Protein AF-T0SDR1-F1 (afdb_monomer_lite)

Structure (mmCIF, N/CA/C/O backbone):
data_AF-T0SDR1-F1
#
_entry.id   AF-T0SDR1-F1
#
loop_
_atom_site.group_PDB
_atom_site.id
_atom_site.type_symbol
_atom_site.label_atom_id
_atom_site.label_alt_id
_atom_site.label_comp_id
_atom_site.label_asym_id
_atom_site.label_entity_id
_atom_site.label_seq_id
_atom_site.pdbx_PDB_ins_code
_atom_site.Cartn_x
_atom_site.Cartn_y
_atom_site.Cartn_z
_atom_site.occupancy
_atom_site.B_iso_or_equiv
_atom_site.auth_seq_id
_atom_site.auth_comp_id
_atom_site.auth_asym_id
_atom_site.auth_atom_id
_atom_site.pdbx_PDB_model_num
ATOM 1 N N . MET A 1 1 ? 0.029 38.665 -8.614 1.00 38.25 1 MET A N 1
ATOM 2 C CA . MET A 1 1 ? 1.403 39.203 -8.713 1.00 38.25 1 MET A CA 1
ATOM 3 C C . MET A 1 1 ? 1.823 39.624 -7.315 1.00 38.25 1 MET A C 1
ATOM 5 O O . MET A 1 1 ? 1.472 40.712 -6.889 1.00 38.25 1 MET A O 1
ATOM 9 N N . GLY A 1 2 ? 2.442 38.715 -6.560 1.00 37.62 2 GLY A N 1
ATOM 10 C CA . GLY A 1 2 ? 3.000 39.010 -5.239 1.00 37.62 2 GLY A CA 1
ATOM 11 C C . GLY A 1 2 ? 4.491 39.270 -5.398 1.00 37.62 2 GLY A C 1
ATOM 12 O O . GLY A 1 2 ? 5.222 38.373 -5.804 1.00 37.62 2 GLY A O 1
ATOM 13 N N . SER A 1 3 ? 4.908 40.510 -5.159 1.00 41.38 3 SER A N 1
ATOM 14 C CA . SER A 1 3 ? 6.310 40.923 -5.159 1.00 41.38 3 SER A CA 1
ATOM 15 C C . SER A 1 3 ? 7.018 40.297 -3.955 1.00 41.38 3 SER A C 1
ATOM 17 O O . SER A 1 3 ? 6.681 40.605 -2.812 1.00 41.38 3 SER A O 1
ATOM 19 N N . SER A 1 4 ? 7.977 39.401 -4.194 1.00 43.38 4 SER A N 1
ATOM 20 C CA . SER A 1 4 ? 8.898 38.926 -3.163 1.00 43.38 4 SER A CA 1
ATOM 21 C C . SER A 1 4 ? 9.920 40.028 -2.879 1.00 43.38 4 SER A C 1
ATOM 23 O O . SER A 1 4 ? 10.899 40.187 -3.610 1.00 43.38 4 SER A O 1
ATOM 25 N N . HIS A 1 5 ? 9.689 40.804 -1.821 1.00 47.44 5 HIS A N 1
ATOM 26 C CA . HIS A 1 5 ? 10.691 41.712 -1.271 1.00 47.44 5 HIS A CA 1
ATOM 27 C C . HIS A 1 5 ? 11.823 40.888 -0.641 1.00 47.44 5 HIS A C 1
ATOM 29 O O . HIS A 1 5 ? 11.773 40.532 0.534 1.00 47.44 5 HIS A O 1
ATOM 35 N N . VAL A 1 6 ? 12.856 40.582 -1.425 1.00 53.12 6 VAL A N 1
ATOM 36 C CA . VAL A 1 6 ? 14.148 40.151 -0.880 1.00 53.12 6 VAL A CA 1
ATOM 37 C C . VAL A 1 6 ? 14.773 41.379 -0.219 1.00 53.12 6 VAL A C 1
ATOM 39 O O . VAL A 1 6 ? 14.979 42.404 -0.874 1.00 53.12 6 VAL A O 1
ATOM 42 N N . LYS A 1 7 ? 15.020 41.317 1.094 1.00 55.22 7 LYS A N 1
ATOM 43 C CA . LYS A 1 7 ? 15.679 42.411 1.818 1.00 55.22 7 LYS A CA 1
ATOM 44 C C . LYS A 1 7 ? 17.108 42.559 1.268 1.00 55.22 7 LYS A C 1
ATOM 46 O O . LYS A 1 7 ? 17.858 41.584 1.294 1.00 55.22 7 LYS A O 1
ATOM 51 N N . PRO A 1 8 ? 17.532 43.753 0.819 1.00 55.62 8 PRO A N 1
ATOM 52 C CA . PRO A 1 8 ? 18.798 43.955 0.097 1.00 55.62 8 PRO A CA 1
ATOM 53 C C . PRO A 1 8 ? 20.075 43.664 0.913 1.00 55.62 8 PRO A C 1
ATOM 55 O O . PRO A 1 8 ? 21.174 43.731 0.373 1.00 55.62 8 PRO A O 1
ATOM 58 N N . HIS A 1 9 ? 19.957 43.312 2.196 1.00 54.84 9 HIS A N 1
ATOM 59 C CA . HIS A 1 9 ? 21.089 43.077 3.094 1.00 54.84 9 HIS A CA 1
ATOM 60 C C . HIS A 1 9 ? 21.364 41.600 3.409 1.00 54.84 9 HIS A C 1
ATOM 62 O O . HIS A 1 9 ? 22.433 41.300 3.939 1.00 54.84 9 HIS A O 1
ATOM 68 N N . GLU A 1 10 ? 20.472 40.666 3.055 1.00 59.16 10 GLU A N 1
ATOM 69 C CA . GLU A 1 10 ? 20.673 39.245 3.387 1.00 59.16 10 GLU A CA 1
ATOM 70 C C . GLU A 1 10 ? 21.889 38.658 2.661 1.00 59.16 10 GLU A C 1
ATOM 72 O O . GLU A 1 10 ? 22.722 38.002 3.282 1.00 59.16 10 GLU A O 1
ATOM 77 N N . GLY A 1 11 ? 22.072 38.964 1.372 1.00 66.81 11 GLY A N 1
ATOM 78 C CA . GLY A 1 11 ? 23.232 38.482 0.610 1.00 66.81 11 GLY A CA 1
ATOM 79 C C . GLY A 1 11 ? 24.574 38.925 1.206 1.00 66.81 11 GLY A C 1
ATOM 80 O O . GLY A 1 11 ? 25.531 38.151 1.228 1.00 66.81 11 GLY A O 1
ATOM 81 N N . MET A 1 12 ? 24.629 40.140 1.760 1.00 65.31 12 MET A N 1
ATOM 82 C CA . MET A 1 12 ? 25.842 40.698 2.363 1.00 65.31 12 MET A CA 1
ATOM 83 C C . MET A 1 12 ? 26.128 40.108 3.751 1.00 65.31 12 MET A C 1
ATOM 85 O O . MET A 1 12 ? 27.287 39.869 4.086 1.00 65.31 12 MET A O 1
ATOM 89 N N . GLN A 1 13 ? 25.089 39.783 4.525 1.00 66.19 13 GLN A N 1
ATOM 90 C CA . GLN A 1 13 ? 25.227 39.062 5.795 1.00 66.19 13 GLN A CA 1
ATOM 91 C C . GLN A 1 13 ? 25.713 37.622 5.582 1.00 66.19 13 GLN A C 1
ATOM 93 O O . GLN A 1 13 ? 26.583 37.149 6.311 1.00 66.19 13 GLN A O 1
ATOM 98 N N . TRP A 1 14 ? 25.228 36.941 4.540 1.00 70.00 14 TRP A N 1
ATOM 99 C CA . TRP A 1 14 ? 25.691 35.595 4.188 1.00 70.00 14 TRP A CA 1
ATOM 100 C C . TRP A 1 14 ? 27.144 35.564 3.712 1.00 70.00 14 TRP A C 1
ATOM 102 O O . TRP A 1 14 ? 27.880 34.632 4.052 1.00 70.00 14 TRP A O 1
ATOM 112 N N . LEU A 1 15 ? 27.569 36.583 2.961 1.00 68.88 15 LEU A N 1
ATOM 113 C CA . LEU A 1 15 ? 28.967 36.762 2.571 1.00 68.88 15 LEU A CA 1
ATOM 114 C C . LEU A 1 15 ? 29.856 37.012 3.793 1.00 68.88 15 LEU A C 1
ATOM 116 O O . LEU A 1 15 ? 30.870 36.334 3.942 1.00 68.88 15 LEU A O 1
ATOM 120 N N . ALA A 1 16 ? 29.437 37.895 4.703 1.00 70.25 16 ALA A N 1
ATOM 121 C CA . ALA A 1 16 ? 30.170 38.182 5.935 1.00 70.25 16 ALA A CA 1
ATOM 122 C C . ALA A 1 16 ? 30.315 36.939 6.832 1.00 70.25 16 ALA A C 1
ATOM 124 O O . ALA A 1 16 ? 31.414 36.644 7.295 1.00 70.25 16 ALA A O 1
ATOM 125 N N . MET A 1 17 ? 29.243 36.157 7.009 1.00 71.50 17 MET A N 1
ATOM 126 C CA . MET A 1 17 ? 29.278 34.916 7.794 1.00 71.50 17 MET A CA 1
ATOM 127 C C . MET A 1 17 ? 30.164 33.842 7.156 1.00 71.50 17 MET A C 1
ATOM 129 O O . MET A 1 17 ? 30.903 33.158 7.859 1.00 71.50 17 MET A O 1
ATOM 133 N N . SER A 1 18 ? 30.139 33.713 5.827 1.00 72.38 18 SER A N 1
ATOM 134 C CA . SER A 1 18 ? 31.004 32.759 5.117 1.00 72.38 18 SER A CA 1
ATOM 135 C C . SER A 1 18 ? 32.479 33.156 5.231 1.00 72.38 18 SER A C 1
ATOM 137 O O . SER A 1 18 ? 33.335 32.299 5.439 1.00 72.38 18 SER A O 1
ATOM 139 N N . PHE A 1 19 ? 32.777 34.457 5.166 1.00 74.44 19 PHE A N 1
ATOM 140 C CA . PHE A 1 19 ? 34.132 34.982 5.330 1.00 74.44 19 PHE A CA 1
ATOM 141 C C . PHE A 1 19 ? 34.653 34.787 6.762 1.00 74.44 19 PHE A C 1
ATOM 143 O O . PHE A 1 19 ? 35.805 34.406 6.950 1.00 74.44 19 PHE A O 1
ATOM 150 N N . LEU A 1 20 ? 33.793 34.953 7.774 1.00 75.25 20 LEU A N 1
ATOM 151 C CA . LEU A 1 20 ? 34.141 34.736 9.182 1.00 75.25 20 LEU A CA 1
ATOM 152 C C . LEU A 1 20 ? 34.468 33.262 9.479 1.00 75.25 20 LEU A C 1
ATOM 154 O O . LEU A 1 20 ? 35.405 32.979 10.221 1.00 75.25 20 LEU A O 1
ATOM 158 N N . VAL A 1 21 ? 33.747 32.325 8.850 1.00 75.56 21 VAL A N 1
ATOM 159 C CA . VAL A 1 21 ? 34.039 30.882 8.932 1.00 75.56 21 VAL A CA 1
ATOM 160 C C . VAL A 1 21 ? 35.367 30.548 8.252 1.00 75.56 21 VAL A C 1
ATOM 162 O O . VAL A 1 21 ? 36.154 29.792 8.811 1.00 75.56 21 VAL A O 1
ATOM 165 N N . ILE A 1 22 ? 35.662 31.134 7.088 1.00 71.44 22 ILE A N 1
ATOM 166 C CA . ILE A 1 22 ? 36.948 30.928 6.400 1.00 71.44 22 ILE A CA 1
ATOM 167 C C . ILE A 1 22 ? 38.114 31.451 7.254 1.00 71.44 22 ILE A C 1
ATOM 169 O O . ILE A 1 22 ? 39.095 30.735 7.431 1.00 71.44 22 ILE A O 1
ATOM 173 N N . LEU A 1 23 ? 37.988 32.646 7.841 1.00 75.88 23 LEU A N 1
ATOM 174 C CA . LEU A 1 23 ? 39.011 33.220 8.725 1.00 75.88 23 LEU A CA 1
ATOM 175 C C . LEU A 1 23 ? 39.194 32.408 10.017 1.00 75.88 23 LEU A C 1
ATOM 177 O O . LEU A 1 23 ? 40.322 32.212 10.466 1.00 75.88 23 LEU A O 1
ATOM 181 N N . PHE A 1 24 ? 38.105 31.889 10.591 1.00 77.06 24 PHE A N 1
ATOM 182 C CA . PHE A 1 24 ? 38.167 30.997 11.749 1.00 77.06 24 PHE A CA 1
ATOM 183 C C . PHE A 1 24 ? 38.896 29.688 11.421 1.00 77.06 24 PHE A C 1
ATOM 185 O O . PHE A 1 24 ? 39.756 29.255 12.183 1.00 77.06 24 PHE A O 1
ATOM 192 N N . LEU A 1 25 ? 38.608 29.080 10.266 1.00 66.81 25 LEU A N 1
ATOM 193 C CA . LEU A 1 25 ? 39.284 27.857 9.825 1.00 66.81 25 LEU A CA 1
ATOM 194 C C . LEU A 1 25 ? 40.751 28.089 9.461 1.00 66.81 25 LEU A C 1
ATOM 196 O O . LEU A 1 25 ? 41.559 27.172 9.602 1.00 66.81 25 LEU A O 1
ATOM 200 N N . ASP A 1 26 ? 41.111 29.295 9.024 1.00 68.00 26 ASP A N 1
ATOM 201 C CA . ASP A 1 26 ? 42.503 29.630 8.745 1.00 68.00 26 ASP A CA 1
ATOM 202 C C . ASP A 1 26 ? 43.321 29.896 10.018 1.00 68.00 26 ASP A C 1
ATOM 204 O O . ASP A 1 26 ? 44.486 29.509 10.089 1.00 68.00 26 ASP A O 1
ATOM 208 N N . SER A 1 27 ? 42.676 30.424 11.066 1.00 74.31 27 SER A N 1
ATOM 209 C CA . SER A 1 27 ? 43.247 30.596 12.412 1.00 74.31 27 SER A CA 1
ATOM 210 C C . SER A 1 27 ? 43.562 29.277 13.130 1.00 74.31 27 SER A C 1
ATOM 212 O O . SER A 1 27 ? 44.308 29.283 14.113 1.00 74.31 27 SER A O 1
ATOM 214 N N . LEU A 1 28 ? 43.005 28.148 12.687 1.00 73.06 28 LEU A N 1
ATOM 215 C CA . LEU A 1 28 ? 43.347 26.831 13.219 1.00 73.06 28 LEU A CA 1
ATOM 216 C C . LEU A 1 28 ? 44.676 26.381 12.599 1.00 73.06 28 LEU A C 1
ATOM 218 O O . LEU A 1 28 ? 44.713 25.674 11.590 1.00 73.06 28 LEU A O 1
ATOM 222 N N . ALA A 1 29 ? 45.774 26.828 13.211 1.00 59.12 29 ALA A N 1
ATOM 223 C CA . ALA A 1 29 ? 47.147 26.631 12.737 1.00 59.12 29 ALA A CA 1
ATOM 224 C C . ALA A 1 29 ? 47.576 25.153 12.600 1.00 59.12 29 ALA A C 1
ATOM 226 O O . ALA A 1 29 ? 48.590 24.868 11.970 1.00 59.12 29 ALA A O 1
ATOM 227 N N . GLU A 1 30 ? 46.804 24.210 13.146 1.00 71.94 30 GLU A N 1
ATOM 228 C CA . GLU A 1 30 ? 47.145 22.781 13.188 1.00 71.94 30 GLU A CA 1
ATOM 229 C C . GLU A 1 30 ? 46.393 21.918 12.158 1.00 71.94 30 GLU A C 1
ATOM 231 O O . GLU A 1 30 ? 46.600 20.706 12.090 1.00 71.94 30 GLU A O 1
ATOM 236 N N . VAL A 1 31 ? 45.520 22.508 11.334 1.00 75.75 31 VAL A N 1
ATOM 237 C CA . VAL A 1 31 ? 44.677 21.740 10.404 1.00 75.75 31 VAL A CA 1
ATOM 238 C C . VAL A 1 31 ? 45.306 21.698 9.014 1.00 75.75 31 VAL A C 1
ATOM 240 O O . VAL A 1 31 ? 45.561 22.732 8.392 1.00 75.75 31 VAL A O 1
ATOM 243 N N . SER A 1 32 ? 45.518 20.486 8.494 1.00 80.69 32 SER A N 1
ATOM 244 C CA . SER A 1 32 ? 46.063 20.293 7.146 1.00 80.69 32 SER A CA 1
ATOM 245 C C . SER A 1 32 ? 45.149 20.903 6.074 1.00 80.69 32 SER A C 1
ATOM 247 O O . SER A 1 32 ? 43.923 20.923 6.208 1.00 80.69 32 SER A O 1
ATOM 249 N N . PHE A 1 33 ? 45.733 21.361 4.963 1.00 78.06 33 PHE A N 1
ATOM 250 C CA . PHE A 1 33 ? 44.982 21.960 3.851 1.00 78.06 33 PHE A CA 1
ATOM 251 C C . PHE A 1 33 ? 43.841 21.055 3.352 1.00 78.06 33 PHE A C 1
ATOM 253 O O . PHE A 1 33 ? 42.739 21.526 3.078 1.00 78.06 33 PHE A O 1
ATOM 260 N N . LEU A 1 34 ? 44.068 19.739 3.311 1.00 78.81 34 LEU A N 1
ATOM 261 C CA . LEU A 1 34 ? 43.063 18.770 2.882 1.00 78.81 34 LEU A CA 1
ATOM 262 C C . LEU A 1 34 ? 41.866 18.705 3.844 1.00 78.81 34 LEU A C 1
ATOM 264 O O . LEU A 1 34 ? 40.723 18.654 3.398 1.00 78.81 34 LEU A O 1
ATOM 268 N N . GLN A 1 35 ? 42.107 18.767 5.155 1.00 75.69 35 GLN A N 1
ATOM 269 C CA . GLN A 1 35 ? 41.037 18.821 6.154 1.00 75.69 35 GLN A CA 1
ATOM 270 C C . GLN A 1 35 ? 40.246 20.128 6.061 1.00 75.69 35 GLN A C 1
ATOM 272 O O . GLN A 1 35 ? 39.021 20.088 6.155 1.00 75.69 35 GLN A O 1
ATOM 277 N N . LYS A 1 36 ? 40.907 21.265 5.792 1.00 74.00 36 LYS A N 1
ATOM 278 C CA . LYS A 1 36 ? 40.220 22.542 5.531 1.00 74.00 36 LYS A CA 1
ATOM 279 C C . LYS A 1 36 ? 39.278 22.427 4.319 1.00 74.00 36 LYS A C 1
ATOM 281 O O . LYS A 1 36 ? 38.122 22.832 4.410 1.00 74.00 36 LYS A O 1
ATOM 286 N N . VAL A 1 37 ? 39.720 21.798 3.223 1.00 78.25 37 VAL A N 1
ATOM 287 C CA . VAL A 1 37 ? 38.882 21.555 2.028 1.00 78.25 37 VAL A CA 1
ATOM 288 C C . VAL A 1 37 ? 37.698 20.635 2.338 1.00 78.25 37 VAL A C 1
ATOM 290 O O . VAL A 1 37 ? 36.569 20.951 1.966 1.00 78.25 37 VAL A O 1
ATOM 293 N N . VAL A 1 38 ? 37.923 19.530 3.055 1.00 80.38 38 VAL A N 1
ATOM 294 C CA . VAL A 1 38 ? 36.849 18.605 3.459 1.00 80.38 38 VAL A CA 1
ATOM 295 C C . VAL A 1 38 ? 35.808 19.315 4.321 1.00 80.38 38 VAL A C 1
ATOM 297 O O . VAL A 1 38 ? 34.614 19.103 4.128 1.00 80.38 38 VAL A O 1
ATOM 300 N N . LEU A 1 39 ? 36.235 20.189 5.230 1.00 74.50 39 LEU A N 1
ATOM 301 C CA . LEU A 1 39 ? 35.340 20.900 6.137 1.00 74.50 39 LEU A CA 1
ATOM 302 C C . LEU A 1 39 ? 34.517 21.970 5.405 1.00 74.50 39 LEU A C 1
ATOM 304 O O . LEU A 1 39 ? 33.320 22.086 5.648 1.00 74.50 39 LEU A O 1
ATOM 308 N N . VAL A 1 40 ? 35.106 22.668 4.426 1.00 76.44 40 VAL A N 1
ATOM 309 C CA . VAL A 1 40 ? 34.372 23.581 3.528 1.00 76.44 40 VAL A CA 1
ATOM 310 C C . VAL A 1 40 ? 33.340 22.822 2.690 1.00 76.44 40 VAL A C 1
ATOM 312 O O . VAL A 1 40 ? 32.190 23.255 2.599 1.00 76.44 40 VAL A O 1
ATOM 315 N N . VAL A 1 41 ? 33.710 21.668 2.127 1.00 77.88 41 VAL A N 1
ATOM 316 C CA . VAL A 1 41 ? 32.787 20.796 1.385 1.00 77.88 41 VAL A CA 1
ATOM 317 C C . VAL A 1 41 ? 31.671 20.293 2.307 1.00 77.88 41 VAL A C 1
ATOM 319 O O . VAL A 1 41 ? 30.504 20.370 1.939 1.00 77.88 41 VAL A O 1
ATOM 322 N N . TRP A 1 42 ? 31.988 19.879 3.535 1.00 79.25 42 TRP A N 1
ATOM 323 C CA . TRP A 1 42 ? 31.006 19.447 4.533 1.00 79.25 42 TRP A CA 1
ATOM 324 C C . TRP A 1 42 ? 30.055 20.574 4.954 1.00 79.25 42 TRP A C 1
ATOM 326 O O . TRP A 1 42 ? 28.854 20.346 5.063 1.00 79.25 42 TRP A O 1
ATOM 336 N N . CYS A 1 43 ? 30.543 21.805 5.129 1.00 72.56 43 CYS A N 1
ATOM 337 C CA . CYS A 1 43 ? 29.703 22.974 5.398 1.00 72.56 43 CYS A CA 1
ATOM 338 C C . CYS A 1 43 ? 28.806 23.324 4.204 1.00 72.56 43 CYS A C 1
ATOM 340 O O . CYS A 1 43 ? 27.645 23.688 4.394 1.00 72.56 43 CYS A O 1
ATOM 342 N N . PHE A 1 44 ? 29.310 23.191 2.974 1.00 69.31 44 PHE A N 1
ATOM 343 C CA . PHE A 1 44 ? 28.529 23.449 1.765 1.00 69.31 44 PHE A CA 1
ATOM 344 C C . PHE A 1 44 ? 27.446 22.382 1.558 1.00 69.31 44 PHE A C 1
ATOM 346 O O . PHE A 1 44 ? 26.286 22.726 1.328 1.00 69.31 44 PHE A O 1
ATOM 353 N N . LEU A 1 45 ? 27.784 21.098 1.730 1.00 69.19 45 LEU A N 1
ATOM 354 C CA . LEU A 1 45 ? 26.805 20.010 1.732 1.00 69.19 45 LEU A CA 1
ATOM 355 C C . LEU A 1 45 ? 25.811 20.161 2.885 1.00 69.19 45 LEU A C 1
ATOM 357 O O . LEU A 1 45 ? 24.617 20.012 2.663 1.00 69.19 45 LEU A O 1
ATOM 361 N N . GLY A 1 46 ? 26.268 20.529 4.083 1.00 67.19 46 GLY A N 1
ATOM 362 C CA . GLY A 1 46 ? 25.414 20.818 5.232 1.00 67.19 46 GLY A CA 1
ATOM 363 C C . GLY A 1 46 ? 24.437 21.959 4.954 1.00 67.19 46 GLY A C 1
ATOM 364 O O . GLY A 1 46 ? 23.272 21.853 5.312 1.00 67.19 46 GLY A O 1
ATOM 365 N N . LYS A 1 47 ? 24.853 23.008 4.236 1.00 58.06 47 LYS A N 1
ATOM 366 C CA . LYS A 1 47 ? 23.959 24.090 3.801 1.00 58.06 47 LYS A CA 1
ATOM 367 C C . LYS A 1 47 ? 22.934 23.611 2.770 1.00 58.06 47 LYS A C 1
ATOM 369 O O . LYS A 1 47 ? 21.769 23.967 2.883 1.00 58.06 47 LYS A O 1
ATOM 374 N N . VAL A 1 48 ? 23.328 22.769 1.815 1.00 64.81 48 VAL A N 1
ATOM 375 C CA . VAL A 1 48 ? 22.389 22.144 0.863 1.00 64.81 48 VAL A CA 1
ATOM 376 C C . VAL A 1 48 ? 21.412 21.192 1.575 1.00 64.81 48 VAL A C 1
ATOM 378 O O . VAL A 1 48 ? 20.263 21.088 1.164 1.00 64.81 48 VAL A O 1
ATOM 381 N N . TYR A 1 49 ? 21.839 20.540 2.660 1.00 60.09 49 TYR A N 1
ATOM 382 C CA . TYR A 1 49 ? 21.059 19.515 3.362 1.00 60.09 49 TYR A CA 1
ATOM 383 C C . TYR A 1 49 ? 20.174 20.064 4.499 1.00 60.09 49 TYR A C 1
ATOM 385 O O . TYR A 1 49 ? 19.089 19.545 4.740 1.00 60.09 49 TYR A O 1
ATOM 393 N N . LEU A 1 50 ? 20.608 21.118 5.201 1.00 54.16 50 LEU A N 1
ATOM 394 C CA . LEU A 1 50 ? 19.908 21.700 6.359 1.00 54.16 50 LEU A CA 1
ATOM 395 C C . LEU A 1 50 ? 19.022 22.896 5.989 1.00 54.16 50 LEU A C 1
ATOM 397 O O . LEU A 1 50 ? 18.024 23.145 6.663 1.00 54.16 50 LEU A O 1
ATOM 401 N N . HIS A 1 51 ? 19.325 23.619 4.906 1.00 52.50 51 HIS A N 1
ATOM 402 C CA . HIS A 1 51 ? 18.478 24.733 4.459 1.00 52.50 51 HIS A CA 1
ATOM 403 C C . HIS A 1 51 ? 17.144 24.254 3.842 1.00 52.50 51 HIS A C 1
ATOM 405 O O . HIS A 1 51 ? 16.241 25.065 3.643 1.00 52.50 51 HIS A O 1
ATOM 411 N N . ASP A 1 52 ? 16.996 22.942 3.608 1.00 48.97 52 ASP A N 1
ATOM 412 C CA . ASP A 1 52 ? 15.735 22.288 3.220 1.00 48.97 52 ASP A CA 1
ATOM 413 C C . ASP A 1 52 ? 14.941 21.752 4.437 1.00 48.97 52 ASP A C 1
ATOM 415 O O . ASP A 1 52 ? 13.786 21.362 4.303 1.00 48.97 52 ASP A O 1
ATOM 419 N N . LEU A 1 53 ? 15.519 21.764 5.651 1.00 44.44 53 LEU A N 1
ATOM 420 C CA . LEU A 1 53 ? 14.825 21.363 6.887 1.00 44.44 53 LEU A CA 1
ATOM 421 C C . LEU A 1 53 ? 14.111 22.542 7.568 1.00 44.44 53 LEU A C 1
ATOM 423 O O . LEU A 1 53 ? 12.975 22.386 8.004 1.00 44.44 53 LEU A O 1
ATOM 427 N N . HIS A 1 54 ? 14.693 23.748 7.574 1.00 44.44 54 HIS A N 1
ATOM 428 C CA . HIS A 1 54 ? 14.010 24.936 8.121 1.00 44.44 54 HIS A CA 1
ATOM 429 C C . HIS A 1 54 ? 12.992 25.582 7.166 1.00 44.44 54 HIS A C 1
ATOM 431 O O . HIS A 1 54 ? 12.144 26.347 7.617 1.00 44.44 54 HIS A O 1
ATOM 437 N N . ALA A 1 55 ? 12.985 25.226 5.876 1.00 46.38 55 ALA A N 1
ATOM 438 C CA . ALA A 1 55 ? 11.850 25.528 4.996 1.00 46.38 55 ALA A CA 1
ATOM 439 C C . ALA A 1 55 ? 10.587 24.715 5.367 1.00 46.38 55 ALA A C 1
ATOM 441 O O . ALA A 1 55 ? 9.486 25.054 4.940 1.00 46.38 55 ALA A O 1
ATOM 442 N N . VAL A 1 56 ? 10.738 23.658 6.175 1.00 46.28 56 VAL A N 1
ATOM 443 C CA . VAL A 1 56 ? 9.659 22.743 6.578 1.00 46.28 56 VAL A CA 1
ATOM 444 C C . VAL A 1 56 ? 9.101 23.078 7.971 1.00 46.28 56 VAL A C 1
ATOM 446 O O . VAL A 1 56 ? 8.013 22.628 8.316 1.00 46.28 56 VAL A O 1
ATOM 449 N N . GLU A 1 57 ? 9.766 23.930 8.757 1.00 40.03 57 GLU A N 1
ATOM 450 C CA . GLU A 1 57 ? 9.405 24.153 10.168 1.00 40.03 57 GLU A CA 1
ATOM 451 C C . GLU A 1 57 ? 8.448 25.339 10.428 1.00 40.03 57 GLU A C 1
ATOM 453 O O . GLU A 1 57 ? 8.158 25.656 11.577 1.00 40.03 57 GLU A O 1
ATOM 458 N N . VAL A 1 58 ? 7.878 25.969 9.387 1.00 42.50 58 VAL A N 1
ATOM 459 C CA . VAL A 1 58 ? 6.844 27.029 9.532 1.00 42.50 58 VAL A CA 1
ATOM 460 C C . VAL A 1 58 ? 5.583 26.746 8.698 1.00 42.50 58 VAL A C 1
ATOM 462 O O . VAL A 1 58 ? 4.918 27.653 8.211 1.00 42.50 58 VAL A O 1
ATOM 465 N N . LEU A 1 59 ? 5.199 25.477 8.537 1.00 37.50 59 LEU A N 1
ATOM 466 C CA . LEU A 1 59 ? 3.868 25.114 8.022 1.00 37.50 59 LEU A CA 1
ATOM 467 C C . LEU A 1 59 ? 3.166 24.104 8.933 1.00 37.50 59 LEU A C 1
ATOM 469 O O . LEU A 1 59 ? 2.658 23.073 8.504 1.00 37.50 59 LEU A O 1
ATOM 473 N N . SER A 1 60 ? 3.075 24.441 10.215 1.00 37.72 60 SER A N 1
ATOM 474 C CA . SER A 1 60 ? 2.015 23.953 11.098 1.00 37.72 60 SER A CA 1
ATOM 475 C C . SER A 1 60 ? 0.758 24.822 10.929 1.00 37.72 60 SER A C 1
ATOM 477 O O . SER A 1 60 ? 0.351 25.555 11.825 1.00 37.72 60 SER A O 1
ATOM 479 N N . SER A 1 61 ? 0.124 24.745 9.754 1.00 31.20 61 SER A N 1
ATOM 480 C CA . SER A 1 61 ? -1.306 25.048 9.602 1.00 31.20 61 SER A CA 1
ATOM 481 C C . SER A 1 61 ? -1.877 24.357 8.351 1.00 31.20 61 SER A C 1
ATOM 483 O O . SER A 1 61 ? -1.277 24.476 7.280 1.00 31.20 61 SER A O 1
ATOM 485 N N . PRO A 1 62 ? -2.990 23.603 8.452 1.00 49.62 62 PRO A N 1
ATOM 486 C CA . PRO A 1 62 ? -3.503 22.784 7.364 1.00 49.62 62 PRO A CA 1
ATOM 487 C C . PRO A 1 62 ? -4.571 23.540 6.570 1.00 49.62 62 PRO A C 1
ATOM 489 O O . PRO A 1 62 ? -5.653 23.794 7.078 1.00 49.62 62 PRO A O 1
ATOM 492 N N . SER A 1 63 ? -4.282 23.860 5.312 1.00 41.78 63 SER A N 1
ATOM 493 C CA . SER A 1 63 ? -5.272 24.012 4.234 1.00 41.78 63 SER A CA 1
ATOM 494 C C . SER A 1 63 ? -4.536 24.534 3.009 1.00 41.78 63 SER A C 1
ATOM 496 O O . SER A 1 63 ? -4.126 25.682 3.030 1.00 41.78 63 SER A O 1
ATOM 498 N N . HIS A 1 64 ? -4.318 23.703 1.989 1.00 34.69 64 HIS A N 1
ATOM 499 C CA . HIS A 1 64 ? -4.238 24.068 0.561 1.00 34.69 64 HIS A CA 1
ATOM 500 C C . HIS A 1 64 ? -3.757 22.852 -0.250 1.00 34.69 64 HIS A C 1
ATOM 502 O O . HIS A 1 64 ? -2.713 22.870 -0.888 1.00 34.69 64 HIS A O 1
ATOM 508 N N . PHE A 1 65 ? -4.564 21.791 -0.272 1.00 40.47 65 PHE A N 1
ATOM 509 C CA . PHE A 1 65 ? -4.652 20.927 -1.451 1.00 40.47 65 PHE A CA 1
ATOM 510 C C . PHE A 1 65 ? -6.022 21.161 -2.086 1.00 40.47 65 PHE A C 1
ATOM 512 O O . PHE A 1 65 ? -6.921 20.333 -2.015 1.00 40.47 65 PHE A O 1
ATOM 519 N N . ALA A 1 66 ? -6.200 22.346 -2.672 1.00 34.47 66 ALA A N 1
ATOM 520 C CA . ALA A 1 66 ? -7.273 22.573 -3.629 1.00 34.47 66 ALA A CA 1
ATOM 521 C C . ALA A 1 66 ? -6.670 22.404 -5.033 1.00 34.47 66 ALA A C 1
ATOM 523 O O . ALA A 1 66 ? -5.721 23.122 -5.360 1.00 34.47 66 ALA A O 1
ATOM 524 N N . PRO A 1 67 ? -7.166 21.482 -5.875 1.00 39.22 67 PRO A N 1
ATOM 525 C CA . PRO A 1 67 ? -6.674 21.358 -7.239 1.00 39.22 67 PRO A CA 1
ATOM 526 C C . PRO A 1 67 ? -7.038 22.619 -8.028 1.00 39.22 67 PRO A C 1
ATOM 528 O O . PRO A 1 67 ? -8.200 23.031 -8.073 1.00 39.22 67 PRO A O 1
ATOM 531 N N . SER A 1 68 ? -6.050 23.240 -8.676 1.00 32.94 68 SER A N 1
ATOM 532 C CA . SER A 1 68 ? -6.316 24.330 -9.611 1.00 32.94 68 SER A CA 1
ATOM 533 C C . SER A 1 68 ? -7.018 23.762 -10.847 1.00 32.94 68 SER A C 1
ATOM 535 O O . SER A 1 68 ? -6.401 23.064 -11.653 1.00 32.94 68 SER A O 1
ATOM 537 N N . LEU A 1 69 ? -8.303 24.070 -11.018 1.00 36.59 69 LEU A N 1
ATOM 538 C CA . LEU A 1 69 ? -9.025 23.816 -12.262 1.00 36.59 69 LEU A CA 1
ATOM 539 C C . LEU A 1 69 ? -8.398 24.659 -13.382 1.00 36.59 69 LEU A C 1
ATOM 541 O O . LEU A 1 69 ? -8.663 25.858 -13.494 1.00 36.59 69 LEU A O 1
ATOM 545 N N . ARG A 1 70 ? -7.577 24.048 -14.246 1.00 32.69 70 ARG A N 1
ATOM 546 C CA . ARG A 1 70 ? -7.274 24.650 -15.549 1.00 32.69 70 ARG A CA 1
ATOM 547 C C . ARG A 1 70 ? -8.523 24.549 -16.417 1.00 32.69 70 ARG A C 1
ATOM 549 O O . ARG A 1 70 ? -8.970 23.466 -16.776 1.00 32.69 70 ARG A O 1
ATOM 556 N N . ARG A 1 71 ? -9.083 25.715 -16.738 1.00 30.00 71 ARG A N 1
ATOM 557 C CA . ARG A 1 71 ? -10.184 25.909 -17.681 1.00 30.00 71 ARG A CA 1
ATOM 558 C C . ARG A 1 71 ? -9.790 25.327 -19.044 1.00 30.00 71 ARG A C 1
ATOM 560 O O . ARG A 1 71 ? -8.902 25.857 -19.706 1.00 30.00 71 ARG A O 1
ATOM 567 N N . VAL A 1 72 ? -10.454 24.248 -19.452 1.00 30.52 72 VAL A N 1
ATOM 568 C CA . VAL A 1 72 ? -10.379 23.715 -20.817 1.00 30.52 72 VAL A CA 1
ATOM 569 C C . VAL A 1 72 ? -10.956 24.770 -21.761 1.00 30.52 72 VAL A C 1
ATOM 571 O O . VAL A 1 72 ? -12.118 25.157 -21.645 1.00 30.52 72 VAL A O 1
ATOM 574 N N . HIS A 1 73 ? -10.126 25.282 -22.667 1.00 27.45 73 HIS A N 1
ATOM 575 C CA . HIS A 1 73 ? -10.556 26.188 -23.725 1.00 27.45 73 HIS A CA 1
ATOM 576 C C . HIS A 1 73 ? -11.273 25.371 -24.808 1.00 27.45 73 HIS A C 1
ATOM 578 O O . HIS A 1 73 ? -10.641 24.667 -25.589 1.00 27.45 73 HIS A O 1
ATOM 584 N N . THR A 1 74 ? -12.598 25.470 -24.874 1.00 31.02 74 THR A N 1
ATOM 585 C CA . THR A 1 74 ? -13.367 25.068 -26.059 1.00 31.02 74 THR A CA 1
ATOM 586 C C . THR A 1 74 ? -13.193 26.126 -27.157 1.00 31.02 74 THR A C 1
ATOM 588 O O . THR A 1 74 ? -13.379 27.314 -26.858 1.00 31.02 74 THR A O 1
ATOM 591 N N . PRO A 1 75 ? -12.880 25.769 -28.417 1.00 29.55 75 PRO A N 1
ATOM 592 C CA . PRO A 1 75 ? -12.846 26.743 -29.499 1.00 29.55 75 PRO A CA 1
ATOM 593 C C . PRO A 1 75 ? -14.271 27.160 -29.876 1.00 29.55 75 PRO A C 1
ATOM 595 O O . PRO A 1 75 ? -15.135 26.328 -30.149 1.00 29.55 75 PRO A O 1
ATOM 598 N N . SER A 1 76 ? -14.503 28.470 -29.892 1.00 26.45 76 SER A N 1
ATOM 599 C CA . SER A 1 76 ? -15.751 29.090 -30.328 1.00 26.45 76 SER A CA 1
ATOM 600 C C . SER A 1 76 ? -15.868 29.057 -31.854 1.00 26.45 76 SER A C 1
ATOM 602 O O . SER A 1 76 ? -14.979 29.505 -32.579 1.00 26.45 76 SER A O 1
ATOM 604 N N . ARG A 1 77 ? -16.995 28.527 -32.330 1.00 29.48 77 ARG A N 1
ATOM 605 C CA . ARG A 1 77 ? -17.432 28.486 -33.727 1.00 29.48 77 ARG A CA 1
ATOM 606 C C . ARG A 1 77 ? -17.805 29.904 -34.178 1.00 29.48 77 ARG A C 1
ATOM 608 O O . ARG A 1 77 ? -18.739 30.493 -33.640 1.00 29.48 77 ARG A O 1
ATOM 615 N N . ARG A 1 78 ? -17.139 30.435 -35.207 1.00 28.12 78 ARG A N 1
ATOM 616 C CA . ARG A 1 78 ? -17.615 31.611 -35.956 1.00 28.12 78 ARG A CA 1
ATOM 617 C C . ARG A 1 78 ? -17.687 31.283 -37.442 1.00 28.12 78 ARG A C 1
ATOM 619 O O . ARG A 1 78 ? -16.697 30.895 -38.049 1.00 28.12 78 ARG A O 1
ATOM 626 N N . SER A 1 79 ? -18.888 31.423 -37.993 1.00 27.98 79 SER A N 1
ATOM 627 C CA . SER A 1 79 ? -19.201 31.270 -39.411 1.00 27.98 79 SER A CA 1
ATOM 628 C C . SER A 1 79 ? -18.561 32.374 -40.249 1.00 27.98 79 SER A C 1
ATOM 630 O O . SER A 1 79 ? -18.637 33.539 -39.856 1.00 27.98 79 SER A O 1
ATOM 632 N N . LYS A 1 80 ? -18.087 32.031 -41.449 1.00 28.92 80 LYS A N 1
ATOM 633 C CA . LYS A 1 80 ? -18.191 32.877 -42.646 1.00 28.92 80 LYS A CA 1
ATOM 634 C C . LYS A 1 80 ? -18.332 31.990 -43.890 1.00 28.92 80 LYS A C 1
ATOM 636 O O . LYS A 1 80 ? -17.887 30.851 -43.904 1.00 28.92 80 LYS A O 1
ATOM 641 N N . SER A 1 81 ? -19.072 32.545 -44.836 1.00 25.39 81 SER A N 1
ATOM 642 C CA . SER A 1 81 ? -19.759 31.965 -45.992 1.00 25.39 81 SER A CA 1
ATOM 643 C C . SER A 1 81 ? -18.926 32.037 -47.286 1.00 25.39 81 SER A C 1
ATOM 645 O O . SER A 1 81 ? -17.992 32.834 -47.326 1.00 25.39 81 SER A O 1
ATOM 647 N N . MET A 1 82 ? -19.395 31.313 -48.322 1.00 28.73 82 MET A N 1
ATOM 648 C CA . MET A 1 82 ? -19.060 31.346 -49.772 1.00 28.73 82 MET A CA 1
ATOM 649 C C . MET A 1 82 ? -17.779 30.591 -50.190 1.00 28.73 82 MET A C 1
ATOM 651 O O . MET A 1 82 ? -16.775 30.671 -49.499 1.00 28.73 82 MET A O 1
ATOM 655 N N . ASP A 1 83 ? -17.698 29.830 -51.290 1.00 27.23 83 ASP A N 1
ATOM 656 C CA . ASP A 1 83 ? -18.612 29.564 -52.412 1.00 27.23 83 ASP A CA 1
ATOM 657 C C . ASP A 1 83 ? -18.224 28.253 -53.148 1.00 27.23 83 ASP A C 1
ATOM 659 O O . ASP A 1 83 ? -17.140 27.701 -52.968 1.00 27.23 83 ASP A O 1
ATOM 663 N N . ILE A 1 84 ? -19.153 27.776 -53.976 1.00 27.11 84 ILE A N 1
ATOM 664 C CA . ILE A 1 84 ? -19.225 26.532 -54.775 1.00 27.11 84 ILE A CA 1
ATOM 665 C C . ILE A 1 84 ? -18.331 26.618 -56.054 1.00 27.11 84 ILE A C 1
ATOM 667 O O . ILE A 1 84 ? -18.306 27.673 -56.677 1.00 27.11 84 ILE A O 1
ATOM 671 N N . LYS A 1 85 ? -17.552 25.608 -56.516 1.00 26.11 85 LYS A N 1
ATOM 672 C CA . LYS A 1 85 ? -17.864 24.472 -57.452 1.00 26.11 85 LYS A CA 1
ATOM 673 C C . LYS A 1 85 ? -16.526 23.883 -58.048 1.00 26.11 85 LYS A C 1
ATOM 675 O O . LYS A 1 85 ? -15.474 24.359 -57.641 1.00 26.11 85 LYS A O 1
ATOM 680 N N . PRO A 1 86 ? -16.480 22.865 -58.953 1.00 33.97 86 PRO A N 1
ATOM 681 C CA . PRO A 1 86 ? -15.865 21.557 -58.672 1.00 33.97 86 PRO A CA 1
ATOM 682 C C . PRO A 1 86 ? -14.782 21.098 -59.690 1.00 33.97 86 PRO A C 1
ATOM 684 O O . PRO A 1 86 ? -14.723 21.594 -60.812 1.00 33.97 86 PRO A O 1
ATOM 687 N N . SER A 1 87 ? -14.025 20.040 -59.383 1.00 25.83 87 SER A N 1
ATOM 688 C CA . SER A 1 87 ? -13.468 19.136 -60.411 1.00 25.83 87 SER A CA 1
ATOM 689 C C . SER A 1 87 ? -12.969 17.805 -59.819 1.00 25.83 87 SER A C 1
ATOM 691 O O . SER A 1 87 ? -12.406 17.747 -58.734 1.00 25.83 87 SER A O 1
ATOM 693 N N . ASN A 1 88 ? -13.235 16.735 -60.565 1.00 24.50 88 ASN A N 1
ATOM 694 C CA . ASN A 1 88 ? -12.807 15.326 -60.460 1.00 24.50 88 ASN A CA 1
ATOM 695 C C . ASN A 1 88 ? -12.249 14.974 -61.880 1.00 24.50 88 ASN A C 1
ATOM 697 O O . ASN A 1 88 ? -12.501 15.803 -62.766 1.00 24.50 88 ASN A O 1
ATOM 701 N N . PRO A 1 89 ? -11.654 13.803 -62.237 1.00 38.41 89 PRO A N 1
ATOM 702 C CA . PRO A 1 89 ? -11.199 12.609 -61.489 1.00 38.41 89 PRO A CA 1
ATOM 703 C C . PRO A 1 89 ? -9.808 12.030 -61.931 1.00 38.41 89 PRO A C 1
ATOM 705 O O . PRO A 1 89 ? -9.170 12.565 -62.828 1.00 38.41 89 PRO A O 1
ATOM 708 N N . GLN A 1 90 ? -9.454 10.849 -61.378 1.00 25.08 90 GLN A N 1
ATOM 709 C CA . GLN A 1 90 ? -8.431 9.842 -61.797 1.00 25.08 90 GLN A CA 1
ATOM 710 C C . GLN A 1 90 ? -6.984 10.106 -61.315 1.00 25.08 90 GLN A C 1
ATOM 712 O O . GLN A 1 90 ? -6.529 11.236 -61.338 1.00 25.08 90 GLN A O 1
ATOM 717 N N . GLU A 1 91 ? -6.230 9.147 -60.755 1.00 28.80 91 GLU A N 1
ATOM 718 C CA . GLU A 1 91 ? -5.970 7.765 -61.201 1.00 28.80 91 GLU A CA 1
ATOM 719 C C . GLU A 1 91 ? -5.898 6.699 -60.080 1.00 28.80 91 GLU A C 1
ATOM 721 O O . GLU A 1 91 ? -5.636 6.975 -58.911 1.00 28.80 91 GLU A O 1
ATOM 726 N N . ALA A 1 92 ? -6.124 5.452 -60.513 1.00 25.33 92 ALA A N 1
ATOM 727 C CA . ALA A 1 92 ? -5.871 4.177 -59.834 1.00 25.33 92 ALA A CA 1
ATOM 728 C C . ALA A 1 92 ? -4.355 3.956 -59.572 1.00 25.33 92 ALA A C 1
ATOM 730 O O . ALA A 1 92 ? -3.528 4.637 -60.162 1.00 25.33 92 ALA A O 1
ATOM 731 N N . VAL A 1 93 ? -3.898 3.057 -58.690 1.00 29.89 93 VAL A N 1
ATOM 732 C CA . VAL A 1 93 ? -3.730 1.608 -58.935 1.00 29.89 93 VAL A CA 1
ATOM 733 C C . VAL A 1 93 ? -3.446 0.864 -57.606 1.00 29.89 93 VAL A C 1
ATOM 735 O O . VAL A 1 93 ? -2.830 1.383 -56.682 1.00 29.89 93 VAL A O 1
ATOM 738 N N . THR A 1 94 ? -3.947 -0.370 -57.584 1.00 28.45 94 THR A N 1
ATOM 739 C CA . THR A 1 94 ? -4.019 -1.498 -56.629 1.00 28.45 94 THR A CA 1
ATOM 740 C C . THR A 1 94 ? -2.713 -2.020 -55.952 1.00 28.45 94 THR A C 1
ATOM 742 O O . THR A 1 94 ? -1.617 -1.603 -56.316 1.00 28.45 94 THR A O 1
ATOM 745 N N . PRO A 1 95 ? -2.831 -2.959 -54.971 1.00 29.83 95 PRO A N 1
ATOM 746 C CA . PRO A 1 95 ? -1.854 -3.288 -53.921 1.00 29.83 95 PRO A CA 1
ATOM 747 C C . PRO A 1 95 ? -0.935 -4.480 -54.254 1.00 29.83 95 PRO A C 1
ATOM 749 O O . PRO A 1 95 ? -1.160 -5.191 -55.231 1.00 29.83 95 PRO A O 1
ATOM 752 N N . LEU A 1 96 ? 0.038 -4.765 -53.375 1.00 24.12 96 LEU A N 1
ATOM 753 C CA . LEU A 1 96 ? 0.785 -6.027 -53.392 1.00 24.12 96 LEU A CA 1
ATOM 754 C C . LEU A 1 96 ? 0.785 -6.745 -52.033 1.00 24.12 96 LEU A C 1
ATOM 756 O O . LEU A 1 96 ? 0.809 -6.139 -50.964 1.00 24.12 96 LEU A O 1
ATOM 760 N N . THR A 1 97 ? 0.766 -8.067 -52.143 1.00 24.73 97 THR A N 1
ATOM 761 C CA . THR A 1 97 ? 0.324 -9.079 -51.188 1.00 24.73 97 THR A CA 1
ATOM 762 C C . THR A 1 97 ? 1.510 -9.978 -50.810 1.00 24.73 97 THR A C 1
ATOM 764 O O . THR A 1 97 ? 2.069 -10.595 -51.707 1.00 24.73 97 THR A O 1
ATOM 767 N N . THR A 1 98 ? 1.798 -10.144 -49.503 1.00 25.64 98 THR A N 1
ATOM 768 C CA . THR A 1 98 ? 2.408 -11.338 -48.822 1.00 25.64 98 THR A CA 1
ATOM 769 C C . THR A 1 98 ? 3.822 -11.828 -49.254 1.00 25.64 98 THR A C 1
ATOM 771 O O . THR A 1 98 ? 4.328 -11.330 -50.252 1.00 25.64 98 THR A O 1
ATOM 774 N N . PRO A 1 99 ? 4.490 -12.822 -48.593 1.00 31.31 99 PRO A N 1
ATOM 775 C CA . PRO A 1 99 ? 4.172 -13.587 -47.369 1.00 31.31 99 PRO A CA 1
ATOM 776 C C . PRO A 1 99 ? 5.311 -13.740 -46.317 1.00 31.31 99 PRO A C 1
ATOM 778 O O . PRO A 1 99 ? 6.483 -13.449 -46.534 1.00 31.31 99 PRO A O 1
ATOM 781 N N . VAL A 1 100 ? 4.891 -14.293 -45.174 1.00 29.52 100 VAL A N 1
ATOM 782 C CA . VAL A 1 100 ? 5.628 -14.933 -44.061 1.00 29.52 100 VAL A CA 1
ATOM 783 C C . VAL A 1 100 ? 6.484 -16.135 -44.517 1.00 29.52 100 VAL A C 1
ATOM 785 O O . VAL A 1 100 ? 6.122 -16.801 -45.487 1.00 29.52 100 VAL A O 1
ATOM 788 N N . PRO A 1 101 ? 7.526 -16.520 -43.748 1.00 29.06 101 PRO A N 1
ATOM 789 C CA . PRO A 1 101 ? 7.667 -17.941 -43.411 1.00 29.06 101 PRO A CA 1
ATOM 790 C C . PRO A 1 101 ? 7.949 -18.208 -41.915 1.00 29.06 101 PRO A C 1
ATOM 792 O O . PRO A 1 101 ? 8.647 -17.468 -41.228 1.00 29.06 101 PRO A O 1
ATOM 795 N N . SER A 1 102 ? 7.425 -19.332 -41.430 1.00 27.19 102 SER A N 1
ATOM 796 C CA . SER A 1 102 ? 7.805 -20.048 -40.196 1.00 27.19 102 SER A CA 1
ATOM 797 C C . SER A 1 102 ? 8.176 -21.498 -40.586 1.00 27.19 102 SER A C 1
ATOM 799 O O . SER A 1 102 ? 8.037 -21.855 -41.754 1.00 27.19 102 SER A O 1
ATOM 801 N N . PRO A 1 103 ? 8.507 -22.407 -39.652 1.00 35.22 103 PRO A N 1
ATOM 802 C CA . PRO A 1 103 ? 9.724 -22.493 -38.846 1.00 35.22 103 PRO A CA 1
ATOM 803 C C . PRO A 1 103 ? 10.517 -23.791 -39.153 1.00 35.22 103 PRO A C 1
ATOM 805 O O . PRO A 1 103 ? 9.971 -24.758 -39.682 1.00 35.22 103 PRO A O 1
ATOM 808 N N . LYS A 1 104 ? 11.805 -23.861 -38.778 1.00 25.34 104 LYS A N 1
ATOM 809 C CA . LYS A 1 104 ? 12.592 -25.110 -38.835 1.00 25.34 104 LYS A CA 1
ATOM 810 C C . LYS A 1 104 ? 12.712 -25.762 -37.458 1.00 25.34 104 LYS A C 1
ATOM 812 O O . LYS A 1 104 ? 13.262 -25.193 -36.523 1.00 25.34 104 LYS A O 1
ATOM 817 N N . VAL A 1 105 ? 12.196 -26.985 -37.401 1.00 25.56 105 VAL A N 1
ATOM 818 C CA . VAL A 1 105 ? 12.345 -27.999 -36.354 1.00 25.56 105 VAL A CA 1
ATOM 819 C C . VAL A 1 105 ? 13.748 -28.606 -36.430 1.00 25.56 105 VAL A C 1
ATOM 821 O O . VAL A 1 105 ? 14.167 -29.014 -37.509 1.00 25.56 105 VAL A O 1
ATOM 824 N N . HIS A 1 106 ? 14.426 -28.769 -35.292 1.00 27.39 106 HIS A N 1
ATOM 825 C CA . HIS A 1 106 ? 15.462 -29.791 -35.134 1.00 27.39 106 HIS A CA 1
ATOM 826 C C . HIS A 1 106 ? 15.217 -30.584 -33.849 1.00 27.39 106 HIS A C 1
ATOM 828 O O . HIS A 1 106 ? 15.326 -30.073 -32.739 1.00 27.39 106 HIS A O 1
ATOM 834 N N . ARG A 1 107 ? 14.862 -31.858 -34.045 1.00 25.28 107 ARG A N 1
ATOM 835 C CA . ARG A 1 107 ? 14.989 -32.934 -33.062 1.00 25.28 107 ARG A CA 1
ATOM 836 C C . ARG A 1 107 ? 16.456 -33.359 -33.016 1.00 25.28 107 ARG A C 1
ATOM 838 O O . ARG A 1 107 ? 17.030 -33.590 -34.074 1.00 25.28 107 ARG A O 1
ATOM 845 N N . HIS A 1 108 ? 16.995 -33.584 -31.824 1.00 27.83 108 HIS A N 1
ATOM 846 C CA . HIS A 1 108 ? 17.983 -34.637 -31.607 1.00 27.83 108 HIS A CA 1
ATOM 847 C C . HIS A 1 108 ? 17.687 -35.315 -30.271 1.00 27.83 108 HIS A C 1
ATOM 849 O O . HIS A 1 108 ? 17.746 -34.699 -29.213 1.00 27.83 108 HIS A O 1
ATOM 855 N N . ALA A 1 109 ? 17.321 -36.590 -30.372 1.00 26.62 109 ALA A N 1
ATOM 856 C CA . ALA A 1 109 ? 17.379 -37.562 -29.299 1.00 26.62 109 ALA A CA 1
ATOM 857 C C . ALA A 1 109 ? 18.729 -38.283 -29.400 1.00 26.62 109 ALA A C 1
ATOM 859 O O . ALA A 1 109 ? 19.196 -38.578 -30.504 1.00 26.62 109 ALA A O 1
ATOM 860 N N . SER A 1 110 ? 19.345 -38.583 -28.265 1.00 33.94 110 SER A N 1
ATOM 861 C CA . SER A 1 110 ? 20.336 -39.649 -28.130 1.00 33.94 110 SER A CA 1
ATOM 862 C C . SER A 1 110 ? 20.204 -40.194 -26.717 1.00 33.94 110 SER A C 1
ATOM 864 O O . SER A 1 110 ? 20.446 -39.499 -25.736 1.00 33.94 110 SER A O 1
ATOM 866 N N . ASP A 1 111 ? 19.702 -41.415 -26.685 1.00 25.98 111 ASP A N 1
ATOM 867 C CA . ASP A 1 111 ? 19.479 -42.287 -25.547 1.00 25.98 111 ASP A CA 1
ATOM 868 C C . ASP A 1 111 ? 20.752 -43.121 -25.346 1.00 25.98 111 ASP A C 1
ATOM 870 O O . ASP A 1 111 ? 21.316 -43.573 -26.342 1.00 25.98 111 ASP A O 1
ATOM 874 N N . LEU A 1 112 ? 21.209 -43.304 -24.104 1.00 29.89 112 LEU A N 1
ATOM 875 C CA . LEU A 1 112 ? 22.085 -44.405 -23.679 1.00 29.89 112 LEU A CA 1
ATOM 876 C C . LEU A 1 112 ? 22.015 -44.539 -22.141 1.00 29.89 112 LEU A C 1
ATOM 878 O O . LEU A 1 112 ? 22.583 -43.754 -21.383 1.00 29.89 112 LEU A O 1
ATOM 882 N N . THR A 1 113 ? 21.276 -45.568 -21.724 1.00 25.95 113 THR A N 1
ATOM 883 C CA . THR A 1 113 ? 21.332 -46.358 -20.472 1.00 25.95 113 THR A CA 1
ATOM 884 C C . THR A 1 113 ? 22.782 -46.681 -20.050 1.00 25.95 113 THR A C 1
ATOM 886 O O . THR A 1 113 ? 23.634 -46.755 -20.926 1.00 25.95 113 THR A O 1
ATOM 889 N N . LEU A 1 114 ? 23.210 -46.945 -18.809 1.00 25.69 114 LEU A N 1
ATOM 890 C CA . LEU A 1 114 ? 22.751 -47.792 -17.688 1.00 25.69 114 LEU A CA 1
ATOM 891 C C . LEU A 1 114 ? 23.796 -47.509 -16.557 1.00 25.69 114 LEU A C 1
ATOM 893 O O . LEU A 1 114 ? 24.959 -47.302 -16.879 1.00 25.69 114 LEU A O 1
ATOM 897 N N . GLU A 1 115 ? 23.491 -47.340 -15.268 1.00 25.31 115 GLU A N 1
ATOM 898 C CA . GLU A 1 115 ? 23.525 -48.406 -14.250 1.00 25.31 115 GLU A CA 1
ATOM 899 C C . GLU A 1 115 ? 23.185 -47.851 -12.844 1.00 25.31 115 GLU A C 1
ATOM 901 O O . GLU A 1 115 ? 23.521 -46.723 -12.485 1.00 25.31 115 GLU A O 1
ATOM 906 N N . LYS A 1 116 ? 22.547 -48.706 -12.036 1.00 25.55 116 LYS A N 1
ATOM 907 C CA . LYS A 1 116 ? 22.374 -48.652 -10.568 1.00 25.55 116 LYS A CA 1
ATOM 908 C C . LYS A 1 116 ? 23.290 -49.738 -9.974 1.00 25.55 116 LYS A C 1
ATOM 910 O O . LYS A 1 116 ? 23.422 -50.771 -10.629 1.00 25.55 116 LYS A O 1
ATOM 915 N N . PRO A 1 117 ? 23.838 -49.603 -8.748 1.00 29.84 117 PRO A N 1
ATOM 916 C CA . PRO A 1 117 ? 23.172 -50.198 -7.561 1.00 29.84 117 PRO A CA 1
ATOM 917 C C . PRO A 1 117 ? 23.380 -49.385 -6.248 1.00 29.84 117 PRO A C 1
ATOM 919 O O . PRO A 1 117 ? 24.377 -48.698 -6.088 1.00 29.84 117 PRO A O 1
ATOM 922 N N . THR A 1 118 ? 22.400 -49.207 -5.348 1.00 25.88 118 THR A N 1
ATOM 923 C CA . THR A 1 118 ? 21.876 -50.087 -4.262 1.00 25.88 118 THR A CA 1
ATOM 924 C C . THR A 1 118 ? 22.723 -50.151 -2.960 1.00 25.88 118 THR A C 1
ATOM 926 O O . THR A 1 118 ? 23.718 -50.855 -2.903 1.00 25.88 118 THR A O 1
ATOM 929 N N . LEU A 1 119 ? 22.225 -49.453 -1.916 1.00 26.55 119 LEU A N 1
ATOM 930 C CA . LEU A 1 119 ? 22.156 -49.731 -0.450 1.00 26.55 119 LEU A CA 1
ATOM 931 C C . LEU A 1 119 ? 23.316 -50.364 0.365 1.00 26.55 119 LEU A C 1
ATOM 933 O O . LEU A 1 119 ? 23.696 -51.505 0.122 1.00 26.55 119 LEU A O 1
ATOM 937 N N . ARG A 1 120 ? 23.653 -49.704 1.498 1.00 24.02 120 ARG A N 1
ATOM 938 C CA . ARG A 1 120 ? 23.776 -50.194 2.915 1.00 24.02 120 ARG A CA 1
ATOM 939 C C . ARG A 1 120 ? 24.489 -49.106 3.750 1.00 24.02 120 ARG A C 1
ATOM 941 O O . ARG A 1 120 ? 25.534 -48.637 3.333 1.00 24.02 120 ARG A O 1
ATOM 948 N N . THR A 1 121 ? 23.909 -48.472 4.774 1.00 25.70 121 THR A N 1
ATOM 949 C CA . THR A 1 121 ? 23.597 -48.891 6.165 1.00 25.70 121 THR A CA 1
ATOM 950 C C . THR A 1 121 ? 24.772 -49.468 6.968 1.00 25.70 121 THR A C 1
ATOM 952 O O . THR A 1 121 ? 25.082 -50.633 6.774 1.00 25.70 121 THR A O 1
ATOM 955 N N . THR A 1 122 ? 25.308 -48.673 7.912 1.00 27.47 122 THR A N 1
ATOM 956 C CA . THR A 1 122 ? 25.841 -48.989 9.275 1.00 27.47 122 THR A CA 1
ATOM 957 C C . THR A 1 122 ? 26.352 -47.655 9.868 1.00 27.47 122 THR A C 1
ATOM 959 O O . THR A 1 122 ? 27.117 -46.983 9.191 1.00 27.47 122 THR A O 1
ATOM 962 N N . SER A 1 123 ? 25.838 -47.063 10.956 1.00 24.88 123 SER A N 1
ATOM 963 C CA . SER A 1 123 ? 25.718 -47.468 12.375 1.00 24.88 123 SER A CA 1
ATOM 964 C C . SER A 1 123 ? 27.014 -47.354 13.208 1.00 24.88 123 SER A C 1
ATOM 966 O O . SER A 1 123 ? 28.021 -47.949 12.842 1.00 24.88 123 SER A O 1
ATOM 968 N N . MET A 1 124 ? 26.862 -46.690 14.373 1.00 28.17 124 MET A N 1
ATOM 969 C CA . MET A 1 124 ? 27.695 -46.593 15.602 1.00 28.17 124 MET A CA 1
ATOM 970 C C . MET A 1 124 ? 28.656 -45.385 15.707 1.00 28.17 124 MET A C 1
ATOM 972 O O . MET A 1 124 ? 29.569 -45.254 14.906 1.00 28.17 124 MET A O 1
ATOM 976 N N . ALA A 1 125 ? 28.352 -44.361 16.532 1.00 27.94 125 ALA A N 1
ATOM 977 C CA . ALA A 1 125 ? 28.447 -44.230 18.015 1.00 27.94 125 ALA A CA 1
ATOM 978 C C . ALA A 1 125 ? 29.879 -43.809 18.450 1.00 27.94 125 ALA A C 1
ATOM 980 O O . ALA A 1 125 ? 30.844 -44.294 17.880 1.00 27.94 125 ALA A O 1
ATOM 981 N N . SER A 1 126 ? 30.145 -42.918 19.421 1.00 29.09 126 SER A N 1
ATOM 982 C CA . SER A 1 126 ? 29.541 -42.767 20.757 1.00 29.09 126 SER A CA 1
ATOM 983 C C . SER A 1 126 ? 30.025 -41.476 21.485 1.00 29.09 126 SER A C 1
ATOM 985 O O . SER A 1 126 ? 31.164 -41.074 21.273 1.00 29.09 126 SER A O 1
ATOM 987 N N . ASN A 1 127 ? 29.188 -40.977 22.422 1.00 30.11 127 ASN A N 1
ATOM 988 C CA . ASN A 1 127 ? 29.450 -40.408 23.782 1.00 30.11 127 ASN A CA 1
ATOM 989 C C . ASN A 1 127 ? 30.112 -39.011 23.955 1.00 30.11 127 ASN A C 1
ATOM 991 O O . ASN A 1 127 ? 30.996 -38.658 23.192 1.00 30.11 127 ASN A O 1
ATOM 995 N N . ALA A 1 128 ? 29.777 -38.148 24.939 1.00 29.77 128 ALA A N 1
ATOM 996 C CA . ALA A 1 128 ? 29.140 -38.261 26.276 1.00 29.77 128 ALA A CA 1
ATOM 997 C C . ALA A 1 128 ? 28.430 -36.916 26.654 1.00 29.77 128 ALA A C 1
ATOM 999 O O . ALA A 1 128 ? 28.926 -35.864 26.264 1.00 29.77 128 ALA A O 1
ATOM 1000 N N . SER A 1 129 ? 27.193 -36.858 27.180 1.00 28.50 129 SER A N 1
ATOM 1001 C CA . SER A 1 129 ? 26.664 -37.017 28.569 1.00 28.50 129 SER A CA 1
ATOM 1002 C C . SER A 1 129 ? 26.944 -35.877 29.571 1.00 28.50 129 SER A C 1
ATOM 1004 O O . SER A 1 129 ? 28.101 -35.624 29.880 1.00 28.50 129 SER A O 1
ATOM 1006 N N . THR A 1 130 ? 25.867 -35.271 30.120 1.00 31.31 130 THR A N 1
ATOM 1007 C CA . THR A 1 130 ? 25.550 -34.920 31.547 1.00 31.31 130 THR A CA 1
ATOM 1008 C C . THR A 1 130 ? 24.213 -34.128 31.537 1.00 31.31 130 THR A C 1
ATOM 1010 O O . THR A 1 130 ? 24.181 -33.024 31.010 1.00 31.31 130 THR A O 1
ATOM 1013 N N . VAL A 1 131 ? 23.029 -34.731 31.733 1.00 29.02 131 VAL A N 1
ATOM 1014 C CA . VAL A 1 131 ? 22.279 -35.023 32.986 1.00 29.02 131 VAL A CA 1
ATOM 1015 C C . VAL A 1 131 ? 21.978 -33.800 33.873 1.00 29.02 131 VAL A C 1
ATOM 1017 O O . VAL A 1 131 ? 22.894 -33.240 34.458 1.00 29.02 131 VAL A O 1
ATOM 1020 N N . CYS A 1 132 ? 20.685 -33.465 34.019 1.00 28.73 132 CYS A N 1
ATOM 1021 C CA . CYS A 1 132 ? 19.997 -33.276 35.309 1.00 28.73 132 CYS A CA 1
ATOM 1022 C C . CYS A 1 132 ? 18.461 -33.282 35.126 1.00 28.73 132 CYS A C 1
ATOM 1024 O O . CYS A 1 132 ? 17.920 -32.594 34.262 1.00 28.73 132 CYS A O 1
ATOM 1026 N N . ASP A 1 133 ? 17.813 -34.103 35.954 1.00 27.72 133 ASP A N 1
ATOM 1027 C CA . ASP A 1 133 ? 16.382 -34.393 36.099 1.00 27.72 133 ASP A CA 1
ATOM 1028 C C . ASP A 1 133 ? 15.524 -33.209 36.573 1.00 27.72 133 ASP A C 1
ATOM 1030 O O . ASP A 1 133 ? 15.981 -32.400 37.382 1.00 27.72 133 ASP A O 1
ATOM 1034 N N . SER A 1 134 ? 14.232 -33.205 36.207 1.00 29.16 134 SER A N 1
ATOM 1035 C CA . SER A 1 134 ? 13.099 -33.380 37.153 1.00 29.16 134 SER A CA 1
ATOM 1036 C C . SER A 1 134 ? 11.732 -33.254 36.456 1.00 29.16 134 SER A C 1
ATOM 1038 O O . SER A 1 134 ? 11.510 -32.363 35.638 1.00 29.16 134 SER A O 1
ATOM 1040 N N . ALA A 1 135 ? 10.815 -34.160 36.809 1.00 31.59 135 ALA A N 1
ATOM 1041 C CA . ALA A 1 135 ? 9.446 -34.306 36.300 1.00 31.59 135 ALA A CA 1
ATOM 1042 C C . ALA A 1 135 ? 8.398 -33.636 37.255 1.00 31.59 135 ALA A C 1
ATOM 1044 O O . ALA A 1 135 ? 8.808 -32.962 38.198 1.00 31.59 135 ALA A O 1
ATOM 1045 N N . PRO A 1 136 ? 7.067 -33.719 37.017 1.00 40.47 136 PRO A N 1
ATOM 1046 C CA . PRO A 1 136 ? 6.144 -32.575 36.999 1.00 40.47 136 PRO A CA 1
ATOM 1047 C C . PRO A 1 136 ? 5.261 -32.434 38.258 1.00 40.47 136 PRO A C 1
ATOM 1049 O O . PRO A 1 136 ? 5.203 -33.351 39.078 1.00 40.47 136 PRO A O 1
ATOM 1052 N N . PRO A 1 137 ? 4.433 -31.372 38.338 1.00 31.23 137 PRO A N 1
ATOM 1053 C CA . PRO A 1 137 ? 3.177 -31.462 39.076 1.00 31.23 137 PRO A CA 1
ATOM 1054 C C . PRO A 1 137 ? 1.939 -31.049 38.254 1.00 31.23 137 PRO A C 1
ATOM 1056 O O . PRO A 1 137 ? 1.959 -30.166 37.401 1.00 31.23 137 PRO A O 1
ATOM 1059 N N . SER A 1 138 ? 0.818 -31.689 38.567 1.00 29.06 138 SER A N 1
ATOM 1060 C CA . SER A 1 138 ? -0.572 -31.263 38.325 1.00 29.06 138 SER A CA 1
ATOM 1061 C C . SER A 1 138 ? -1.375 -31.659 39.578 1.00 29.06 138 SER A C 1
ATOM 1063 O O . SER A 1 138 ? -0.892 -32.530 40.305 1.00 29.06 138 SER A O 1
ATOM 1065 N N . PRO A 1 139 ? -2.615 -31.189 39.825 1.00 43.03 139 PRO A N 1
ATOM 1066 C CA . PRO A 1 139 ? -3.346 -30.019 39.322 1.00 43.03 139 PRO A CA 1
ATOM 1067 C C . PRO A 1 139 ? -3.868 -29.134 40.491 1.00 43.03 139 PRO A C 1
ATOM 1069 O O . PRO A 1 139 ? -3.597 -29.427 41.653 1.00 43.03 139 PRO A O 1
ATOM 1072 N N . THR A 1 140 ? -4.648 -28.085 40.183 1.00 25.73 140 THR A N 1
ATOM 1073 C CA . THR A 1 140 ? -5.777 -27.490 40.957 1.00 25.73 140 THR A CA 1
ATOM 1074 C C . THR A 1 140 ? -5.721 -25.958 40.990 1.00 25.73 140 THR A C 1
ATOM 1076 O O . THR A 1 140 ? -5.114 -25.363 41.873 1.00 25.73 140 THR A O 1
ATOM 1079 N N . SER A 1 141 ? -6.457 -25.315 40.087 1.00 31.42 141 SER A N 1
ATOM 1080 C CA . SER A 1 141 ? -7.342 -24.203 40.443 1.00 31.42 141 SER A CA 1
ATOM 1081 C C . SER A 1 141 ? -8.378 -24.019 39.336 1.00 31.42 141 SER A C 1
ATOM 1083 O O . SER A 1 141 ? -8.082 -23.965 38.146 1.00 31.42 141 SER A O 1
ATOM 1085 N N . SER A 1 142 ? -9.627 -24.043 39.772 1.00 33.25 142 SER A N 1
ATOM 1086 C CA . SER A 1 142 ? -10.853 -23.867 39.013 1.00 33.25 142 SER A CA 1
ATOM 1087 C C . SER A 1 142 ? -10.907 -22.497 38.340 1.00 33.25 142 SER A C 1
ATOM 1089 O O . SER A 1 142 ? -10.961 -21.483 39.038 1.00 33.25 142 SER A O 1
ATOM 1091 N N . THR A 1 143 ? -11.008 -22.478 37.013 1.00 29.81 143 THR A N 1
ATOM 1092 C CA . THR A 1 143 ? -11.528 -21.322 36.280 1.00 29.81 143 THR A CA 1
ATOM 1093 C C . THR A 1 143 ? -12.788 -21.769 35.565 1.00 29.81 143 THR A C 1
ATOM 1095 O O . THR A 1 143 ? -12.757 -22.617 34.677 1.00 29.81 143 THR A O 1
ATOM 1098 N N . THR A 1 144 ? -13.901 -21.227 36.037 1.00 27.58 144 THR A N 1
ATOM 1099 C CA . THR A 1 144 ? -15.245 -21.343 35.488 1.00 27.58 144 THR A CA 1
ATOM 1100 C C . THR A 1 144 ? -15.218 -21.109 33.978 1.00 27.58 144 THR A C 1
ATOM 1102 O O . THR A 1 144 ? -14.881 -20.022 33.516 1.00 27.58 144 THR A O 1
ATOM 1105 N N . SER A 1 145 ? -15.561 -22.140 33.212 1.00 30.06 145 SER A N 1
ATOM 1106 C CA . SER A 1 145 ? -15.828 -22.056 31.781 1.00 30.06 145 SER A CA 1
ATOM 1107 C C . SER A 1 145 ? -17.161 -21.339 31.573 1.00 30.06 145 SER A C 1
ATOM 1109 O O . SER A 1 145 ? -18.226 -21.955 31.621 1.00 30.06 145 SER A O 1
ATOM 1111 N N . THR A 1 146 ? -17.120 -20.025 31.386 1.00 35.09 146 THR A N 1
ATOM 1112 C CA . THR A 1 146 ? -18.189 -19.324 30.673 1.00 35.09 146 THR A CA 1
ATOM 1113 C C . THR A 1 146 ? -17.889 -19.469 29.192 1.00 35.09 146 THR A C 1
ATOM 1115 O O . THR A 1 146 ? -16.964 -18.839 28.686 1.00 35.09 146 THR A O 1
ATOM 1118 N N . ASP A 1 147 ? -18.646 -20.343 28.530 1.00 38.34 147 ASP A N 1
ATOM 1119 C CA . ASP A 1 147 ? -18.751 -20.402 27.075 1.00 38.34 147 ASP A CA 1
ATOM 1120 C C . ASP A 1 147 ? -19.215 -19.028 26.571 1.00 38.34 147 ASP A C 1
ATOM 1122 O O . ASP A 1 147 ? -20.404 -18.700 26.578 1.00 38.34 147 ASP A O 1
ATOM 1126 N N . GLU A 1 148 ? -18.260 -18.185 26.181 1.00 44.38 148 GLU A N 1
ATOM 1127 C CA . GLU A 1 148 ? -18.536 -16.954 25.455 1.00 44.38 148 GLU A CA 1
ATOM 1128 C C . GLU A 1 148 ? -18.926 -17.350 24.032 1.00 44.38 148 GLU A C 1
ATOM 1130 O O . GLU A 1 148 ? -18.097 -17.734 23.203 1.00 44.38 148 GLU A O 1
ATOM 1135 N N . SER A 1 149 ? -20.232 -17.297 23.774 1.00 43.53 149 SER A N 1
ATOM 1136 C CA . SER A 1 149 ? -20.835 -17.470 22.459 1.00 43.53 149 SER A CA 1
ATOM 1137 C C . SER A 1 149 ? -20.164 -16.521 21.468 1.00 43.53 149 SER A C 1
ATOM 1139 O O . SER A 1 149 ? -20.467 -15.327 21.417 1.00 43.53 149 SER A O 1
ATOM 1141 N N . THR A 1 150 ? -19.212 -17.059 20.715 1.00 41.16 150 THR A N 1
ATOM 1142 C CA . THR A 1 150 ? -18.442 -16.319 19.727 1.00 41.16 150 THR A CA 1
ATOM 1143 C C . THR A 1 150 ? -19.359 -16.036 18.541 1.00 41.16 150 THR A C 1
ATOM 1145 O O . THR A 1 150 ? -19.958 -16.948 17.968 1.00 41.16 150 THR A O 1
ATOM 1148 N N . SER A 1 151 ? -19.522 -14.759 18.206 1.00 49.44 151 SER A N 1
ATOM 1149 C CA . SER A 1 151 ? -20.203 -14.331 16.982 1.00 49.44 151 SER A CA 1
ATOM 1150 C C . SER A 1 151 ? -19.473 -14.888 15.738 1.00 49.44 151 SER A C 1
ATOM 1152 O O . SER A 1 151 ? -18.296 -15.240 15.845 1.00 49.44 151 SER A O 1
ATOM 1154 N N . PRO A 1 152 ? -20.116 -14.983 14.553 1.00 49.84 152 PRO A N 1
ATOM 1155 C CA . PRO A 1 152 ? -19.474 -15.522 13.344 1.00 49.84 152 PRO A CA 1
ATOM 1156 C C . PRO A 1 152 ? -18.150 -14.828 12.967 1.00 49.84 152 PRO A C 1
ATOM 1158 O O . PRO A 1 152 ? -17.337 -15.418 12.262 1.00 49.84 152 PRO A O 1
ATOM 1161 N N . ASP A 1 153 ? -17.927 -13.615 13.481 1.00 57.19 153 ASP A N 1
ATOM 1162 C CA . ASP A 1 153 ? -16.757 -12.773 13.225 1.00 57.19 153 ASP A CA 1
ATOM 1163 C C . ASP A 1 153 ? -15.644 -12.893 14.289 1.00 57.19 153 ASP A C 1
ATOM 1165 O O . ASP A 1 153 ? -14.646 -12.179 14.224 1.00 57.19 153 ASP A O 1
ATOM 1169 N N . GLY A 1 154 ? -15.767 -13.788 15.279 1.00 67.81 154 GLY A N 1
ATOM 1170 C CA . GLY A 1 154 ? -14.692 -14.037 16.252 1.00 67.81 154 GLY A CA 1
ATOM 1171 C C . GLY A 1 154 ? -14.567 -13.010 17.387 1.00 67.81 154 GLY A C 1
ATOM 1172 O O . GLY A 1 154 ? -13.637 -13.115 18.182 1.00 67.81 154 GLY A O 1
ATOM 1173 N N . LEU A 1 155 ? -15.483 -12.039 17.476 1.00 75.88 155 LEU A N 1
ATOM 1174 C CA . LEU A 1 155 ? -15.479 -10.972 18.486 1.00 75.88 155 LEU A CA 1
ATOM 1175 C C . LEU A 1 155 ? -16.321 -11.346 19.713 1.00 75.88 155 LEU A C 1
ATOM 1177 O O . LEU A 1 155 ? -17.446 -11.852 19.569 1.00 75.88 155 LEU A O 1
ATOM 1181 N N . SER A 1 156 ? -15.809 -11.037 20.910 1.00 84.88 156 SER A N 1
ATOM 1182 C CA . SER A 1 156 ? -16.567 -11.171 22.159 1.00 84.88 156 SER A CA 1
ATOM 1183 C C . SER A 1 156 ? -17.670 -10.104 22.264 1.00 84.88 156 SER A C 1
ATOM 1185 O O . SER A 1 156 ? -17.561 -9.033 21.653 1.00 84.88 156 SER A O 1
ATOM 1187 N N . PRO A 1 157 ? -18.737 -10.328 23.055 1.00 88.12 157 PRO A N 1
ATOM 1188 C CA . PRO A 1 157 ? -19.802 -9.338 23.240 1.00 88.12 157 PRO A CA 1
ATOM 1189 C C . PRO A 1 157 ? -19.285 -7.962 23.692 1.00 88.12 157 PRO A C 1
ATOM 1191 O O . PRO A 1 157 ? -19.772 -6.928 23.230 1.00 88.12 157 PRO A O 1
ATOM 1194 N N . VAL A 1 158 ? -18.251 -7.949 24.540 1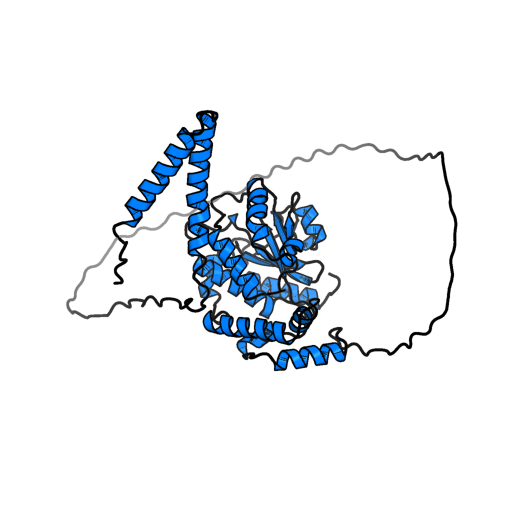.00 88.81 158 VAL A N 1
ATOM 1195 C CA . VAL A 1 158 ? -17.602 -6.724 25.032 1.00 88.81 158 VAL A CA 1
ATOM 1196 C C . VAL A 1 158 ? -16.871 -5.993 23.904 1.00 88.81 158 VAL A C 1
ATOM 1198 O O . VAL A 1 158 ? -16.929 -4.765 23.806 1.00 88.81 158 VAL A O 1
ATOM 1201 N N . GLU A 1 159 ? -16.188 -6.727 23.026 1.00 89.56 159 GLU A N 1
ATOM 1202 C CA . GLU A 1 159 ? -15.498 -6.141 21.876 1.00 89.56 159 GLU A CA 1
ATOM 1203 C C . GLU A 1 159 ? -16.483 -5.538 20.873 1.00 89.56 159 GLU A C 1
ATOM 1205 O O . GLU A 1 159 ? -16.251 -4.432 20.376 1.00 89.56 159 GLU A O 1
ATOM 1210 N N . VAL A 1 160 ? -17.608 -6.216 20.631 1.00 91.31 160 VAL A N 1
ATOM 1211 C CA . VAL A 1 160 ? -18.688 -5.711 19.774 1.00 91.31 160 VAL A CA 1
ATOM 1212 C C . VAL A 1 160 ? -19.248 -4.399 20.327 1.00 91.31 160 VAL A C 1
ATOM 1214 O O . VAL A 1 160 ? -19.357 -3.419 19.586 1.00 91.31 160 VAL A O 1
ATOM 1217 N N . GLU A 1 161 ? -19.550 -4.328 21.626 1.00 93.12 161 GLU A N 1
ATOM 1218 C CA . GLU A 1 161 ? -20.039 -3.096 22.259 1.00 93.12 161 GLU A CA 1
ATOM 1219 C C . GLU A 1 161 ? -19.009 -1.958 22.167 1.00 93.12 161 GLU A C 1
ATOM 1221 O O . GLU A 1 161 ? -19.352 -0.808 21.853 1.00 93.12 161 GLU A O 1
ATOM 1226 N N . ARG A 1 162 ? -17.726 -2.274 22.371 1.00 93.69 162 ARG A N 1
ATOM 1227 C CA . ARG A 1 162 ? -16.632 -1.302 22.258 1.00 93.69 162 ARG A CA 1
ATOM 1228 C C . ARG A 1 162 ? -16.509 -0.753 20.833 1.00 93.69 162 ARG A C 1
ATOM 1230 O O . ARG A 1 162 ? -16.378 0.461 20.660 1.00 93.69 162 ARG A O 1
ATOM 1237 N N . VAL A 1 163 ? -16.606 -1.610 19.813 1.00 95.00 163 VAL A N 1
ATOM 1238 C CA . VAL A 1 163 ? -16.602 -1.209 18.393 1.00 95.00 163 VAL A CA 1
ATOM 1239 C C . VAL A 1 163 ? -17.833 -0.369 18.048 1.00 95.00 163 VAL A C 1
ATOM 1241 O O . VAL A 1 163 ? -17.707 0.653 17.370 1.00 95.00 163 VAL A O 1
ATOM 1244 N N . GLN A 1 164 ? -19.017 -0.730 18.547 1.00 94.81 164 GLN A N 1
ATOM 1245 C CA . GLN A 1 164 ? -20.240 0.048 18.327 1.00 94.81 164 GLN A CA 1
ATOM 1246 C C . GLN A 1 164 ? -20.165 1.436 18.969 1.00 94.81 164 GLN A C 1
ATOM 1248 O O . GLN A 1 164 ? -20.557 2.426 18.345 1.00 94.81 164 GLN A O 1
ATOM 1253 N N . THR A 1 165 ? -19.642 1.523 20.192 1.00 95.44 165 THR A N 1
ATOM 1254 C CA . THR A 1 165 ? -19.395 2.799 20.878 1.00 95.44 165 THR A CA 1
ATOM 1255 C C . THR A 1 165 ? -18.439 3.658 20.064 1.00 95.44 165 THR A C 1
ATOM 1257 O O . THR A 1 165 ? -18.735 4.817 19.779 1.00 95.44 165 THR A O 1
ATOM 1260 N N . PHE A 1 166 ? -17.342 3.062 19.599 1.00 96.12 166 PHE A N 1
ATOM 1261 C CA . PHE A 1 166 ? -16.365 3.751 18.771 1.00 96.12 166 PHE A CA 1
ATOM 1262 C C . PHE A 1 166 ? -16.970 4.269 17.465 1.00 96.12 166 PHE A C 1
ATOM 1264 O O . PHE A 1 166 ? -16.805 5.440 17.136 1.00 96.12 166 PHE A O 1
ATOM 1271 N N . ARG A 1 167 ? -17.749 3.440 16.760 1.00 95.75 167 ARG A N 1
ATOM 1272 C CA . ARG A 1 167 ? -18.439 3.825 15.521 1.00 95.75 167 ARG A CA 1
ATOM 1273 C C . ARG A 1 167 ? -19.364 5.027 15.721 1.00 95.75 167 ARG A C 1
ATOM 1275 O O . ARG A 1 167 ? -19.402 5.892 14.852 1.00 95.75 167 ARG A O 1
ATOM 1282 N N . LYS A 1 168 ? -20.075 5.113 16.851 1.00 95.88 168 LYS A N 1
ATOM 1283 C CA . LYS A 1 168 ? -20.956 6.254 17.171 1.00 95.88 168 LYS A CA 1
ATOM 1284 C C . LYS A 1 168 ? -20.194 7.573 17.356 1.00 95.88 168 LYS A C 1
ATOM 1286 O O . LYS A 1 168 ? -20.789 8.630 17.181 1.00 95.88 168 LYS A O 1
ATOM 1291 N N . MET A 1 169 ? -18.899 7.529 17.681 1.00 96.94 169 MET A N 1
ATOM 1292 C CA . MET A 1 169 ? -18.043 8.721 17.798 1.00 96.94 169 MET A CA 1
ATOM 1293 C C . MET A 1 169 ? -17.525 9.227 16.439 1.00 96.94 169 MET A C 1
ATOM 1295 O O . MET A 1 169 ? -16.914 10.298 16.374 1.00 96.94 169 MET A O 1
ATOM 1299 N N . LEU A 1 170 ? -17.724 8.464 15.358 1.00 96.06 170 LEU A N 1
ATOM 1300 C CA . LEU A 1 170 ? -17.206 8.786 14.031 1.00 96.06 170 LEU A CA 1
ATOM 1301 C C . LEU A 1 170 ? -18.238 9.541 13.187 1.00 96.06 170 LEU A C 1
ATOM 1303 O O . LEU A 1 170 ? -19.386 9.125 13.045 1.00 96.06 170 LEU A O 1
ATOM 1307 N N . GLN A 1 171 ? -17.792 10.610 12.536 1.00 92.94 171 GLN A N 1
ATOM 1308 C CA . GLN A 1 171 ? -18.560 11.417 11.587 1.00 92.94 171 GLN A CA 1
ATOM 1309 C C . GLN A 1 171 ? -18.548 10.758 10.197 1.00 92.94 171 GLN A C 1
ATOM 1311 O O . GLN A 1 171 ? -18.074 11.329 9.214 1.00 92.94 171 GLN A O 1
ATOM 1316 N N . SER A 1 172 ? -18.998 9.503 10.119 1.00 86.31 172 SER A N 1
ATOM 1317 C CA . SER A 1 172 ? -18.973 8.727 8.875 1.00 86.31 172 SER A CA 1
ATOM 1318 C C . SER A 1 172 ? -20.000 9.240 7.870 1.00 86.31 172 SER A C 1
ATOM 1320 O O . SER A 1 172 ? -21.180 9.370 8.184 1.00 86.31 172 SER A O 1
ATOM 1322 N N . THR A 1 173 ? -19.571 9.414 6.623 1.00 86.12 173 THR A N 1
ATOM 1323 C CA . THR A 1 173 ? -20.466 9.561 5.470 1.00 86.12 173 THR A CA 1
A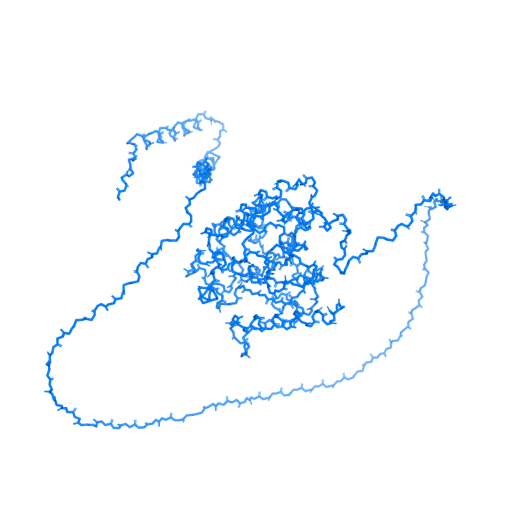TOM 1324 C C . THR A 1 173 ? -20.814 8.188 4.890 1.00 86.12 173 THR A C 1
ATOM 1326 O O . THR A 1 173 ? -20.113 7.205 5.151 1.00 86.12 173 THR A O 1
ATOM 1329 N N . GLU A 1 174 ? -21.874 8.102 4.082 1.00 86.12 174 GLU A N 1
ATOM 1330 C CA . GLU A 1 174 ? -22.225 6.870 3.351 1.00 86.12 174 GLU A CA 1
ATOM 1331 C C . GLU A 1 174 ? -21.062 6.374 2.479 1.00 86.12 174 GLU A C 1
ATOM 1333 O O . GLU A 1 174 ? -20.730 5.191 2.483 1.00 86.12 174 GLU A O 1
ATOM 1338 N N . GLU A 1 175 ? -20.370 7.299 1.812 1.00 85.25 175 GLU A N 1
ATOM 1339 C CA . GLU A 1 175 ? -19.229 7.008 0.939 1.00 85.25 175 GLU A CA 1
ATOM 1340 C C . GLU A 1 175 ? -18.016 6.431 1.684 1.00 85.25 175 GLU A C 1
ATOM 1342 O O . GLU A 1 175 ? -17.169 5.784 1.071 1.00 85.25 175 GLU A O 1
ATOM 1347 N N . ALA A 1 176 ? -17.904 6.653 2.996 1.00 88.31 176 ALA A N 1
ATOM 1348 C CA . ALA A 1 176 ? -16.782 6.184 3.806 1.00 88.31 176 ALA A CA 1
ATOM 1349 C C . ALA A 1 176 ? -17.071 4.877 4.563 1.00 88.31 176 ALA A C 1
ATOM 1351 O O . ALA A 1 176 ? -16.147 4.296 5.136 1.00 88.31 176 ALA A O 1
ATOM 1352 N N . LYS A 1 177 ? -18.315 4.372 4.550 1.00 90.56 177 LYS A N 1
ATOM 1353 C CA . LYS A 1 177 ? -18.716 3.191 5.340 1.00 90.56 177 LYS A CA 1
ATOM 1354 C C . LYS A 1 177 ? -17.852 1.961 5.082 1.00 90.56 177 LYS A C 1
ATOM 1356 O O . LYS A 1 177 ? -17.510 1.249 6.021 1.00 90.56 177 LYS A O 1
ATOM 1361 N N . PHE A 1 178 ? -17.452 1.730 3.832 1.00 91.94 178 PHE A N 1
ATOM 1362 C CA . PHE A 1 178 ? -16.634 0.568 3.475 1.00 91.94 178 PHE A CA 1
ATOM 1363 C C . PHE A 1 178 ? -15.236 0.584 4.118 1.00 91.94 178 PHE A C 1
ATOM 1365 O O . PHE A 1 178 ? -14.631 -0.475 4.272 1.00 91.94 178 PHE A O 1
ATOM 1372 N N . LEU A 1 179 ? -14.723 1.758 4.512 1.00 91.75 179 LEU A N 1
ATOM 1373 C CA . LEU A 1 179 ? -13.468 1.871 5.255 1.00 91.75 179 LEU A CA 1
ATOM 1374 C C . LEU A 1 179 ? -13.647 1.473 6.722 1.00 91.75 179 LEU A C 1
ATOM 1376 O O . LEU A 1 179 ? -12.705 0.995 7.346 1.00 91.75 179 LEU A O 1
ATOM 1380 N N . LEU A 1 180 ? -14.837 1.659 7.286 1.00 93.31 180 LEU A N 1
ATOM 1381 C CA . LEU A 1 180 ? -15.104 1.540 8.721 1.00 93.31 180 LEU A CA 1
ATOM 1382 C C . LEU A 1 180 ? -15.777 0.208 9.087 1.00 93.31 180 LEU A C 1
ATOM 1384 O O . LEU A 1 180 ? -16.609 0.168 9.996 1.00 93.31 180 LEU A O 1
ATOM 1388 N N . LYS A 1 181 ? -15.428 -0.875 8.379 1.00 92.88 181 LYS A N 1
ATOM 1389 C CA . LYS A 1 181 ? -15.839 -2.249 8.722 1.00 92.88 181 LYS A CA 1
ATOM 1390 C C . LYS A 1 181 ? -15.405 -2.606 10.149 1.00 92.88 181 LYS A C 1
ATOM 1392 O O . LYS A 1 181 ? -14.386 -2.099 10.623 1.00 92.88 181 LYS A O 1
ATOM 1397 N N . ASP A 1 182 ? -16.165 -3.479 10.808 1.00 92.12 182 ASP A N 1
ATOM 1398 C CA . ASP A 1 182 ? -15.941 -3.857 12.212 1.00 92.12 182 ASP A CA 1
ATOM 1399 C C . ASP A 1 182 ? -14.525 -4.391 12.453 1.00 92.12 182 ASP A C 1
ATOM 1401 O O . ASP A 1 182 ? -13.849 -3.894 13.351 1.00 92.12 182 ASP A O 1
ATOM 1405 N N . ASP A 1 183 ? -14.018 -5.255 11.569 1.00 90.50 183 ASP A N 1
ATOM 1406 C CA . ASP A 1 183 ? -12.644 -5.783 11.622 1.00 90.50 183 ASP A CA 1
ATOM 1407 C C . ASP A 1 183 ? -11.583 -4.675 11.684 1.00 90.50 183 ASP A C 1
ATOM 1409 O O . ASP A 1 183 ? -10.587 -4.756 12.407 1.00 90.50 183 ASP A O 1
ATOM 1413 N N . TYR A 1 184 ? -11.788 -3.594 10.923 1.00 94.75 184 TYR A N 1
ATOM 1414 C CA . TYR A 1 184 ? -10.863 -2.469 10.934 1.00 94.75 184 TYR A CA 1
ATOM 1415 C C . TYR A 1 184 ? -10.990 -1.655 12.220 1.00 94.75 184 TYR A C 1
ATOM 1417 O O . TYR A 1 184 ? -9.975 -1.347 12.845 1.00 94.75 184 TYR A O 1
ATOM 1425 N N . LEU A 1 185 ? -12.215 -1.331 12.638 1.00 94.81 185 LEU A N 1
ATOM 1426 C CA . LEU A 1 185 ? -12.455 -0.577 13.869 1.00 94.81 185 LEU A CA 1
ATOM 1427 C C . LEU A 1 185 ? -11.901 -1.312 15.094 1.00 94.81 185 LEU A C 1
ATOM 1429 O O . LEU A 1 185 ? -11.234 -0.691 15.923 1.00 94.81 185 LEU A O 1
ATOM 1433 N N . HIS A 1 186 ? -12.094 -2.630 15.167 1.00 92.50 186 HIS A N 1
ATOM 1434 C CA . HIS A 1 186 ? -11.476 -3.472 16.185 1.00 92.50 186 HIS A CA 1
ATOM 1435 C C . HIS A 1 186 ? -9.952 -3.387 16.125 1.00 92.50 186 HIS A C 1
ATOM 1437 O O . HIS A 1 186 ? -9.326 -3.056 17.131 1.00 92.50 186 HIS A O 1
ATOM 1443 N N . SER A 1 187 ? -9.343 -3.566 14.946 1.00 91.94 187 SER A N 1
ATOM 1444 C CA . SER A 1 187 ? -7.879 -3.496 14.804 1.00 91.94 187 SER A CA 1
ATOM 1445 C C . SER A 1 187 ? -7.292 -2.149 15.256 1.00 91.94 187 SER A C 1
ATOM 1447 O O . SER A 1 187 ? -6.232 -2.104 15.886 1.00 91.94 187 SER A O 1
ATOM 1449 N N . VAL A 1 188 ? -8.009 -1.045 15.013 1.00 93.06 188 VAL A N 1
ATOM 1450 C CA . VAL A 1 188 ? -7.620 0.295 15.466 1.00 93.06 188 VAL A CA 1
ATOM 1451 C C . VAL A 1 188 ? -7.650 0.386 16.994 1.00 93.06 188 VAL A C 1
ATOM 1453 O O . VAL A 1 188 ? -6.742 0.988 17.570 1.00 93.06 188 VAL A O 1
ATOM 1456 N N . LEU A 1 189 ? -8.649 -0.203 17.655 1.00 92.88 189 LEU A N 1
ATOM 1457 C CA . LEU A 1 189 ? -8.810 -0.184 19.117 1.00 92.88 189 LEU A CA 1
ATOM 1458 C C . LEU A 1 189 ? -7.915 -1.186 19.856 1.00 92.88 189 LEU A C 1
ATOM 1460 O O . LEU A 1 189 ? -7.604 -0.976 21.031 1.00 92.88 189 LEU A O 1
ATOM 1464 N N . SER A 1 190 ? -7.489 -2.243 19.170 1.00 90.88 190 SER A N 1
ATOM 1465 C CA . SER A 1 190 ? -6.598 -3.288 19.689 1.00 90.88 190 SER A CA 1
ATOM 1466 C C . SER A 1 190 ? -5.152 -2.825 19.846 1.00 90.88 190 SER A C 1
ATOM 1468 O O . SER A 1 190 ? -4.304 -3.541 20.377 1.00 90.88 190 SER A O 1
ATOM 1470 N N . VAL A 1 191 ? -4.843 -1.603 19.414 1.00 89.94 191 VAL A N 1
ATOM 1471 C CA . VAL A 1 191 ? -3.528 -1.019 19.621 1.00 89.94 191 VAL A CA 1
ATOM 1472 C C . VAL A 1 191 ? -3.270 -0.759 21.115 1.00 89.94 191 VAL A C 1
ATOM 1474 O O . VAL A 1 191 ? -4.009 0.012 21.729 1.00 89.94 191 VAL A O 1
ATOM 1477 N N . PRO A 1 192 ? -2.167 -1.295 21.684 1.00 89.38 192 PRO A N 1
ATOM 1478 C CA . PRO A 1 192 ? -1.826 -1.072 23.084 1.00 89.38 192 PRO A CA 1
ATOM 1479 C C . PRO A 1 192 ? -1.724 0.414 23.430 1.00 89.38 192 PRO A C 1
ATOM 1481 O O . PRO A 1 192 ? -1.151 1.193 22.661 1.00 89.38 192 PRO A O 1
ATOM 1484 N N . ASN A 1 193 ? -2.244 0.776 24.606 1.00 90.25 193 ASN A N 1
ATOM 1485 C CA . ASN A 1 193 ? -2.224 2.128 25.178 1.00 90.25 193 ASN A CA 1
ATOM 1486 C C . ASN A 1 193 ? -2.925 3.207 24.330 1.00 90.25 193 ASN A C 1
ATOM 1488 O O . ASN A 1 193 ? -2.658 4.395 24.504 1.00 90.25 193 ASN A O 1
ATOM 1492 N N . ARG A 1 194 ? -3.816 2.825 23.406 1.00 91.94 194 ARG A N 1
ATOM 1493 C CA . ARG A 1 194 ? -4.615 3.769 22.614 1.00 91.94 194 ARG A CA 1
ATOM 1494 C C . ARG A 1 194 ? -5.994 3.947 23.242 1.00 91.94 194 ARG A C 1
ATOM 1496 O O . ARG A 1 194 ? -6.751 2.984 23.353 1.00 91.94 194 ARG A O 1
ATOM 1503 N N . SER A 1 195 ? -6.330 5.180 23.617 1.00 95.50 195 SER A N 1
ATOM 1504 C CA . SER A 1 195 ? -7.684 5.504 24.067 1.00 95.50 195 SER A CA 1
ATOM 1505 C C . SER A 1 195 ? -8.663 5.553 22.890 1.00 95.50 195 SER A C 1
ATOM 1507 O O . SER A 1 195 ? -8.271 5.783 21.738 1.00 95.50 195 SER A O 1
ATOM 1509 N N . ILE A 1 196 ? -9.944 5.328 23.178 1.00 95.81 196 ILE A N 1
ATOM 1510 C CA . ILE A 1 196 ? -11.012 5.376 22.174 1.00 95.81 196 ILE A CA 1
ATOM 1511 C C . ILE A 1 196 ? -11.206 6.805 21.646 1.00 95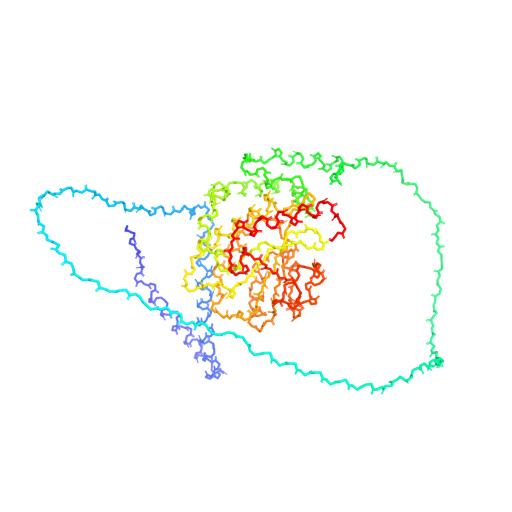.81 196 ILE A C 1
ATOM 1513 O O . ILE A 1 196 ? -11.425 6.992 20.451 1.00 95.81 196 ILE A O 1
ATOM 1517 N N . GLU A 1 197 ? -11.017 7.813 22.499 1.00 97.00 197 GLU A N 1
ATOM 1518 C CA . GLU A 1 197 ? -11.113 9.233 22.153 1.00 97.00 197 GLU A CA 1
ATOM 1519 C C . GLU A 1 197 ? -10.022 9.629 21.159 1.00 97.00 197 GLU A C 1
ATOM 1521 O O . GLU A 1 197 ? -10.322 10.205 20.116 1.00 97.00 197 GLU A O 1
ATOM 1526 N N . TYR A 1 198 ? -8.769 9.245 21.429 1.00 95.38 198 TYR A N 1
ATOM 1527 C CA . TYR A 1 198 ? -7.654 9.504 20.518 1.00 95.38 198 TYR A CA 1
ATOM 1528 C C . TYR A 1 198 ? -7.864 8.805 19.169 1.00 95.38 198 TYR A C 1
ATOM 1530 O O . TYR A 1 198 ? -7.606 9.375 18.105 1.00 95.38 198 TYR A O 1
ATOM 1538 N N . ALA A 1 199 ? -8.345 7.557 19.192 1.00 95.50 199 ALA A N 1
ATOM 1539 C CA . ALA A 1 199 ? -8.671 6.834 17.970 1.00 95.50 199 ALA A CA 1
ATOM 1540 C C . ALA A 1 199 ? -9.782 7.544 17.175 1.00 95.50 199 ALA A C 1
ATOM 1542 O O . ALA A 1 199 ? -9.690 7.630 15.949 1.00 95.50 199 ALA A O 1
ATOM 1543 N N . ALA A 1 200 ? -10.796 8.083 17.859 1.00 96.56 200 ALA A N 1
ATOM 1544 C CA . ALA A 1 200 ? -11.942 8.737 17.229 1.00 96.56 200 ALA A CA 1
ATOM 1545 C C . ALA A 1 200 ? -11.540 10.072 16.614 1.00 96.56 200 ALA A C 1
ATOM 1547 O O . ALA A 1 200 ? -11.867 10.334 15.459 1.00 96.56 200 ALA A O 1
ATOM 1548 N N . GLU A 1 201 ? -10.766 10.878 17.340 1.00 96.31 201 GLU A N 1
ATOM 1549 C CA . GLU A 1 201 ? -10.178 12.115 16.828 1.00 96.31 201 GLU A CA 1
ATOM 1550 C C . GLU A 1 201 ? -9.365 11.845 15.554 1.00 96.31 201 GLU A C 1
ATOM 1552 O O . GLU A 1 201 ? -9.565 12.493 14.520 1.00 96.31 201 GLU A O 1
ATOM 1557 N N . LYS A 1 202 ? -8.499 10.823 15.590 1.00 94.56 202 LYS A N 1
ATOM 1558 C CA . LYS A 1 202 ? -7.664 10.459 14.444 1.00 94.56 202 LYS A CA 1
ATOM 1559 C C . LYS A 1 202 ? -8.493 10.014 13.238 1.00 94.56 202 LYS A C 1
ATOM 1561 O O . LYS A 1 202 ? -8.216 10.473 12.132 1.00 94.56 202 LYS A O 1
ATOM 1566 N N . LEU A 1 203 ? -9.488 9.142 13.418 1.00 95.88 203 LEU A N 1
ATOM 1567 C CA . LEU A 1 203 ? -10.329 8.674 12.308 1.00 95.88 203 LEU A CA 1
ATOM 1568 C C . LEU A 1 203 ? -11.237 9.785 11.766 1.00 95.88 203 LEU A C 1
ATOM 1570 O O . LEU A 1 203 ? -11.390 9.885 10.552 1.00 95.88 203 LEU A O 1
ATOM 1574 N N . ASN A 1 204 ? -11.764 10.667 12.616 1.00 96.69 204 ASN A N 1
ATOM 1575 C CA . ASN A 1 204 ? -12.532 11.830 12.167 1.00 96.69 204 ASN A CA 1
ATOM 1576 C C . ASN A 1 204 ? -11.687 12.768 11.297 1.00 96.69 204 ASN A C 1
ATOM 1578 O O . ASN A 1 204 ? -12.145 13.190 10.237 1.00 96.69 204 ASN A O 1
ATOM 1582 N N . ARG A 1 205 ? -10.418 13.006 11.655 1.00 96.19 205 ARG A N 1
ATOM 1583 C CA . ARG A 1 205 ? -9.492 13.766 10.797 1.00 96.19 205 ARG A CA 1
ATOM 1584 C C . ARG A 1 205 ? -9.316 13.125 9.416 1.00 96.19 205 ARG A C 1
ATOM 1586 O O . ARG A 1 205 ? -9.233 13.835 8.418 1.00 96.19 205 ARG A O 1
ATOM 1593 N N . ILE A 1 206 ? -9.272 11.795 9.348 1.00 95.69 206 ILE A N 1
ATOM 1594 C CA . ILE A 1 206 ? -9.155 11.051 8.083 1.00 95.69 206 ILE A CA 1
ATOM 1595 C C . ILE A 1 206 ? -10.429 11.197 7.245 1.00 95.69 206 ILE A C 1
ATOM 1597 O O . ILE A 1 206 ? -10.347 11.381 6.031 1.00 95.69 206 ILE A O 1
ATOM 1601 N N . LEU A 1 207 ? -11.604 11.147 7.876 1.00 95.50 207 LEU A N 1
ATOM 1602 C CA . LEU A 1 207 ? -12.890 11.351 7.201 1.00 95.50 207 LEU A CA 1
ATOM 1603 C C . LEU A 1 207 ? -13.008 12.772 6.623 1.00 95.50 207 LEU A C 1
ATOM 1605 O O . LEU A 1 207 ? -13.430 12.931 5.473 1.00 95.50 207 LEU A O 1
ATOM 1609 N N . SER A 1 208 ? -12.545 13.789 7.356 1.00 95.44 208 SER A N 1
ATOM 1610 C CA . SER A 1 208 ? -12.444 15.161 6.840 1.00 95.44 208 SER A CA 1
ATOM 1611 C C . SER A 1 208 ? -11.473 15.249 5.661 1.00 95.44 208 SER A C 1
ATOM 1613 O O . SER A 1 208 ? -11.852 15.722 4.587 1.00 95.44 208 SER A O 1
ATOM 1615 N N . TRP A 1 209 ? -10.261 14.696 5.805 1.00 95.69 209 TRP A N 1
ATOM 1616 C CA . TRP A 1 209 ? -9.266 14.675 4.729 1.00 95.69 209 TRP A CA 1
ATOM 1617 C C . TRP A 1 209 ? -9.801 14.006 3.460 1.00 95.69 209 TRP A C 1
ATOM 1619 O O . TRP A 1 209 ? -9.596 14.529 2.368 1.00 95.69 209 TRP A O 1
ATOM 1629 N N . ARG A 1 210 ? -10.524 12.882 3.570 1.00 95.00 210 ARG A N 1
ATOM 1630 C CA . ARG A 1 210 ? -11.124 12.213 2.400 1.00 95.00 210 ARG A CA 1
ATOM 1631 C C . ARG A 1 210 ? -12.021 13.138 1.602 1.00 95.00 210 ARG A C 1
ATOM 1633 O O . ARG A 1 210 ? -12.000 13.086 0.371 1.00 95.00 210 ARG A O 1
ATOM 1640 N N . THR A 1 211 ? -12.821 13.925 2.311 1.00 93.50 211 THR A N 1
ATOM 1641 C CA . THR A 1 211 ? -13.779 14.856 1.719 1.00 93.50 211 THR A CA 1
ATOM 1642 C C . THR A 1 211 ? -13.035 15.985 1.011 1.00 93.50 211 THR A C 1
ATOM 1644 O O . THR A 1 211 ? -13.292 16.254 -0.162 1.00 93.50 211 THR A O 1
ATOM 1647 N N . GLU A 1 212 ? -12.045 16.581 1.677 1.00 94.38 212 GLU A N 1
ATOM 1648 C CA . GLU A 1 212 ? -11.210 17.655 1.123 1.00 94.38 212 GLU A CA 1
ATOM 1649 C C . GLU A 1 212 ? -10.389 17.191 -0.090 1.00 94.38 212 GLU A C 1
ATOM 1651 O O . GLU A 1 212 ? -10.382 17.843 -1.136 1.00 94.38 212 GLU A O 1
ATOM 1656 N N . TYR A 1 213 ? -9.749 16.025 0.019 1.00 94.75 213 TYR A N 1
ATOM 1657 C CA . TYR A 1 213 ? -8.929 15.411 -1.028 1.00 94.75 213 TYR A CA 1
ATOM 1658 C C . TYR A 1 213 ? -9.760 14.814 -2.176 1.00 94.75 213 TYR A C 1
ATOM 1660 O O . TYR A 1 213 ? -9.241 14.509 -3.257 1.00 94.75 213 TYR A O 1
ATOM 1668 N N . ARG A 1 214 ? -11.067 14.641 -1.944 1.00 95.19 214 ARG A N 1
ATOM 1669 C CA . ARG A 1 214 ? -12.018 13.956 -2.828 1.00 95.19 214 ARG A CA 1
ATOM 1670 C C . ARG A 1 214 ? -11.580 12.532 -3.173 1.00 95.19 214 ARG A C 1
ATOM 1672 O O . ARG A 1 214 ? -11.689 12.101 -4.323 1.00 95.19 214 ARG A O 1
ATOM 1679 N N . ALA A 1 215 ? -11.096 11.800 -2.170 1.00 94.94 215 ALA A N 1
ATOM 1680 C CA . ALA A 1 215 ? -10.565 10.444 -2.334 1.00 94.94 215 ALA A CA 1
ATOM 1681 C C . ALA A 1 215 ? -11.591 9.481 -2.962 1.00 94.94 215 ALA A C 1
ATOM 1683 O O . ALA A 1 215 ? -11.243 8.700 -3.842 1.00 94.94 215 ALA A O 1
ATOM 1684 N N . GLY A 1 216 ? -12.868 9.589 -2.575 1.00 91.75 216 GLY A N 1
ATOM 1685 C CA . GLY A 1 216 ? -13.952 8.762 -3.120 1.00 91.75 216 GLY A CA 1
ATOM 1686 C C . GLY A 1 216 ? -14.331 9.066 -4.576 1.00 91.75 216 GLY A C 1
ATOM 1687 O O . GLY A 1 216 ? -14.996 8.252 -5.206 1.00 91.75 216 GLY A O 1
ATOM 1688 N N . SER A 1 217 ? -13.894 10.207 -5.123 1.00 93.69 217 SER A N 1
ATOM 1689 C CA . SER A 1 217 ? -14.226 10.639 -6.490 1.00 93.69 217 SER A CA 1
ATOM 1690 C C . SER A 1 217 ? -13.185 10.254 -7.542 1.00 93.69 217 SER A C 1
ATOM 1692 O O . SER A 1 217 ? -13.405 10.502 -8.725 1.00 93.69 217 SER A O 1
ATOM 1694 N N . ILE A 1 218 ? -12.044 9.693 -7.126 1.00 96.94 218 ILE A N 1
ATOM 1695 C CA . ILE A 1 218 ? -10.973 9.315 -8.052 1.00 96.94 218 ILE A CA 1
ATOM 1696 C C . ILE A 1 218 ? -11.480 8.170 -8.932 1.00 96.94 218 ILE A C 1
ATOM 1698 O O . ILE A 1 218 ? -11.920 7.134 -8.426 1.00 96.94 218 ILE A O 1
ATOM 1702 N N . THR A 1 219 ? -11.428 8.359 -10.248 1.00 97.06 219 THR A N 1
ATOM 1703 C CA . THR A 1 219 ? -11.944 7.385 -11.222 1.00 97.06 219 THR A CA 1
ATOM 1704 C C . THR A 1 219 ? -10.819 6.572 -11.851 1.00 97.06 219 THR A C 1
ATOM 1706 O O . THR A 1 219 ? -9.676 7.025 -11.912 1.00 97.06 219 THR A O 1
ATOM 1709 N N . SER A 1 220 ? -11.144 5.382 -12.367 1.00 96.50 220 SER A N 1
ATOM 1710 C CA . SER A 1 220 ? -10.191 4.563 -13.124 1.00 96.50 220 SER A CA 1
ATOM 1711 C C . SER A 1 220 ? -9.646 5.299 -14.346 1.00 96.50 220 SER A C 1
ATOM 1713 O O . SER A 1 220 ? -8.463 5.174 -14.636 1.00 96.50 220 SER A O 1
ATOM 1715 N N . ASP A 1 221 ? -10.473 6.098 -15.024 1.00 97.19 221 ASP A N 1
ATOM 1716 C CA . ASP A 1 221 ? -10.081 6.837 -16.230 1.00 97.19 221 ASP A CA 1
ATOM 1717 C C . ASP A 1 221 ? -9.060 7.936 -15.922 1.00 97.19 221 ASP A C 1
ATOM 1719 O O . ASP A 1 221 ? -8.111 8.138 -16.681 1.00 97.19 221 ASP A O 1
ATOM 1723 N N . GLU A 1 222 ? -9.217 8.611 -14.778 1.00 97.31 222 GLU A N 1
ATOM 1724 C CA . GLU A 1 222 ? -8.277 9.626 -14.297 1.00 97.31 222 GLU A CA 1
ATOM 1725 C C . GLU A 1 222 ? -6.881 9.031 -14.073 1.00 97.31 222 GLU A C 1
ATOM 1727 O O . GLU A 1 222 ? -5.879 9.610 -14.494 1.00 97.31 222 GLU A O 1
ATOM 1732 N N . VAL A 1 223 ? -6.810 7.859 -13.436 1.00 97.31 223 VAL A N 1
ATOM 1733 C CA . VAL A 1 223 ? -5.539 7.227 -13.044 1.00 97.31 223 VAL A CA 1
ATOM 1734 C C . VAL A 1 223 ? -5.003 6.237 -14.078 1.00 97.31 223 VAL A C 1
ATOM 1736 O O . VAL A 1 223 ? -3.846 5.818 -13.987 1.00 97.31 223 VAL A O 1
ATOM 1739 N N . ALA A 1 224 ? -5.798 5.883 -15.092 1.00 96.12 224 ALA A N 1
ATOM 1740 C CA . ALA A 1 224 ? -5.417 4.950 -16.148 1.00 96.12 224 ALA A CA 1
ATOM 1741 C C . ALA A 1 224 ? -4.039 5.271 -16.746 1.00 96.12 224 ALA A C 1
ATOM 1743 O O . ALA A 1 224 ? -3.236 4.342 -16.869 1.00 96.12 224 ALA A O 1
ATOM 1744 N N . PRO A 1 225 ? -3.680 6.543 -17.041 1.00 95.44 225 PRO A N 1
ATOM 1745 C CA . PRO A 1 225 ? -2.364 6.866 -17.570 1.00 95.44 225 PRO A CA 1
ATOM 1746 C C . PRO A 1 225 ? -1.189 6.384 -16.732 1.00 95.44 225 PRO A C 1
ATOM 1748 O O . PRO A 1 225 ? -0.176 5.971 -17.299 1.00 95.44 225 PRO A O 1
ATOM 1751 N N . GLN A 1 226 ? -1.348 6.392 -15.411 1.00 95.75 226 GLN A N 1
ATOM 1752 C CA . GLN A 1 226 ? -0.323 5.957 -14.477 1.00 95.75 226 GLN A CA 1
ATOM 1753 C C . GLN A 1 226 ? -0.250 4.440 -14.327 1.00 95.75 226 GLN A C 1
ATOM 1755 O O . GLN A 1 226 ? 0.819 3.919 -14.003 1.00 95.75 226 GLN A O 1
ATOM 1760 N N . LEU A 1 227 ? -1.349 3.733 -14.588 1.00 95.62 227 LEU A N 1
ATOM 1761 C CA . LEU A 1 227 ? -1.432 2.282 -14.444 1.00 95.62 227 LEU A CA 1
ATOM 1762 C C . LEU A 1 227 ? -1.061 1.519 -15.724 1.00 95.62 227 LEU A C 1
ATOM 1764 O O . LEU A 1 227 ? -0.649 0.367 -15.625 1.00 95.62 227 LEU A O 1
ATOM 1768 N N . ARG A 1 228 ? -1.133 2.147 -16.910 1.00 93.69 228 ARG A N 1
ATOM 1769 C CA . ARG A 1 228 ? -0.910 1.508 -18.232 1.00 93.69 228 ARG A CA 1
ATOM 1770 C C . ARG A 1 228 ? 0.368 0.674 -18.361 1.00 93.69 228 ARG A C 1
ATOM 1772 O O . ARG A 1 228 ? 0.409 -0.258 -19.156 1.00 93.69 228 ARG A O 1
ATOM 1779 N N . SER A 1 229 ? 1.425 0.999 -17.624 1.00 93.75 229 SER A N 1
ATOM 1780 C CA . SER A 1 229 ? 2.677 0.235 -17.662 1.00 93.75 229 SER A CA 1
ATOM 1781 C C . SER A 1 229 ? 2.632 -1.067 -16.846 1.00 93.75 229 SER A C 1
ATOM 1783 O O . SER A 1 229 ? 3.555 -1.886 -16.912 1.00 93.75 229 SER A O 1
ATOM 1785 N N . GLY A 1 230 ? 1.587 -1.277 -16.043 1.00 95.31 230 GLY A N 1
ATOM 1786 C CA . GLY A 1 230 ? 1.521 -2.346 -15.050 1.00 95.31 230 GLY A CA 1
ATOM 1787 C C . GLY A 1 230 ? 2.577 -2.184 -13.953 1.00 95.31 230 GLY A C 1
ATOM 1788 O O . GLY A 1 230 ? 3.119 -3.181 -13.473 1.00 95.31 230 GLY A O 1
ATOM 1789 N N . SER A 1 231 ? 2.927 -0.941 -13.600 1.00 95.44 231 SER A N 1
ATOM 1790 C CA . SER A 1 231 ? 3.846 -0.635 -12.496 1.00 95.44 231 SER A CA 1
ATOM 1791 C C . SER A 1 231 ? 3.202 -0.769 -11.116 1.00 95.44 231 SER A C 1
ATOM 1793 O O . SER A 1 231 ? 3.926 -0.800 -10.130 1.00 95.44 231 SER A O 1
ATOM 1795 N N . MET A 1 232 ? 1.871 -0.835 -11.029 1.00 97.62 232 MET A N 1
ATOM 1796 C CA . MET A 1 232 ? 1.135 -1.040 -9.782 1.00 97.62 232 MET A CA 1
ATOM 1797 C C . MET A 1 232 ? -0.140 -1.843 -10.050 1.00 97.62 232 MET A C 1
ATOM 1799 O O . MET A 1 232 ? -0.925 -1.464 -10.918 1.00 97.62 232 MET A O 1
ATOM 1803 N N . TYR A 1 233 ? -0.344 -2.958 -9.346 1.00 98.44 233 TYR A N 1
ATOM 1804 C CA . TYR A 1 233 ? -1.508 -3.828 -9.561 1.00 98.44 233 TYR A CA 1
ATOM 1805 C C . TYR A 1 233 ? -1.762 -4.791 -8.396 1.00 98.44 233 TYR A C 1
ATOM 1807 O O . TYR A 1 233 ? -0.839 -5.164 -7.674 1.00 98.44 233 TYR A O 1
ATOM 1815 N N . TRP A 1 234 ? -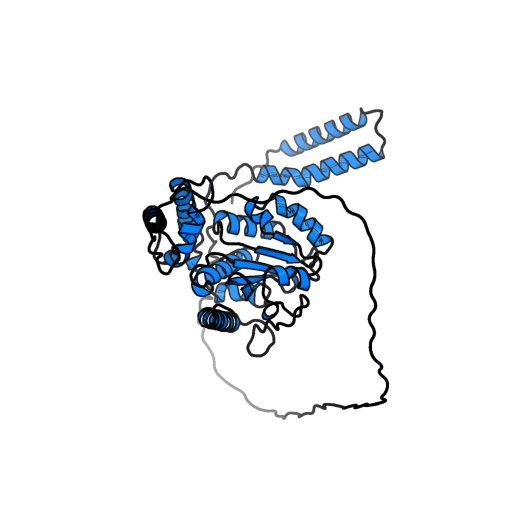3.012 -5.227 -8.241 1.00 98.69 234 TRP A N 1
ATOM 1816 C CA . TRP A 1 234 ? -3.394 -6.262 -7.281 1.00 98.69 234 TRP A CA 1
ATOM 1817 C C . TRP A 1 234 ? -3.269 -7.650 -7.911 1.00 98.69 234 TRP A C 1
ATOM 1819 O O . TRP A 1 234 ? -3.714 -7.856 -9.041 1.00 98.69 234 TRP A O 1
ATOM 1829 N N . PHE A 1 235 ? -2.671 -8.603 -7.195 1.00 98.31 235 PHE A N 1
ATOM 1830 C CA . PHE A 1 235 ? -2.619 -9.997 -7.640 1.00 98.31 235 PHE A CA 1
ATOM 1831 C C . PHE A 1 235 ? -2.396 -10.948 -6.464 1.00 98.31 235 PHE A C 1
ATOM 1833 O O . PHE A 1 235 ? -1.370 -10.875 -5.792 1.00 98.31 235 PHE A O 1
ATOM 1840 N N . GLY A 1 236 ? -3.315 -11.890 -6.271 1.00 97.94 236 GLY A N 1
ATOM 1841 C CA . GLY A 1 236 ? -3.186 -12.955 -5.281 1.00 97.94 236 GLY A CA 1
ATOM 1842 C C . GLY A 1 236 ? -3.413 -12.500 -3.839 1.00 97.94 236 GLY A C 1
ATOM 1843 O O . GLY A 1 236 ? -3.755 -11.344 -3.568 1.00 97.94 236 GLY A O 1
ATOM 1844 N N . TYR A 1 237 ? -3.245 -13.458 -2.933 1.00 98.12 237 TYR A N 1
ATOM 1845 C CA . TYR A 1 237 ? -3.412 -13.318 -1.493 1.00 98.12 237 TYR A CA 1
ATOM 1846 C C . TYR A 1 237 ? -2.229 -13.966 -0.785 1.00 98.12 237 TYR A C 1
ATOM 1848 O O . TYR A 1 237 ? -1.655 -14.935 -1.283 1.00 98.12 237 TYR A O 1
ATOM 1856 N N . ASP A 1 238 ? -1.837 -13.408 0.352 1.00 97.50 238 ASP A N 1
ATOM 1857 C CA . ASP A 1 238 ? -0.747 -13.961 1.147 1.00 97.50 238 ASP A CA 1
ATOM 1858 C C . ASP A 1 238 ? -1.220 -15.059 2.117 1.00 97.50 238 ASP A C 1
ATOM 1860 O O . ASP A 1 238 ? -2.406 -15.385 2.168 1.00 97.50 238 ASP A O 1
ATOM 1864 N N . LEU A 1 239 ? -0.307 -15.623 2.920 1.00 96.31 239 LEU A N 1
ATOM 1865 C CA . LEU A 1 239 ? -0.619 -16.724 3.851 1.00 96.31 239 LEU A CA 1
ATOM 1866 C C . LEU A 1 239 ? -1.660 -16.358 4.928 1.00 96.31 239 LEU A C 1
ATOM 1868 O O . LEU A 1 239 ? -2.160 -17.235 5.630 1.00 96.31 239 LEU A O 1
ATOM 1872 N N . LYS A 1 240 ? -1.969 -15.068 5.104 1.00 95.81 240 LYS A N 1
ATOM 1873 C CA . LYS A 1 240 ? -2.996 -14.562 6.024 1.00 95.81 240 LYS A CA 1
ATOM 1874 C C . LYS A 1 240 ? -4.189 -13.974 5.275 1.00 95.81 240 LYS A C 1
ATOM 1876 O O . LYS A 1 240 ? -4.943 -13.196 5.854 1.00 95.81 240 LYS A O 1
ATOM 1881 N N . ARG A 1 241 ? -4.375 -14.356 4.005 1.00 95.81 241 ARG A N 1
ATOM 1882 C CA . ARG A 1 241 ? -5.508 -13.954 3.160 1.00 95.81 241 ARG A CA 1
ATOM 1883 C C . ARG A 1 241 ? -5.572 -12.445 2.913 1.00 95.81 241 ARG A C 1
ATOM 1885 O O . ARG A 1 241 ? -6.628 -11.917 2.567 1.00 95.81 241 ARG A O 1
ATOM 1892 N N . ARG A 1 242 ? -4.449 -11.733 3.048 1.00 97.56 242 ARG A N 1
ATOM 1893 C CA . ARG A 1 242 ? -4.374 -10.303 2.724 1.00 97.56 242 ARG A CA 1
ATOM 1894 C C . ARG A 1 242 ? -4.131 -10.130 1.230 1.00 97.56 242 ARG A C 1
ATOM 1896 O O . ARG A 1 242 ? -3.256 -10.816 0.695 1.00 97.56 242 ARG A O 1
ATOM 1903 N N . PRO A 1 243 ? -4.859 -9.233 0.543 1.00 98.25 243 PRO A N 1
ATOM 1904 C CA . PRO A 1 243 ? -4.589 -8.953 -0.860 1.00 98.25 243 PRO A CA 1
ATOM 1905 C C . PRO A 1 243 ? -3.172 -8.385 -1.020 1.00 98.25 243 PRO A C 1
ATOM 1907 O O . PRO A 1 243 ? -2.694 -7.625 -0.167 1.00 98.25 243 PRO A O 1
ATOM 1910 N N . ILE A 1 244 ? -2.499 -8.757 -2.111 1.00 98.69 244 ILE A N 1
ATOM 1911 C CA . ILE A 1 244 ? -1.116 -8.344 -2.382 1.00 98.69 244 ILE A CA 1
ATOM 1912 C C . ILE A 1 244 ? -1.091 -7.254 -3.459 1.00 98.69 244 ILE A C 1
ATOM 1914 O O . ILE A 1 244 ? -1.530 -7.479 -4.594 1.00 98.69 244 ILE A O 1
ATOM 1918 N N . LEU A 1 245 ? -0.558 -6.082 -3.107 1.00 98.69 245 LEU A N 1
ATOM 1919 C CA . LEU A 1 245 ? -0.292 -4.984 -4.036 1.00 98.69 245 LEU A CA 1
ATOM 1920 C C . LEU A 1 245 ? 1.155 -5.068 -4.518 1.00 98.69 245 LEU A C 1
ATOM 1922 O O . LEU A 1 245 ? 2.100 -4.936 -3.735 1.00 98.69 245 LEU A O 1
ATOM 1926 N N . TRP A 1 246 ? 1.320 -5.247 -5.821 1.00 98.44 246 TRP A N 1
ATOM 1927 C CA . TRP A 1 246 ? 2.616 -5.340 -6.474 1.00 98.44 246 TRP A CA 1
ATOM 1928 C C . TRP A 1 246 ? 3.019 -3.986 -7.036 1.00 98.44 246 TRP A C 1
ATOM 1930 O O . TRP A 1 246 ? 2.264 -3.373 -7.790 1.00 98.44 246 TRP A O 1
ATOM 1940 N N . LEU A 1 247 ? 4.233 -3.554 -6.713 1.00 97.69 247 LEU A N 1
ATOM 1941 C CA . LEU A 1 247 ? 4.851 -2.321 -7.178 1.00 97.69 247 LEU A CA 1
ATOM 1942 C C . LEU A 1 247 ? 6.080 -2.676 -8.014 1.00 97.69 247 LEU A C 1
ATOM 1944 O O . LEU A 1 247 ? 6.973 -3.389 -7.563 1.00 97.69 247 LEU A O 1
ATOM 1948 N N . ARG A 1 248 ? 6.143 -2.169 -9.243 1.00 97.00 248 ARG A N 1
ATOM 1949 C CA . ARG A 1 248 ? 7.243 -2.391 -10.188 1.00 97.00 248 ARG A CA 1
ATOM 1950 C C . ARG A 1 248 ? 7.754 -1.049 -10.714 1.00 97.00 248 ARG A C 1
ATOM 1952 O O . ARG A 1 248 ? 7.462 -0.698 -11.862 1.00 97.00 248 ARG A O 1
ATOM 1959 N N . PRO A 1 249 ? 8.527 -0.297 -9.902 1.00 95.50 249 PRO A N 1
ATOM 1960 C CA . PRO A 1 249 ? 9.067 1.012 -10.271 1.00 95.50 249 PRO A CA 1
ATOM 1961 C C . PRO A 1 249 ? 9.745 1.023 -11.640 1.00 95.50 249 PRO A C 1
ATOM 1963 O O . PRO A 1 249 ? 9.583 1.975 -12.396 1.00 95.50 249 PRO A O 1
ATOM 1966 N N . LYS A 1 250 ? 10.444 -0.060 -12.006 1.00 95.56 250 LYS A N 1
ATOM 1967 C CA . LYS A 1 250 ? 11.173 -0.141 -13.275 1.00 95.56 250 LYS A CA 1
ATOM 1968 C C . LYS A 1 250 ? 10.287 -0.117 -14.524 1.00 95.56 250 LYS A C 1
ATOM 1970 O O . LYS A 1 250 ? 10.761 0.261 -15.589 1.00 95.56 250 LYS A O 1
ATOM 1975 N N . LYS A 1 251 ? 9.013 -0.508 -14.416 1.00 94.94 251 LYS A N 1
ATOM 1976 C CA . LYS A 1 251 ? 8.072 -0.455 -15.547 1.00 94.94 251 LYS A CA 1
ATOM 1977 C C . LYS A 1 251 ? 7.541 0.953 -15.805 1.00 94.94 251 LYS A C 1
ATOM 1979 O O . LYS A 1 251 ? 6.955 1.197 -16.854 1.00 94.94 251 LYS A O 1
ATOM 1984 N N . LYS A 1 252 ? 7.685 1.862 -14.844 1.00 94.38 252 LYS A N 1
ATOM 1985 C CA . LYS A 1 252 ? 7.182 3.227 -14.951 1.00 94.38 252 LYS A CA 1
ATOM 1986 C C . LYS A 1 252 ? 8.117 4.073 -15.810 1.00 94.38 252 LYS A C 1
ATOM 1988 O O . LYS A 1 252 ? 9.333 3.988 -15.671 1.00 94.38 252 LYS A O 1
ATOM 1993 N N . ASP A 1 253 ? 7.547 4.938 -16.642 1.00 93.12 253 ASP A N 1
ATOM 1994 C CA . ASP A 1 253 ? 8.309 6.023 -17.252 1.00 93.12 253 ASP A CA 1
ATOM 1995 C C . ASP A 1 253 ? 8.385 7.210 -16.283 1.00 93.12 253 ASP A C 1
ATOM 1997 O O . ASP A 1 253 ? 7.491 8.050 -16.212 1.00 93.12 253 ASP A O 1
ATOM 2001 N N . TRP A 1 254 ? 9.475 7.271 -15.523 1.00 94.25 254 TRP A N 1
ATOM 2002 C CA . TRP A 1 254 ? 9.724 8.328 -14.541 1.00 94.25 254 TRP A CA 1
ATOM 2003 C C . TRP A 1 254 ? 9.989 9.701 -15.165 1.00 94.25 254 TRP A C 1
ATOM 2005 O O . TRP A 1 254 ? 9.906 10.708 -14.465 1.00 94.25 254 TRP A O 1
ATOM 2015 N N . SER A 1 255 ? 10.312 9.763 -16.462 1.00 91.06 255 SER A N 1
ATOM 2016 C CA . SER A 1 255 ? 10.627 11.027 -17.136 1.00 91.06 255 SER A CA 1
ATOM 2017 C C . SER A 1 255 ? 9.379 11.832 -17.501 1.00 91.06 255 SER A C 1
ATOM 2019 O O . SER A 1 255 ? 9.426 13.061 -17.520 1.00 91.06 255 SER A O 1
ATOM 2021 N N . THR A 1 256 ? 8.262 11.143 -17.743 1.00 90.38 256 THR A N 1
ATOM 2022 C CA . THR A 1 256 ? 6.988 11.746 -18.161 1.00 90.38 256 THR A CA 1
ATOM 2023 C C . THR A 1 256 ? 5.877 11.614 -17.115 1.00 90.38 256 THR A C 1
ATOM 2025 O O . THR A 1 256 ? 4.799 12.180 -17.291 1.00 90.38 256 THR A O 1
ATOM 2028 N N . MET A 1 257 ? 6.127 10.899 -16.013 1.00 93.88 257 MET A N 1
ATOM 2029 C CA . MET A 1 257 ? 5.160 10.677 -14.937 1.00 93.88 257 MET A CA 1
ATOM 2030 C C . MET A 1 257 ? 4.740 11.980 -14.239 1.00 93.88 257 MET A C 1
ATOM 2032 O O . MET A 1 257 ? 5.564 12.717 -13.694 1.00 93.88 257 MET A O 1
ATOM 2036 N N . ASP A 1 258 ? 3.427 12.191 -14.147 1.00 94.81 258 ASP A N 1
ATOM 2037 C CA . ASP A 1 258 ? 2.827 13.219 -13.294 1.00 94.81 258 ASP A CA 1
ATOM 2038 C C . ASP A 1 258 ? 2.853 12.776 -11.819 1.00 94.81 258 ASP A C 1
ATOM 2040 O O . ASP A 1 258 ? 2.205 11.806 -11.426 1.00 94.81 258 ASP A O 1
ATOM 2044 N N . LYS A 1 259 ? 3.620 13.477 -10.983 1.00 94.50 259 LYS A N 1
ATOM 2045 C CA . LYS A 1 259 ? 3.836 13.092 -9.580 1.00 94.50 259 LYS A CA 1
ATOM 2046 C C . LYS A 1 259 ? 2.577 13.239 -8.726 1.00 94.50 259 LYS A C 1
ATOM 2048 O O . LYS A 1 259 ? 2.342 12.394 -7.867 1.00 94.50 259 LYS A O 1
ATOM 2053 N N . ASP A 1 260 ? 1.761 14.261 -8.971 1.00 94.19 260 ASP A N 1
ATOM 2054 C CA . ASP A 1 260 ? 0.537 14.497 -8.198 1.00 94.19 260 ASP A CA 1
ATOM 2055 C C . ASP A 1 260 ? -0.527 13.463 -8.570 1.00 94.19 260 ASP A C 1
ATOM 2057 O O . ASP A 1 260 ? -1.192 12.888 -7.700 1.00 94.19 260 ASP A O 1
ATOM 2061 N N . LEU A 1 261 ? -0.635 13.151 -9.865 1.00 96.44 261 LEU A N 1
ATOM 2062 C CA . LEU A 1 261 ? -1.496 12.068 -10.327 1.00 96.44 261 LEU A CA 1
ATOM 2063 C C . LEU A 1 261 ? -1.011 10.703 -9.818 1.00 96.44 261 LEU A C 1
ATOM 2065 O O . LEU A 1 261 ? -1.833 9.829 -9.544 1.00 96.44 261 LEU A O 1
ATOM 2069 N N . GLU A 1 262 ? 0.297 10.506 -9.638 1.00 96.81 262 GLU A N 1
ATOM 2070 C CA . GLU A 1 262 ? 0.830 9.272 -9.053 1.00 96.81 262 GLU A CA 1
ATOM 2071 C C . GLU A 1 262 ? 0.395 9.089 -7.597 1.00 96.81 262 GLU A C 1
ATOM 2073 O O . GLU A 1 262 ? -0.021 7.991 -7.218 1.00 96.81 262 GLU A O 1
ATOM 2078 N N . VAL A 1 263 ? 0.399 10.162 -6.798 1.00 96.44 263 VAL A N 1
ATOM 2079 C CA . VAL A 1 263 ? -0.162 10.155 -5.435 1.00 96.44 263 VAL A CA 1
ATOM 2080 C C . VAL A 1 263 ? -1.632 9.739 -5.470 1.00 96.44 263 VAL A C 1
ATOM 2082 O O . VAL A 1 263 ? -2.043 8.836 -4.738 1.00 96.44 263 VAL A O 1
ATOM 2085 N N . ARG A 1 264 ? -2.423 10.347 -6.363 1.00 97.31 264 ARG A N 1
ATOM 2086 C CA . ARG A 1 264 ? -3.854 10.031 -6.519 1.00 97.31 264 ARG A CA 1
ATOM 2087 C C . ARG A 1 264 ? -4.085 8.592 -6.973 1.00 97.31 264 ARG A C 1
ATOM 2089 O O . ARG A 1 264 ? -5.020 7.949 -6.507 1.00 97.31 264 ARG A O 1
ATOM 2096 N N . THR A 1 265 ? -3.198 8.061 -7.809 1.00 97.75 265 THR A N 1
ATOM 2097 C CA . THR A 1 265 ? -3.224 6.662 -8.259 1.00 97.75 265 THR A CA 1
ATOM 2098 C C . THR A 1 265 ? -2.993 5.702 -7.090 1.00 97.75 265 THR A C 1
ATOM 2100 O O . THR A 1 265 ? -3.701 4.703 -6.977 1.00 97.75 265 THR A O 1
ATOM 2103 N N . HIS A 1 266 ? -2.063 6.008 -6.180 1.00 97.19 266 HIS A N 1
ATOM 2104 C CA . HIS A 1 266 ? -1.849 5.193 -4.977 1.00 97.19 266 HIS A CA 1
ATOM 2105 C C . HIS A 1 266 ? -3.069 5.224 -4.056 1.00 97.19 266 HIS A C 1
ATOM 2107 O O . HIS A 1 266 ? -3.529 4.168 -3.629 1.00 97.19 266 HIS A O 1
ATOM 2113 N N . VAL A 1 267 ? -3.638 6.411 -3.810 1.00 97.56 267 VAL A N 1
ATOM 2114 C CA . VAL A 1 267 ? -4.891 6.558 -3.051 1.00 97.56 267 VAL A CA 1
ATOM 2115 C C . VAL A 1 267 ? -5.987 5.695 -3.677 1.00 97.56 267 VAL A C 1
ATOM 2117 O O . VAL A 1 267 ? -6.547 4.843 -2.996 1.00 97.56 267 VAL A O 1
ATOM 2120 N N . PHE A 1 268 ? -6.227 5.823 -4.984 1.00 98.06 268 PHE A N 1
ATOM 2121 C CA . PHE A 1 268 ? -7.220 5.021 -5.702 1.00 98.06 268 PHE A CA 1
ATOM 2122 C C . PHE A 1 268 ? -7.007 3.509 -5.543 1.00 98.06 268 PHE A C 1
ATOM 2124 O O . PHE A 1 268 ? -7.957 2.778 -5.267 1.00 98.06 268 PHE A O 1
ATOM 2131 N N . MET A 1 269 ? -5.769 3.027 -5.679 1.00 98.19 269 MET A N 1
ATOM 2132 C CA . MET A 1 269 ? -5.472 1.597 -5.561 1.00 98.19 269 MET A CA 1
ATOM 2133 C C . MET A 1 269 ? -5.678 1.071 -4.137 1.00 98.19 269 MET A C 1
ATOM 2135 O O . MET A 1 269 ? -6.176 -0.047 -3.983 1.00 98.19 269 MET A O 1
ATOM 2139 N N . LEU A 1 270 ? -5.348 1.862 -3.109 1.00 97.19 270 LEU A N 1
ATOM 2140 C CA . LEU A 1 270 ? -5.626 1.520 -1.709 1.00 97.19 270 LEU A CA 1
ATOM 2141 C C . LEU A 1 270 ? -7.135 1.471 -1.442 1.00 97.19 270 LEU A C 1
ATOM 2143 O O . LEU A 1 270 ? -7.623 0.496 -0.871 1.00 97.19 270 LEU A O 1
ATOM 2147 N N . GLU A 1 271 ? -7.880 2.478 -1.902 1.00 96.81 271 GLU A N 1
ATOM 2148 C CA . GLU A 1 271 ? -9.344 2.532 -1.799 1.00 96.81 271 GLU A CA 1
ATOM 2149 C C . GLU A 1 271 ? -10.016 1.323 -2.440 1.00 96.81 271 GLU A C 1
ATOM 2151 O O . GLU A 1 271 ? -10.870 0.684 -1.824 1.00 96.81 271 GLU A O 1
ATOM 2156 N N . LEU A 1 272 ? -9.586 0.980 -3.656 1.00 97.50 272 LEU A N 1
ATOM 2157 C CA . LEU A 1 272 ? -10.060 -0.185 -4.390 1.00 97.50 272 LEU A CA 1
ATOM 2158 C C . LEU A 1 272 ? -9.816 -1.476 -3.600 1.00 97.50 272 LEU A C 1
ATOM 2160 O O . LEU A 1 272 ? -10.724 -2.296 -3.459 1.00 97.50 272 LEU A O 1
ATOM 2164 N N . GLY A 1 273 ? -8.612 -1.628 -3.040 1.00 97.50 273 GLY A N 1
ATOM 2165 C CA . GLY A 1 273 ? -8.251 -2.776 -2.212 1.00 97.50 273 GLY A CA 1
ATOM 2166 C C . GLY A 1 273 ? -9.155 -2.932 -0.990 1.00 97.50 273 GLY A C 1
ATOM 2167 O O . GLY A 1 273 ? -9.666 -4.025 -0.744 1.00 97.50 273 GLY A O 1
ATOM 2168 N N . ILE A 1 274 ? -9.406 -1.841 -0.256 1.00 96.62 274 ILE A N 1
ATOM 2169 C CA . ILE A 1 274 ? -10.256 -1.870 0.949 1.00 96.62 274 ILE A CA 1
ATOM 2170 C C . ILE A 1 274 ? -11.719 -2.147 0.587 1.00 96.62 274 ILE A C 1
ATOM 2172 O O . ILE A 1 274 ? -12.411 -2.892 1.288 1.00 96.62 274 ILE A O 1
ATOM 2176 N N . ARG A 1 275 ? -12.199 -1.538 -0.501 1.00 95.50 275 ARG A N 1
ATOM 2177 C CA . ARG A 1 275 ? -13.600 -1.633 -0.913 1.00 95.50 275 ARG A CA 1
ATOM 2178 C C . ARG A 1 275 ? -13.957 -3.021 -1.427 1.00 95.50 275 ARG A C 1
ATOM 2180 O O . ARG A 1 275 ? -15.038 -3.508 -1.111 1.00 95.50 275 ARG A O 1
ATOM 2187 N N . GLU A 1 276 ? -13.074 -3.639 -2.209 1.00 96.25 276 GLU A N 1
ATOM 2188 C CA . GLU A 1 276 ? -13.470 -4.760 -3.070 1.00 96.25 276 GLU A CA 1
ATOM 2189 C C . GLU A 1 276 ? -12.635 -6.028 -2.912 1.00 96.25 276 GLU A C 1
ATOM 2191 O O . GLU A 1 276 ? -13.086 -7.083 -3.346 1.00 96.25 276 GLU A O 1
ATOM 2196 N N . LEU A 1 277 ? -11.431 -5.954 -2.334 1.00 97.50 277 LEU A N 1
ATOM 2197 C CA . LEU A 1 277 ? -10.461 -7.055 -2.415 1.00 97.50 277 LEU A CA 1
ATOM 2198 C C . LEU A 1 277 ? -10.126 -7.698 -1.064 1.00 97.50 277 LEU A C 1
ATOM 2200 O O . LEU A 1 277 ? -9.407 -8.696 -1.038 1.00 97.50 277 LEU A O 1
ATOM 2204 N N . MET A 1 278 ? -10.629 -7.155 0.047 1.00 95.25 278 MET A N 1
ATOM 2205 C CA . MET A 1 278 ? -10.451 -7.725 1.385 1.00 95.25 278 MET A CA 1
ATOM 2206 C C . MET A 1 278 ? -11.522 -8.784 1.694 1.00 95.25 278 MET A C 1
ATOM 2208 O O . MET A 1 278 ? -12.709 -8.440 1.670 1.00 95.25 278 MET A O 1
ATOM 2212 N N . PRO A 1 279 ? -11.139 -10.032 2.030 1.00 93.88 279 PRO A N 1
ATOM 2213 C CA . PRO A 1 279 ? -12.079 -11.003 2.584 1.00 93.88 279 PRO A CA 1
ATOM 2214 C C . PRO A 1 279 ? -12.543 -10.593 3.999 1.00 93.88 279 PRO A C 1
ATOM 2216 O O . PRO A 1 279 ? -11.910 -9.741 4.628 1.00 93.88 279 PRO A O 1
ATOM 2219 N N . PRO A 1 280 ? -13.632 -11.189 4.522 1.00 90.50 280 PRO A N 1
ATOM 2220 C CA . PRO A 1 280 ? -14.051 -10.997 5.913 1.00 90.50 280 PRO A CA 1
ATOM 2221 C C . PRO A 1 280 ? -12.926 -11.332 6.904 1.00 90.50 280 PRO A C 1
ATOM 2223 O O . PRO A 1 280 ? -12.153 -12.265 6.669 1.00 90.50 280 PRO A O 1
ATOM 2226 N N . GLY A 1 281 ? -12.810 -10.566 7.989 1.00 89.06 281 GLY A N 1
ATOM 2227 C CA . GLY A 1 281 ? -11.752 -10.712 8.994 1.00 89.06 281 GLY A CA 1
ATOM 2228 C C . GLY A 1 281 ? -10.406 -10.098 8.591 1.00 89.06 281 GLY A C 1
ATOM 2229 O O . GLY A 1 281 ? -9.462 -10.102 9.382 1.00 89.06 281 GLY A O 1
ATOM 2230 N N . VAL A 1 282 ? -10.282 -9.553 7.375 1.00 93.56 282 VAL A N 1
ATOM 2231 C CA . VAL A 1 282 ? -9.045 -8.946 6.872 1.00 93.56 282 VAL A CA 1
ATOM 2232 C C . VAL A 1 282 ? -9.229 -7.448 6.672 1.00 93.56 282 VAL A C 1
ATOM 2234 O O . VAL A 1 282 ? -10.068 -6.994 5.902 1.00 93.56 282 VAL A O 1
ATOM 2237 N N . SER A 1 283 ? -8.379 -6.660 7.332 1.00 94.50 283 SER A N 1
ATOM 2238 C CA . SER A 1 283 ? -8.397 -5.193 7.264 1.00 94.50 283 SER A CA 1
ATOM 2239 C C . SER A 1 283 ? -7.111 -4.579 6.695 1.00 94.50 283 SER A C 1
ATOM 2241 O O . SER A 1 283 ? -7.019 -3.349 6.582 1.00 94.50 283 SER A O 1
ATOM 2243 N N . THR A 1 284 ? -6.139 -5.415 6.312 1.00 96.06 284 THR A N 1
ATOM 2244 C CA . THR A 1 284 ? -4.790 -5.018 5.882 1.00 96.06 284 THR A CA 1
ATOM 2245 C C . THR A 1 284 ? -4.379 -5.624 4.539 1.00 96.06 284 THR A C 1
ATOM 2247 O O . THR A 1 284 ? -4.990 -6.576 4.058 1.00 96.06 284 THR A O 1
ATOM 2250 N N . PHE A 1 285 ? -3.321 -5.077 3.936 1.00 96.75 285 PHE A N 1
ATOM 2251 C CA . PHE A 1 285 ? -2.705 -5.583 2.706 1.00 96.75 285 PHE A CA 1
ATOM 2252 C C . PHE A 1 285 ? -1.216 -5.895 2.887 1.00 96.75 285 PHE A C 1
ATOM 2254 O O . PHE A 1 285 ? -0.558 -5.394 3.809 1.00 96.75 285 PHE A O 1
ATOM 2261 N N . THR A 1 286 ? -0.683 -6.667 1.942 1.00 98.31 286 THR A N 1
ATOM 2262 C CA . THR A 1 286 ? 0.756 -6.896 1.772 1.00 98.31 286 THR A CA 1
ATOM 2263 C C . THR A 1 286 ? 1.257 -6.119 0.559 1.00 98.31 286 THR A C 1
ATOM 2265 O O . THR A 1 286 ? 0.671 -6.188 -0.520 1.00 98.31 286 THR A O 1
ATOM 2268 N N . LEU A 1 287 ? 2.338 -5.362 0.734 1.00 97.88 287 LEU A N 1
ATOM 2269 C CA . LEU A 1 287 ? 3.002 -4.622 -0.336 1.00 97.88 287 LEU A CA 1
ATOM 2270 C C . LEU A 1 287 ? 4.245 -5.384 -0.783 1.00 97.88 287 LEU A C 1
ATOM 2272 O O . LEU A 1 287 ? 5.048 -5.785 0.059 1.00 97.88 287 LEU A O 1
ATOM 2276 N N . VAL A 1 288 ? 4.434 -5.539 -2.091 1.00 98.44 288 VAL A N 1
ATOM 2277 C CA . VAL A 1 288 ? 5.647 -6.141 -2.655 1.00 98.44 288 VAL A CA 1
ATOM 2278 C C . VAL A 1 288 ? 6.224 -5.231 -3.723 1.00 98.44 288 VAL A C 1
ATOM 2280 O O . VAL A 1 288 ? 5.600 -5.005 -4.757 1.00 98.44 288 VAL A O 1
ATOM 2283 N N . THR A 1 289 ? 7.437 -4.743 -3.494 1.00 97.62 289 THR A N 1
ATOM 2284 C CA . THR A 1 289 ? 8.153 -3.877 -4.428 1.00 97.62 289 THR A CA 1
ATOM 2285 C C . THR A 1 289 ? 9.262 -4.656 -5.118 1.00 97.62 289 THR A C 1
ATOM 2287 O O . THR A 1 289 ? 10.256 -5.011 -4.485 1.00 97.62 289 THR A O 1
ATOM 2290 N N . ASP A 1 290 ? 9.094 -4.870 -6.424 1.00 97.38 290 ASP A N 1
ATOM 2291 C CA . ASP A 1 290 ? 10.104 -5.402 -7.339 1.00 97.38 290 ASP A CA 1
ATOM 2292 C C . ASP A 1 290 ? 11.157 -4.325 -7.623 1.00 97.38 290 ASP A C 1
ATOM 2294 O O . ASP A 1 290 ? 10.949 -3.400 -8.415 1.00 97.38 290 ASP A O 1
ATOM 2298 N N . CYS A 1 291 ? 12.298 -4.440 -6.952 1.00 96.38 291 CYS A N 1
ATOM 2299 C CA . CYS A 1 291 ? 13.428 -3.536 -7.115 1.00 96.38 291 CYS A CA 1
ATOM 2300 C C . CYS A 1 291 ? 14.465 -4.028 -8.136 1.00 96.38 291 CYS A C 1
ATOM 2302 O O . CYS A 1 291 ? 15.574 -3.482 -8.189 1.00 96.38 291 CYS A O 1
ATOM 2304 N N . ALA A 1 292 ? 14.148 -5.041 -8.950 1.00 94.12 292 ALA A N 1
ATOM 2305 C CA . ALA A 1 292 ? 15.082 -5.531 -9.952 1.00 94.12 292 ALA A CA 1
ATOM 2306 C C . ALA A 1 292 ? 15.388 -4.415 -10.964 1.00 94.12 292 ALA A C 1
ATOM 2308 O O . ALA A 1 292 ? 14.492 -3.810 -11.554 1.00 94.12 292 ALA A O 1
ATOM 2309 N N . ASN A 1 293 ? 16.678 -4.132 -11.168 1.00 92.94 293 ASN A N 1
ATOM 2310 C CA . ASN A 1 293 ? 17.168 -3.096 -12.087 1.00 92.94 293 ASN A CA 1
ATOM 2311 C C . ASN A 1 293 ? 16.695 -1.659 -11.776 1.00 92.94 293 ASN A C 1
ATOM 2313 O O . ASN A 1 293 ? 16.764 -0.785 -12.649 1.00 92.94 293 ASN A O 1
ATOM 2317 N N . VAL A 1 294 ? 16.233 -1.397 -10.548 1.00 94.19 294 VAL A N 1
ATOM 2318 C CA . VAL A 1 294 ? 15.964 -0.036 -10.065 1.00 94.19 294 VAL A CA 1
ATOM 2319 C C . VAL A 1 294 ? 17.286 0.716 -9.924 1.00 94.19 294 VAL A C 1
ATOM 2321 O O . VAL A 1 294 ? 18.189 0.278 -9.207 1.00 94.19 294 VAL A O 1
ATOM 2324 N N . GLY A 1 295 ? 17.397 1.839 -10.631 1.00 93.31 295 GLY A N 1
ATOM 2325 C CA . GLY A 1 295 ? 18.508 2.779 -10.558 1.00 93.31 295 GLY A CA 1
ATOM 2326 C C . GLY A 1 295 ? 18.055 4.130 -10.004 1.00 93.31 295 GLY A C 1
ATOM 2327 O O . GLY A 1 295 ? 16.919 4.307 -9.579 1.00 93.31 295 GLY A O 1
ATOM 2328 N N . TYR A 1 296 ? 18.948 5.119 -10.035 1.00 92.19 296 TYR A N 1
ATOM 2329 C CA . TYR A 1 296 ? 18.661 6.466 -9.523 1.00 92.19 296 TYR A CA 1
ATOM 2330 C C . TYR A 1 296 ? 17.532 7.191 -10.271 1.00 92.19 296 TYR A C 1
ATOM 2332 O O . TYR A 1 296 ? 16.925 8.099 -9.718 1.00 92.19 296 TYR A O 1
ATOM 2340 N N . ARG A 1 297 ? 17.247 6.809 -11.525 1.00 92.50 297 ARG A N 1
ATOM 2341 C CA . ARG A 1 297 ? 16.173 7.413 -12.332 1.00 92.50 297 ARG A CA 1
ATOM 2342 C C . ARG A 1 297 ? 14.785 7.011 -11.847 1.00 92.50 297 ARG A C 1
ATOM 2344 O O . ARG A 1 297 ? 13.844 7.772 -12.023 1.00 92.50 297 ARG A O 1
ATOM 2351 N N . GLU A 1 298 ? 14.672 5.835 -11.240 1.00 93.69 298 GLU A N 1
ATOM 2352 C CA . GLU A 1 298 ? 13.420 5.287 -10.725 1.00 93.69 298 GLU A CA 1
ATOM 2353 C C . GLU A 1 298 ? 13.170 5.658 -9.252 1.00 93.69 298 GLU A C 1
ATOM 2355 O O . GLU A 1 298 ? 12.381 5.012 -8.564 1.00 93.69 298 GLU A O 1
ATOM 2360 N N . VAL A 1 299 ? 13.889 6.658 -8.735 1.00 90.12 299 VAL A N 1
ATOM 2361 C CA . VAL A 1 299 ? 13.871 7.030 -7.322 1.00 90.12 299 VAL A CA 1
ATOM 2362 C C . VAL A 1 299 ? 13.632 8.528 -7.197 1.00 90.12 299 VAL A C 1
ATOM 2364 O O . VAL A 1 299 ? 14.511 9.341 -7.471 1.00 90.12 299 VAL A O 1
ATOM 2367 N N . ASP A 1 300 ? 12.447 8.894 -6.714 1.00 92.06 300 ASP A N 1
ATOM 2368 C CA . ASP A 1 300 ? 12.099 10.270 -6.364 1.00 92.06 300 ASP A CA 1
ATOM 2369 C C . ASP A 1 300 ? 11.789 10.359 -4.864 1.00 92.06 300 ASP A C 1
ATOM 2371 O O . ASP A 1 300 ? 10.795 9.815 -4.374 1.00 92.06 300 ASP A O 1
ATOM 2375 N N . MET A 1 301 ? 12.656 11.044 -4.114 1.00 89.94 301 MET A N 1
ATOM 2376 C CA . MET A 1 301 ? 12.515 11.181 -2.660 1.00 89.94 301 MET A CA 1
ATOM 2377 C C . MET A 1 301 ? 11.346 12.075 -2.252 1.00 89.94 301 MET A C 1
ATOM 2379 O O . MET A 1 301 ? 10.759 11.846 -1.196 1.00 89.94 301 MET A O 1
ATOM 2383 N N . ARG A 1 302 ? 10.956 13.047 -3.085 1.00 91.12 302 ARG A N 1
ATOM 2384 C CA . ARG A 1 302 ? 9.796 13.905 -2.807 1.00 91.12 302 ARG A CA 1
ATOM 2385 C C . ARG A 1 302 ? 8.510 13.112 -2.968 1.00 91.12 302 ARG A C 1
ATOM 2387 O O . ARG A 1 302 ? 7.665 13.148 -2.080 1.00 91.12 302 ARG A O 1
ATOM 2394 N N . LEU A 1 303 ? 8.406 12.340 -4.051 1.00 92.19 303 LEU A N 1
ATOM 2395 C CA . LEU A 1 303 ? 7.276 11.435 -4.255 1.00 92.19 303 LEU A CA 1
ATOM 2396 C C . LEU A 1 303 ? 7.207 10.383 -3.144 1.00 92.19 303 LEU A C 1
ATOM 2398 O O . LEU A 1 303 ? 6.140 10.146 -2.589 1.00 92.19 303 LEU A O 1
ATOM 2402 N N . THR A 1 304 ? 8.347 9.790 -2.781 1.00 91.31 304 THR A N 1
ATOM 2403 C CA . THR A 1 304 ? 8.419 8.798 -1.699 1.00 91.31 304 THR A CA 1
ATOM 2404 C C . THR A 1 304 ? 7.933 9.390 -0.377 1.00 91.31 304 THR A C 1
ATOM 2406 O O . THR A 1 304 ? 7.094 8.788 0.287 1.00 91.31 304 THR A O 1
ATOM 2409 N N . LYS A 1 305 ? 8.398 10.592 -0.014 1.00 90.31 305 LYS A N 1
ATOM 2410 C CA . LYS A 1 305 ? 7.939 11.300 1.187 1.00 90.31 305 LYS A CA 1
ATOM 2411 C C . LYS A 1 305 ? 6.431 11.570 1.137 1.00 90.31 305 LYS A C 1
ATOM 2413 O O . LYS A 1 305 ? 5.743 11.262 2.104 1.00 90.31 305 LYS A O 1
ATOM 2418 N N . ALA A 1 306 ? 5.909 12.037 0.002 1.00 91.94 306 ALA A N 1
ATOM 2419 C CA . ALA A 1 306 ? 4.476 12.270 -0.175 1.00 91.94 306 ALA A CA 1
ATOM 2420 C C . ALA A 1 306 ? 3.645 10.978 -0.024 1.00 91.94 306 ALA A C 1
ATOM 2422 O O . ALA A 1 306 ? 2.619 10.986 0.654 1.00 91.94 306 ALA A O 1
ATOM 2423 N N . MET A 1 307 ? 4.097 9.847 -0.589 1.00 91.44 307 MET A N 1
ATOM 2424 C CA . MET A 1 307 ? 3.429 8.546 -0.403 1.00 91.44 307 MET A CA 1
ATOM 2425 C C . MET A 1 307 ? 3.403 8.138 1.068 1.00 91.44 307 MET A C 1
ATOM 2427 O O . MET A 1 307 ? 2.387 7.675 1.584 1.00 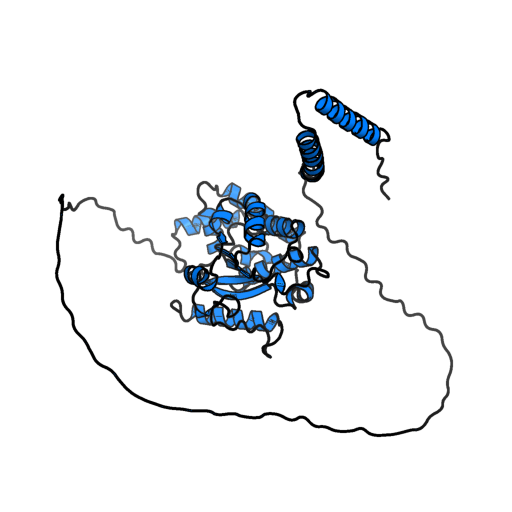91.44 307 MET A O 1
ATOM 2431 N N . ILE A 1 308 ? 4.535 8.310 1.746 1.00 90.19 308 ILE A N 1
ATOM 2432 C CA . ILE A 1 308 ? 4.692 7.982 3.158 1.00 90.19 308 ILE A CA 1
ATOM 2433 C C . ILE A 1 308 ? 3.733 8.823 4.013 1.00 90.19 308 ILE A C 1
ATOM 2435 O O . ILE A 1 308 ? 3.028 8.264 4.854 1.00 90.19 308 ILE A O 1
ATOM 2439 N N . GLU A 1 309 ? 3.652 10.131 3.765 1.00 90.19 309 GLU A N 1
ATOM 2440 C CA . GLU A 1 309 ? 2.741 11.048 4.460 1.00 90.19 309 GLU A CA 1
ATOM 2441 C C . GLU A 1 309 ? 1.269 10.677 4.237 1.00 90.19 309 GLU A C 1
ATOM 2443 O O . GLU A 1 309 ? 0.502 10.614 5.200 1.00 90.19 309 GLU A O 1
ATOM 2448 N N . VAL A 1 310 ? 0.877 10.351 3.000 1.00 91.62 310 VAL A N 1
ATOM 2449 C CA . VAL A 1 310 ? -0.492 9.912 2.684 1.00 91.62 310 VAL A CA 1
ATOM 2450 C C . VAL A 1 310 ? -0.836 8.608 3.404 1.00 91.62 310 VAL A C 1
ATOM 2452 O O . VAL A 1 310 ? -1.878 8.527 4.058 1.00 91.62 310 VAL A O 1
ATOM 2455 N N . CYS A 1 311 ? 0.034 7.598 3.339 1.00 88.06 311 CYS A N 1
ATOM 2456 C CA . CYS A 1 311 ? -0.203 6.308 3.988 1.00 88.06 311 CYS A CA 1
ATOM 2457 C C . CYS A 1 311 ? -0.291 6.441 5.516 1.00 88.06 311 CYS A C 1
ATOM 2459 O O . CYS A 1 311 ? -1.221 5.923 6.132 1.00 88.06 311 CYS A O 1
ATOM 2461 N N . GLN A 1 312 ? 0.642 7.162 6.142 1.00 87.12 312 GLN A N 1
ATOM 2462 C CA . GLN A 1 312 ? 0.666 7.331 7.600 1.00 87.12 312 GLN A CA 1
ATOM 2463 C C . GLN A 1 312 ? -0.466 8.218 8.119 1.00 87.12 312 GLN A C 1
ATOM 2465 O O . GLN A 1 312 ? -1.010 7.964 9.199 1.00 87.12 312 GLN A O 1
ATOM 2470 N N . GLY A 1 313 ? -0.783 9.275 7.371 1.00 89.25 313 GLY A N 1
ATOM 2471 C CA . GLY A 1 313 ? -1.788 10.259 7.743 1.00 89.25 313 GLY A CA 1
ATOM 2472 C C . GLY A 1 313 ? -3.206 9.724 7.608 1.00 89.25 313 GLY A C 1
ATOM 2473 O O . GLY A 1 313 ? -4.021 9.982 8.497 1.00 89.25 313 GLY A O 1
ATOM 2474 N N . ASN A 1 314 ? -3.466 8.958 6.540 1.00 93.50 314 ASN A N 1
ATOM 2475 C CA . ASN A 1 314 ? -4.825 8.687 6.063 1.00 93.50 314 ASN A CA 1
ATOM 2476 C C . ASN A 1 314 ? -5.193 7.202 5.960 1.00 93.50 314 ASN A C 1
ATOM 2478 O O . ASN A 1 314 ? -6.375 6.877 5.888 1.00 93.50 314 ASN A O 1
ATOM 2482 N N . TYR A 1 315 ? -4.212 6.298 6.024 1.00 93.44 315 TYR A N 1
ATOM 2483 C CA . TYR A 1 315 ? -4.423 4.846 5.987 1.00 93.44 315 TYR A CA 1
ATOM 2484 C C . TYR A 1 315 ? -3.717 4.132 7.150 1.00 93.44 315 TYR A C 1
ATOM 2486 O O . TYR A 1 315 ? -2.943 3.193 6.929 1.00 93.44 315 TYR A O 1
ATOM 2494 N N . PRO A 1 316 ? -3.944 4.556 8.411 1.00 90.00 316 PRO A N 1
ATOM 2495 C CA . PRO A 1 316 ? -3.243 3.978 9.543 1.00 90.00 316 PRO A CA 1
ATOM 2496 C C . PRO A 1 316 ? -3.632 2.513 9.729 1.00 90.00 316 PRO A C 1
ATOM 2498 O O . PRO A 1 316 ? -4.791 2.136 9.551 1.00 90.00 316 PRO A O 1
ATOM 2501 N N . ASP A 1 317 ? -2.647 1.712 10.132 1.00 88.44 317 ASP A N 1
ATOM 2502 C CA . ASP A 1 317 ? -2.821 0.302 10.480 1.00 88.44 317 ASP A CA 1
ATOM 2503 C C . ASP A 1 317 ? -3.394 -0.554 9.318 1.00 88.44 317 ASP A C 1
ATOM 2505 O O . ASP A 1 317 ? -3.978 -1.603 9.553 1.00 88.44 317 ASP A O 1
ATOM 2509 N N . ARG A 1 318 ? -3.204 -0.133 8.051 1.00 93.38 318 ARG A N 1
ATOM 2510 C CA . ARG A 1 318 ? -3.671 -0.852 6.842 1.00 93.38 318 ARG A CA 1
ATOM 2511 C C . ARG A 1 318 ? -2.633 -1.741 6.158 1.00 93.38 318 ARG A C 1
ATOM 2513 O O . ARG A 1 318 ? -2.984 -2.541 5.301 1.00 93.38 318 ARG A O 1
ATOM 2520 N N . ILE A 1 319 ? -1.359 -1.614 6.502 1.00 94.19 319 ILE A N 1
ATOM 2521 C CA . ILE A 1 319 ? -0.277 -2.402 5.897 1.00 94.19 319 ILE A CA 1
ATOM 2522 C C . ILE A 1 319 ? 0.223 -3.399 6.932 1.00 94.19 319 ILE A C 1
ATOM 2524 O O . ILE A 1 319 ? 0.510 -2.993 8.064 1.00 94.19 319 ILE A O 1
ATOM 2528 N N . ASP A 1 320 ? 0.351 -4.671 6.546 1.00 94.94 320 ASP A N 1
ATOM 2529 C CA . ASP A 1 320 ? 0.908 -5.700 7.430 1.00 94.94 320 ASP A CA 1
ATOM 2530 C C . ASP A 1 320 ? 2.275 -6.242 7.019 1.00 94.94 320 ASP A C 1
ATOM 2532 O O . ASP A 1 320 ? 3.088 -6.510 7.895 1.00 94.94 320 ASP A O 1
ATOM 2536 N N . ASN A 1 321 ? 2.581 -6.304 5.722 1.00 96.31 321 ASN A N 1
ATOM 2537 C CA . ASN A 1 321 ? 3.936 -6.593 5.244 1.00 96.31 321 ASN A CA 1
ATOM 2538 C C . ASN A 1 321 ? 4.362 -5.606 4.165 1.00 96.31 321 ASN A C 1
ATOM 2540 O O . ASN A 1 321 ? 3.556 -5.212 3.319 1.00 96.31 321 ASN A O 1
ATOM 2544 N N . ILE A 1 322 ? 5.651 -5.272 4.166 1.00 96.12 322 ILE A N 1
ATOM 2545 C CA . ILE A 1 322 ? 6.311 -4.519 3.100 1.00 96.12 322 ILE A CA 1
ATOM 2546 C C . ILE A 1 322 ? 7.528 -5.315 2.634 1.00 96.12 322 ILE A C 1
ATOM 2548 O O . ILE A 1 322 ? 8.593 -5.240 3.236 1.00 96.12 322 ILE A O 1
ATOM 2552 N N . CYS A 1 323 ? 7.387 -6.075 1.557 1.00 97.56 323 CYS A N 1
ATOM 2553 C CA . CYS A 1 323 ? 8.479 -6.826 0.951 1.00 97.56 323 CYS A CA 1
ATOM 2554 C C . CYS A 1 323 ? 9.203 -5.943 -0.075 1.00 97.56 323 CYS A C 1
ATOM 2556 O O . CYS A 1 323 ? 8.599 -5.514 -1.055 1.00 97.56 323 CYS A O 1
ATOM 2558 N N . VAL A 1 324 ? 10.493 -5.667 0.125 1.00 96.81 324 VAL A N 1
ATOM 2559 C CA . VAL A 1 324 ? 11.291 -4.804 -0.765 1.00 96.81 324 VAL A CA 1
ATOM 2560 C C . VAL A 1 324 ? 12.523 -5.552 -1.244 1.00 96.81 324 VAL A C 1
ATOM 2562 O O . VAL A 1 324 ? 13.381 -5.927 -0.443 1.00 96.81 324 VAL A O 1
ATOM 2565 N N . GLY A 1 325 ? 12.644 -5.740 -2.555 1.00 95.00 325 GLY A N 1
ATOM 2566 C CA . GLY A 1 325 ? 13.837 -6.329 -3.148 1.00 95.00 325 GLY A CA 1
ATOM 2567 C C . GLY A 1 325 ? 13.638 -6.780 -4.596 1.00 95.00 325 GLY A C 1
ATOM 2568 O O . GLY A 1 325 ? 12.554 -6.609 -5.144 1.00 95.00 325 GLY A O 1
ATOM 2569 N N . PRO A 1 326 ? 14.665 -7.344 -5.250 1.00 96.19 326 PRO A N 1
ATOM 2570 C CA . PRO A 1 326 ? 15.971 -7.702 -4.695 1.00 96.19 326 PRO A CA 1
ATOM 2571 C C . PRO A 1 326 ? 16.759 -6.519 -4.114 1.00 96.19 326 PRO A C 1
ATOM 2573 O O . PRO A 1 326 ? 16.709 -5.401 -4.636 1.00 96.19 326 PRO A O 1
ATOM 2576 N N . LEU A 1 327 ? 17.513 -6.758 -3.042 1.00 94.25 327 LEU A N 1
ATOM 2577 C CA . LEU A 1 327 ? 18.338 -5.733 -2.405 1.00 94.25 327 LEU A CA 1
ATOM 2578 C C . LEU A 1 327 ? 19.640 -5.458 -3.173 1.00 94.25 327 LEU A C 1
ATOM 2580 O O . LEU A 1 327 ? 20.702 -6.006 -2.870 1.00 94.25 327 LEU A O 1
ATOM 2584 N N . THR A 1 328 ? 19.586 -4.530 -4.124 1.00 93.31 328 THR A N 1
ATOM 2585 C CA . THR A 1 328 ? 20.794 -3.943 -4.725 1.00 93.31 328 THR A CA 1
ATOM 2586 C C . THR A 1 328 ? 21.489 -2.983 -3.750 1.00 93.31 328 THR A C 1
ATOM 2588 O O . THR A 1 328 ? 20.893 -2.534 -2.770 1.00 93.31 328 THR A O 1
ATOM 2591 N N . LEU A 1 329 ? 22.749 -2.613 -4.016 1.00 93.62 329 LEU A N 1
ATOM 2592 C CA . LEU A 1 329 ? 23.479 -1.638 -3.189 1.00 93.62 329 LEU A CA 1
ATOM 2593 C C . LEU A 1 329 ? 22.722 -0.304 -3.060 1.00 93.62 329 LEU A C 1
ATOM 2595 O O . LEU A 1 329 ? 22.658 0.279 -1.975 1.00 93.62 329 LEU A O 1
ATOM 2599 N N . LEU A 1 330 ? 22.107 0.147 -4.157 1.00 93.50 330 LEU A N 1
ATOM 2600 C CA . LEU A 1 330 ? 21.274 1.342 -4.165 1.00 93.50 330 LEU A CA 1
ATOM 2601 C C . LEU A 1 330 ? 20.061 1.172 -3.246 1.00 93.50 330 LEU A C 1
ATOM 2603 O O . LEU A 1 330 ? 19.836 2.007 -2.375 1.00 93.50 330 LEU A O 1
ATOM 2607 N N . VAL A 1 331 ? 19.319 0.070 -3.386 1.00 92.81 331 VAL A N 1
ATOM 2608 C CA . VAL A 1 331 ? 18.125 -0.199 -2.568 1.00 92.81 331 VAL A CA 1
ATOM 2609 C C . VAL A 1 331 ? 18.492 -0.279 -1.085 1.00 92.81 331 VAL A C 1
ATOM 2611 O O . VAL A 1 331 ? 17.853 0.386 -0.277 1.00 92.81 331 VAL A O 1
ATOM 2614 N N . LYS A 1 332 ? 19.576 -0.984 -0.723 1.00 93.56 332 LYS A N 1
ATOM 2615 C CA . LYS A 1 332 ? 20.096 -1.047 0.661 1.00 93.56 332 LYS A CA 1
ATOM 2616 C C . LYS A 1 332 ? 20.436 0.336 1.230 1.00 93.56 332 LYS A C 1
ATOM 2618 O O . LYS A 1 332 ? 20.336 0.548 2.436 1.00 93.56 332 LYS A O 1
ATOM 2623 N N . THR A 1 333 ? 20.866 1.269 0.384 1.00 93.69 333 THR A N 1
ATOM 2624 C CA . THR A 1 333 ? 21.184 2.642 0.799 1.00 93.69 333 THR A CA 1
ATOM 2625 C C . THR A 1 333 ? 19.910 3.458 0.997 1.00 93.69 333 THR A C 1
ATOM 2627 O O . THR A 1 333 ? 19.743 4.105 2.029 1.00 93.69 333 THR A O 1
ATOM 2630 N N . LEU A 1 334 ? 18.973 3.377 0.051 1.00 91.62 334 LEU A N 1
ATOM 2631 C CA . LEU A 1 334 ? 17.697 4.089 0.125 1.00 91.62 334 LEU A CA 1
ATOM 2632 C C . LEU A 1 334 ? 16.850 3.636 1.310 1.00 91.62 334 LEU A C 1
ATOM 2634 O O . LEU A 1 334 ? 16.260 4.475 1.982 1.00 91.62 334 LEU A O 1
ATOM 2638 N N . THR A 1 335 ? 16.819 2.341 1.624 1.00 88.75 335 THR A N 1
ATOM 2639 C CA . THR A 1 335 ? 16.048 1.842 2.771 1.00 88.75 335 THR A CA 1
ATOM 2640 C C . THR A 1 335 ? 16.580 2.388 4.092 1.00 88.75 335 THR A C 1
ATOM 2642 O O . THR A 1 335 ? 15.782 2.724 4.962 1.00 88.75 335 THR A O 1
ATOM 2645 N N . LYS A 1 336 ? 17.898 2.584 4.234 1.00 90.25 336 LYS A N 1
ATOM 2646 C CA . LYS A 1 336 ? 18.488 3.253 5.409 1.00 90.25 336 LYS A CA 1
ATOM 2647 C C . LYS A 1 336 ? 18.087 4.727 5.511 1.00 90.25 336 LYS A C 1
ATOM 2649 O O . LYS A 1 336 ? 17.897 5.213 6.620 1.00 90.25 336 LYS A O 1
ATOM 2654 N N . ILE A 1 337 ? 17.935 5.413 4.378 1.00 90.62 337 ILE A N 1
ATOM 2655 C CA . ILE A 1 337 ? 17.514 6.824 4.319 1.00 90.62 337 ILE A CA 1
ATOM 2656 C C . ILE A 1 337 ? 16.010 6.970 4.593 1.00 90.62 337 ILE A C 1
ATOM 2658 O O . ILE A 1 337 ? 15.598 7.883 5.301 1.00 90.62 337 ILE A O 1
ATOM 2662 N N . ILE A 1 338 ? 15.186 6.071 4.048 1.00 88.25 338 ILE A N 1
ATOM 2663 C CA . ILE A 1 338 ? 13.720 6.134 4.135 1.00 88.25 338 ILE A CA 1
ATOM 2664 C C . ILE A 1 338 ? 13.207 5.579 5.468 1.00 88.25 338 ILE A C 1
ATOM 2666 O O . ILE A 1 338 ? 12.211 6.071 5.988 1.00 88.25 338 ILE A O 1
ATOM 2670 N N . SER A 1 339 ? 13.875 4.574 6.043 1.00 88.25 339 SER A N 1
ATOM 2671 C CA . SER A 1 339 ? 13.436 3.901 7.273 1.00 88.25 339 SER A CA 1
ATOM 2672 C C . SER A 1 339 ? 13.099 4.878 8.419 1.00 88.25 339 SER A C 1
ATOM 2674 O O . SER A 1 339 ? 11.999 4.766 8.961 1.00 88.25 339 SER A O 1
ATOM 2676 N N . PRO A 1 340 ? 13.915 5.904 8.741 1.00 89.19 340 PRO A N 1
ATOM 2677 C CA . PRO A 1 340 ? 13.576 6.899 9.763 1.00 89.19 340 PRO A CA 1
ATOM 2678 C C . PRO A 1 340 ? 12.269 7.669 9.518 1.00 89.19 340 PRO A C 1
ATOM 2680 O O . PRO A 1 340 ? 11.646 8.106 10.481 1.00 89.19 340 PRO A O 1
ATOM 2683 N N . LEU A 1 341 ? 11.834 7.812 8.260 1.00 87.50 341 LEU A N 1
ATOM 2684 C CA . LEU A 1 341 ? 10.580 8.481 7.894 1.00 87.50 341 LEU A CA 1
ATOM 2685 C C . LEU A 1 341 ? 9.345 7.607 8.161 1.00 87.50 341 LEU A C 1
ATOM 2687 O O . LEU A 1 341 ? 8.224 8.111 8.153 1.00 87.50 341 LEU A O 1
ATOM 2691 N N . LEU A 1 342 ? 9.523 6.300 8.374 1.00 86.56 342 LEU A N 1
ATOM 2692 C CA . LEU A 1 342 ? 8.445 5.357 8.662 1.00 86.56 342 LEU A CA 1
ATOM 2693 C C . LEU A 1 342 ? 8.227 5.222 10.182 1.00 86.56 342 LEU A C 1
ATOM 2695 O O . LEU A 1 342 ? 9.209 5.097 10.918 1.00 86.56 342 LEU A O 1
ATOM 2699 N N . PRO A 1 343 ? 6.975 5.158 10.680 1.00 86.19 343 PRO A N 1
ATOM 2700 C CA . PRO A 1 343 ? 6.682 4.846 12.065 1.00 86.19 343 PRO A CA 1
ATOM 2701 C C . PRO A 1 343 ? 7.303 3.511 12.447 1.00 86.19 343 PRO A C 1
ATOM 2703 O O . PRO A 1 343 ? 7.337 2.583 11.639 1.00 86.19 343 PRO A O 1
ATOM 2706 N N . THR A 1 344 ? 7.721 3.385 13.706 1.00 87.75 344 THR A N 1
ATOM 2707 C CA . THR A 1 344 ? 8.378 2.180 14.236 1.00 87.75 344 THR A CA 1
ATOM 2708 C C . THR A 1 344 ? 7.631 0.894 13.879 1.00 87.75 344 THR A C 1
ATOM 2710 O O . THR A 1 344 ? 8.219 -0.013 13.304 1.00 87.75 344 THR A O 1
ATOM 2713 N N . ARG A 1 345 ? 6.310 0.872 14.079 1.00 85.81 345 ARG A N 1
ATOM 2714 C CA . ARG A 1 345 ? 5.460 -0.288 13.766 1.00 85.81 345 ARG A CA 1
ATOM 2715 C C . ARG A 1 345 ? 5.413 -0.656 12.290 1.00 85.81 345 ARG A C 1
ATOM 2717 O O . ARG A 1 345 ? 5.136 -1.797 11.955 1.00 85.81 345 ARG A O 1
ATOM 2724 N N . LEU A 1 346 ? 5.621 0.314 11.402 1.00 87.06 346 LEU A N 1
ATOM 2725 C CA . LEU A 1 346 ? 5.663 0.062 9.966 1.00 87.06 346 LEU A CA 1
ATOM 2726 C C . LEU A 1 346 ? 7.046 -0.438 9.538 1.00 87.06 346 LEU A C 1
ATOM 2728 O O . LEU A 1 346 ? 7.134 -1.294 8.665 1.00 87.06 346 LEU A O 1
ATOM 2732 N N . ARG A 1 347 ? 8.120 0.040 10.185 1.00 89.94 347 ARG A N 1
ATOM 2733 C CA . ARG A 1 347 ? 9.481 -0.477 9.969 1.00 89.94 347 ARG A CA 1
ATOM 2734 C C . ARG A 1 347 ? 9.606 -1.950 10.345 1.00 89.94 347 ARG A C 1
ATOM 2736 O O . ARG A 1 347 ? 10.251 -2.696 9.623 1.00 89.94 347 ARG A O 1
ATOM 2743 N N . GLU A 1 348 ? 8.977 -2.362 11.443 1.00 91.25 348 GLU A N 1
ATOM 2744 C CA . GLU A 1 348 ? 8.969 -3.758 11.917 1.00 91.25 348 GLU A CA 1
ATOM 2745 C C . GLU A 1 348 ? 8.283 -4.722 10.935 1.00 91.25 348 GLU A C 1
ATOM 2747 O O . GLU A 1 348 ? 8.544 -5.920 10.958 1.00 91.25 348 GLU A O 1
ATOM 2752 N N . LYS A 1 349 ? 7.446 -4.193 10.037 1.00 92.69 349 LYS A N 1
ATOM 2753 C CA . LYS A 1 349 ? 6.733 -4.938 8.990 1.00 92.69 349 LYS A CA 1
ATOM 2754 C C . LYS A 1 349 ? 7.506 -5.023 7.668 1.00 92.69 349 LYS A C 1
ATOM 2756 O O . LYS A 1 349 ? 7.004 -5.594 6.697 1.00 92.69 349 LYS A O 1
ATOM 2761 N N . ALA A 1 350 ? 8.692 -4.415 7.590 1.00 93.31 350 ALA A N 1
ATOM 2762 C CA . ALA A 1 350 ? 9.501 -4.396 6.380 1.00 93.31 350 ALA A CA 1
ATOM 2763 C C . ALA A 1 350 ? 10.379 -5.651 6.266 1.00 93.31 350 ALA A C 1
ATOM 2765 O O . ALA A 1 350 ? 11.218 -5.925 7.122 1.00 93.31 350 ALA A O 1
ATOM 2766 N N . HIS A 1 351 ? 10.231 -6.367 5.154 1.00 94.31 351 HIS A N 1
ATOM 2767 C CA . HIS A 1 351 ? 11.019 -7.536 4.779 1.00 94.31 351 HIS A CA 1
ATOM 2768 C C . HIS A 1 351 ? 11.924 -7.172 3.605 1.00 94.31 351 HIS A C 1
ATOM 2770 O O . HIS A 1 351 ? 11.469 -6.977 2.477 1.00 94.31 351 HIS A O 1
ATOM 2776 N N . PHE A 1 352 ? 13.221 -7.065 3.865 1.00 94.81 352 PHE A N 1
ATOM 2777 C CA . PHE A 1 352 ? 14.219 -6.756 2.847 1.00 94.81 352 PHE A CA 1
ATOM 2778 C C . PHE A 1 352 ? 14.719 -8.056 2.204 1.00 94.81 352 PHE A C 1
ATOM 2780 O O . PHE A 1 352 ? 15.276 -8.904 2.893 1.00 94.81 352 PHE A O 1
ATOM 2787 N N . MET A 1 353 ? 14.499 -8.221 0.896 1.00 95.81 353 MET A N 1
ATOM 2788 C CA . MET A 1 353 ? 14.694 -9.501 0.205 1.00 95.81 353 MET A CA 1
ATOM 2789 C C . MET A 1 353 ? 16.066 -9.589 -0.476 1.00 95.81 353 MET A C 1
ATOM 2791 O O . MET A 1 353 ? 16.280 -8.976 -1.529 1.00 95.81 353 MET A O 1
ATOM 2795 N N . ASP A 1 354 ? 16.990 -10.372 0.081 1.00 93.62 354 ASP A N 1
ATOM 2796 C CA . ASP A 1 354 ? 18.243 -10.715 -0.610 1.00 93.62 354 ASP A CA 1
ATOM 2797 C C . ASP A 1 354 ? 17.984 -11.783 -1.684 1.00 93.62 354 ASP A C 1
ATOM 2799 O O . ASP A 1 354 ? 18.513 -11.684 -2.792 1.00 93.62 354 ASP A O 1
ATOM 2803 N N . THR A 1 355 ? 17.126 -12.771 -1.390 1.00 95.69 355 THR A N 1
ATOM 2804 C CA . THR A 1 355 ? 16.705 -13.805 -2.350 1.00 95.69 355 THR A CA 1
ATOM 2805 C C . THR A 1 355 ? 15.178 -13.800 -2.462 1.00 95.69 355 THR A C 1
ATOM 2807 O O . THR A 1 355 ? 14.515 -14.544 -1.734 1.00 95.69 355 THR A O 1
ATOM 2810 N N . PRO A 1 356 ? 14.594 -13.008 -3.390 1.00 96.06 356 PRO A N 1
ATOM 2811 C CA . PRO A 1 356 ? 13.153 -12.747 -3.437 1.00 96.06 356 PRO A CA 1
ATOM 2812 C C . PRO A 1 356 ? 12.273 -13.987 -3.328 1.00 96.06 356 PRO A C 1
ATOM 2814 O O . PRO A 1 356 ? 11.379 -14.018 -2.494 1.00 96.06 356 PRO A O 1
ATOM 2817 N N . ARG A 1 357 ? 12.562 -15.050 -4.087 1.00 96.25 357 ARG A N 1
ATOM 2818 C CA . ARG A 1 357 ? 11.803 -16.305 -4.017 1.00 96.25 357 ARG A CA 1
ATOM 2819 C C . ARG A 1 357 ? 11.736 -16.878 -2.597 1.00 96.25 357 ARG A C 1
ATOM 2821 O O . ARG A 1 357 ? 10.659 -17.221 -2.130 1.00 96.25 357 ARG A O 1
ATOM 2828 N N . VAL A 1 358 ? 12.881 -17.010 -1.926 1.00 97.19 358 VAL A N 1
ATOM 2829 C CA . VAL A 1 358 ? 12.974 -17.632 -0.592 1.00 97.19 358 VAL A CA 1
ATOM 2830 C C . VAL A 1 358 ? 12.320 -16.747 0.463 1.00 97.19 358 VAL A C 1
ATOM 2832 O O . VAL A 1 358 ? 11.641 -17.250 1.355 1.00 97.19 358 VAL A O 1
ATOM 2835 N N . ASP A 1 359 ? 12.505 -15.435 0.356 1.00 97.38 359 ASP A N 1
ATOM 2836 C CA . ASP A 1 359 ? 11.954 -14.483 1.315 1.00 97.38 359 ASP A CA 1
ATOM 2837 C C . ASP A 1 359 ? 10.435 -14.331 1.167 1.00 97.38 359 ASP A C 1
ATOM 2839 O O . ASP A 1 359 ? 9.726 -14.320 2.172 1.00 97.38 359 ASP A O 1
ATOM 2843 N N . LEU A 1 360 ? 9.912 -14.318 -0.063 1.00 97.75 360 LEU A N 1
ATOM 2844 C CA . LEU A 1 360 ? 8.470 -14.255 -0.321 1.00 97.75 360 LEU A CA 1
ATOM 2845 C C . LEU A 1 360 ? 7.741 -15.524 0.132 1.00 97.75 360 LEU A C 1
ATOM 2847 O O . LEU A 1 360 ? 6.634 -15.412 0.650 1.00 97.75 360 LEU A O 1
ATOM 2851 N N . LEU A 1 361 ? 8.361 -16.707 0.038 1.00 97.56 361 LEU A N 1
ATOM 2852 C CA . LEU A 1 361 ? 7.771 -17.963 0.534 1.00 97.56 361 LEU A CA 1
ATOM 2853 C C . LEU A 1 361 ? 7.467 -17.950 2.042 1.00 97.56 361 LEU A C 1
ATOM 2855 O O . LEU A 1 361 ? 6.650 -18.741 2.505 1.00 97.56 361 LEU A O 1
ATOM 2859 N N . LYS A 1 362 ? 8.096 -17.055 2.815 1.00 96.88 362 LYS A N 1
ATOM 2860 C CA . LYS A 1 362 ? 7.794 -16.866 4.245 1.00 96.88 362 LYS A CA 1
ATOM 2861 C C . LYS A 1 362 ? 6.485 -16.097 4.471 1.00 96.88 362 LYS A C 1
ATOM 2863 O O . LYS A 1 362 ? 5.948 -16.129 5.574 1.00 96.88 362 LYS A O 1
ATOM 2868 N N . VAL A 1 363 ? 6.000 -15.379 3.455 1.00 97.06 363 VAL A N 1
ATOM 2869 C CA . VAL A 1 363 ? 4.880 -14.430 3.556 1.00 97.06 363 VAL A CA 1
ATOM 2870 C C . VAL A 1 363 ? 3.678 -14.869 2.717 1.00 97.06 363 VAL A C 1
ATOM 2872 O O . VAL A 1 363 ? 2.542 -14.664 3.141 1.00 97.06 363 VAL A O 1
ATOM 2875 N N . MET A 1 364 ? 3.897 -15.481 1.549 1.00 97.25 364 MET A N 1
ATOM 2876 C CA . MET A 1 364 ? 2.850 -15.811 0.573 1.00 97.25 364 MET A CA 1
ATOM 2877 C C . MET A 1 364 ? 3.047 -17.200 -0.058 1.00 97.25 364 MET A C 1
ATOM 2879 O O . MET A 1 364 ? 4.176 -17.699 -0.096 1.00 97.25 364 MET A O 1
ATOM 2883 N N . PRO A 1 365 ? 1.972 -17.835 -0.564 1.00 96.75 365 PRO A N 1
ATOM 2884 C CA . PRO A 1 365 ? 2.068 -19.147 -1.192 1.00 96.75 365 PRO A CA 1
ATOM 2885 C C . PRO A 1 365 ? 2.899 -19.111 -2.489 1.00 96.75 365 PRO A C 1
ATOM 2887 O O . PRO A 1 365 ? 2.942 -18.093 -3.182 1.00 96.75 365 PRO A O 1
ATOM 2890 N N . PRO A 1 366 ? 3.537 -20.229 -2.884 1.00 96.88 366 PRO A N 1
ATOM 2891 C CA . PRO A 1 366 ? 4.350 -20.295 -4.103 1.00 96.88 366 PRO A CA 1
ATOM 2892 C C . PRO A 1 366 ? 3.564 -19.961 -5.380 1.00 96.88 366 PRO A C 1
ATOM 2894 O O . PRO A 1 366 ? 4.141 -19.443 -6.335 1.00 96.88 366 PRO A O 1
ATOM 2897 N N . SER A 1 367 ? 2.255 -20.230 -5.388 1.00 95.69 367 SER A N 1
ATOM 2898 C CA . SER A 1 367 ? 1.345 -20.016 -6.519 1.00 95.69 367 SER A CA 1
ATOM 2899 C C . SER A 1 367 ? 1.155 -18.548 -6.907 1.00 95.69 367 SER A C 1
ATOM 2901 O O . SER A 1 367 ? 0.710 -18.283 -8.022 1.00 95.69 367 SER A O 1
ATOM 2903 N N . VAL A 1 368 ? 1.499 -17.599 -6.027 1.00 97.19 368 VAL A N 1
ATOM 2904 C CA . VAL A 1 368 ? 1.386 -16.154 -6.297 1.00 97.19 368 VAL A CA 1
ATOM 2905 C C . VAL A 1 368 ? 2.737 -15.470 -6.500 1.00 97.19 368 VAL A C 1
ATOM 2907 O O . VAL A 1 368 ? 2.776 -14.269 -6.747 1.00 97.19 368 VAL A O 1
ATOM 2910 N N . ILE A 1 369 ? 3.855 -16.197 -6.384 1.00 97.94 369 ILE A N 1
ATOM 2911 C CA . ILE A 1 369 ? 5.186 -15.605 -6.559 1.00 97.94 369 ILE A CA 1
ATOM 2912 C C . ILE A 1 369 ? 5.493 -15.522 -8.058 1.00 97.94 369 ILE A C 1
ATOM 2914 O O . ILE A 1 369 ? 5.549 -16.562 -8.725 1.00 97.94 369 ILE A O 1
ATOM 2918 N N . PRO A 1 370 ? 5.748 -14.320 -8.600 1.00 97.25 370 PRO A N 1
ATOM 2919 C CA . PRO A 1 370 ? 5.919 -14.146 -10.028 1.00 97.25 370 PRO A CA 1
ATOM 2920 C C . PRO A 1 370 ? 7.241 -14.707 -10.544 1.00 97.25 370 PRO A C 1
ATOM 2922 O O . PRO A 1 370 ? 8.262 -14.696 -9.848 1.00 97.25 370 PRO A O 1
ATOM 2925 N N . THR A 1 371 ? 7.252 -15.081 -11.822 1.00 96.62 371 THR A N 1
ATOM 2926 C CA . THR A 1 371 ? 8.459 -15.521 -12.547 1.00 96.62 371 THR A CA 1
ATOM 2927 C C . THR A 1 371 ? 9.617 -14.522 -12.453 1.00 96.62 371 THR A C 1
ATOM 2929 O O . THR A 1 371 ? 10.761 -14.916 -12.234 1.00 96.62 371 THR A O 1
ATOM 2932 N N . PHE A 1 372 ? 9.337 -13.216 -12.510 1.00 94.06 372 PHE A N 1
ATOM 2933 C CA . PHE A 1 372 ? 10.360 -12.164 -12.412 1.00 94.06 372 PHE A CA 1
ATOM 2934 C C . PHE A 1 372 ? 10.962 -11.982 -11.001 1.00 94.06 372 PHE A C 1
ATOM 2936 O O . PHE A 1 372 ? 11.950 -11.267 -10.860 1.00 94.06 372 PHE A O 1
ATOM 2943 N N . LEU A 1 373 ? 10.419 -12.644 -9.970 1.00 96.31 373 LEU A N 1
ATOM 2944 C CA . LEU A 1 373 ? 11.017 -12.745 -8.625 1.00 96.31 373 LEU A CA 1
ATOM 2945 C C . LEU A 1 373 ? 11.416 -14.192 -8.280 1.00 96.31 373 LEU A C 1
ATOM 2947 O O . LEU A 1 373 ? 11.614 -14.531 -7.113 1.00 96.31 373 LEU A O 1
ATOM 2951 N N . GLY A 1 374 ? 11.560 -15.047 -9.299 1.00 95.06 374 GLY A N 1
ATOM 2952 C CA . GLY A 1 374 ? 12.017 -16.431 -9.167 1.00 95.06 374 GLY A CA 1
ATOM 2953 C C . GLY A 1 374 ? 10.930 -17.439 -8.785 1.00 95.06 374 GLY A C 1
ATOM 2954 O O . GLY A 1 374 ? 11.252 -18.580 -8.455 1.00 95.06 374 GLY A O 1
ATOM 2955 N N . GLY A 1 375 ? 9.657 -17.045 -8.792 1.00 96.19 375 GLY A N 1
ATOM 2956 C CA . GLY A 1 375 ? 8.538 -17.975 -8.664 1.00 96.19 375 GLY A CA 1
ATOM 2957 C C . GLY A 1 375 ? 8.123 -18.582 -10.004 1.00 96.19 375 GLY A C 1
ATOM 2958 O O . GLY A 1 375 ? 8.879 -18.570 -10.973 1.00 96.19 375 GLY A O 1
ATOM 2959 N N . SER A 1 376 ? 6.907 -19.119 -10.050 1.00 95.69 376 SER A N 1
ATOM 2960 C CA . SER A 1 376 ? 6.328 -19.747 -11.245 1.00 95.69 376 SER A CA 1
ATOM 2961 C C . SER A 1 376 ? 5.014 -19.107 -11.690 1.00 95.69 376 SER A C 1
ATOM 2963 O O . SER A 1 376 ? 4.454 -19.528 -12.696 1.00 95.69 376 SER A O 1
ATOM 2965 N N . ALA A 1 377 ? 4.499 -18.119 -10.953 1.00 96.12 377 ALA A N 1
ATOM 2966 C CA . ALA A 1 377 ? 3.238 -17.475 -11.284 1.00 96.12 377 ALA A CA 1
ATOM 2967 C C . ALA A 1 377 ? 3.413 -16.505 -12.458 1.00 96.12 377 ALA A C 1
ATOM 2969 O O . ALA A 1 377 ? 4.281 -15.626 -12.444 1.00 96.12 377 ALA A O 1
ATOM 2970 N N . GLU A 1 378 ? 2.553 -16.622 -13.463 1.00 94.50 378 GLU A N 1
ATOM 2971 C CA . GLU A 1 378 ? 2.446 -15.620 -14.517 1.00 94.50 378 GLU A CA 1
ATOM 2972 C C . GLU A 1 378 ? 1.387 -14.588 -14.144 1.00 94.50 378 GLU A C 1
ATOM 2974 O O . GLU A 1 378 ? 0.189 -14.870 -14.069 1.00 94.50 378 GLU A O 1
ATOM 2979 N N . HIS A 1 379 ? 1.834 -13.357 -13.904 1.00 95.31 379 HIS A N 1
ATOM 2980 C CA . HIS A 1 379 ? 0.939 -12.244 -13.610 1.00 95.31 379 HIS A CA 1
ATOM 2981 C C . HIS A 1 379 ? 0.383 -11.684 -14.918 1.00 95.31 379 HIS A C 1
ATOM 2983 O O . HIS A 1 379 ? 0.830 -10.646 -15.403 1.00 95.31 379 HIS A O 1
ATOM 2989 N N . THR A 1 380 ? -0.583 -12.396 -15.495 1.00 94.31 380 THR A N 1
ATOM 2990 C CA . THR A 1 380 ? -1.317 -11.932 -16.676 1.00 94.31 380 THR A CA 1
ATOM 2991 C C . THR A 1 380 ? -2.246 -10.793 -16.267 1.00 94.31 380 THR A C 1
ATOM 2993 O O . THR A 1 380 ? -3.148 -10.992 -15.452 1.00 94.31 380 THR A O 1
ATOM 2996 N N . LEU A 1 381 ? -2.013 -9.596 -16.812 1.00 95.50 381 LEU A N 1
ATOM 2997 C CA . LEU A 1 381 ? -2.760 -8.371 -16.487 1.00 95.50 381 LEU A CA 1
ATOM 2998 C C . LEU A 1 381 ? -3.569 -7.835 -17.674 1.00 95.50 381 LEU A C 1
ATOM 3000 O O . LEU A 1 381 ? -4.125 -6.748 -17.582 1.00 95.50 381 LEU A O 1
ATOM 3004 N N . HIS A 1 382 ? -3.636 -8.582 -18.774 1.00 95.31 382 HIS A N 1
ATOM 3005 C CA . HIS A 1 382 ? -4.388 -8.238 -19.975 1.00 95.31 382 HIS A CA 1
ATOM 3006 C C . HIS A 1 382 ? -4.890 -9.527 -20.655 1.00 95.31 382 HIS A C 1
ATOM 3008 O O . HIS A 1 382 ? -4.163 -10.524 -20.621 1.00 95.31 382 HIS A O 1
ATOM 3014 N N . PRO A 1 383 ? -6.071 -9.543 -21.309 1.00 91.50 383 PRO A N 1
ATOM 3015 C CA . PRO A 1 383 ? -6.609 -10.747 -21.957 1.00 91.50 383 PRO A CA 1
ATOM 3016 C C . PRO A 1 383 ? -5.691 -11.387 -23.009 1.00 91.50 383 PRO A C 1
ATOM 3018 O O . PRO A 1 383 ? -5.701 -12.599 -23.182 1.00 91.50 383 PRO A O 1
ATOM 3021 N N . SER A 1 384 ? -4.891 -10.582 -23.715 1.00 90.19 384 SER A N 1
ATOM 3022 C CA . SER A 1 384 ? -3.939 -11.064 -24.730 1.00 90.19 384 SER A CA 1
ATOM 3023 C C . SER A 1 384 ? -2.589 -11.523 -24.165 1.00 90.19 384 SER A C 1
ATOM 3025 O O . SER A 1 384 ? -1.718 -11.893 -24.944 1.00 90.19 384 SER A O 1
ATOM 3027 N N . GLY A 1 385 ? -2.375 -11.447 -22.848 1.00 82.94 385 GLY A N 1
ATOM 3028 C CA . GLY A 1 385 ? -1.080 -11.714 -22.209 1.00 82.94 385 GLY A CA 1
ATOM 3029 C C . GLY A 1 385 ? -0.161 -10.492 -22.111 1.00 82.94 385 GLY A C 1
ATOM 3030 O O . GLY A 1 385 ? 0.558 -10.348 -21.124 1.00 82.94 385 GLY A O 1
ATOM 3031 N N . ASP A 1 386 ? -0.246 -9.568 -23.071 1.00 83.00 386 ASP A N 1
ATOM 3032 C CA . ASP A 1 386 ? 0.614 -8.384 -23.140 1.00 83.00 386 ASP A CA 1
ATOM 3033 C C . ASP A 1 386 ? -0.064 -7.108 -22.637 1.00 83.00 386 ASP A C 1
ATOM 3035 O O . ASP A 1 386 ? -1.195 -6.790 -22.997 1.00 83.00 386 ASP A O 1
ATOM 3039 N N . GLY A 1 387 ? 0.684 -6.319 -21.863 1.00 89.12 387 GLY A N 1
ATOM 3040 C CA . GLY A 1 387 ? 0.250 -5.008 -21.383 1.00 89.12 387 GLY A CA 1
ATOM 3041 C C . GLY A 1 387 ? -0.483 -5.048 -20.042 1.00 89.12 387 GLY A C 1
ATOM 3042 O O . GLY A 1 387 ? -0.264 -5.929 -19.210 1.00 89.12 387 GLY A O 1
ATOM 3043 N N . TYR A 1 388 ? -1.297 -4.023 -19.802 1.00 95.56 388 TYR A N 1
ATOM 3044 C CA . TYR A 1 388 ? -2.078 -3.859 -18.580 1.00 95.56 388 TYR A CA 1
ATOM 3045 C C . TYR A 1 388 ? -3.482 -3.365 -18.924 1.00 95.56 388 TYR A C 1
ATOM 3047 O O . TYR A 1 388 ? -3.634 -2.315 -19.549 1.00 95.56 388 TYR A O 1
ATOM 3055 N N . ASP A 1 389 ? -4.487 -4.100 -18.464 1.00 96.81 389 ASP A N 1
ATOM 3056 C CA . ASP A 1 389 ? -5.894 -3.719 -18.466 1.00 96.81 389 ASP A CA 1
ATOM 3057 C C . ASP A 1 389 ? -6.405 -3.730 -17.020 1.00 96.81 389 ASP A C 1
ATOM 3059 O O . ASP A 1 389 ? -6.375 -4.748 -16.320 1.00 96.81 389 ASP A O 1
ATOM 3063 N N . PHE A 1 390 ? -6.868 -2.566 -16.563 1.00 97.25 390 PHE A N 1
ATOM 3064 C CA . PHE A 1 390 ? -7.364 -2.379 -15.204 1.00 97.25 390 PHE A CA 1
ATOM 3065 C C . PHE A 1 390 ? -8.587 -3.253 -14.898 1.00 97.25 390 PHE A C 1
ATOM 3067 O O . PHE A 1 390 ? -8.661 -3.856 -13.825 1.00 97.25 390 PHE A O 1
ATOM 3074 N N . HIS A 1 391 ? -9.543 -3.333 -15.824 1.00 97.06 391 HIS A N 1
ATOM 3075 C CA . HIS A 1 391 ? -10.785 -4.072 -15.620 1.00 97.06 391 HIS A CA 1
ATOM 3076 C C . HIS A 1 391 ? -10.540 -5.575 -15.625 1.00 97.06 391 HIS A C 1
ATOM 3078 O O . HIS A 1 391 ? -11.099 -6.280 -14.785 1.00 97.06 391 HIS A O 1
ATOM 3084 N N . TYR A 1 392 ? -9.663 -6.053 -16.507 1.00 97.62 392 TYR A N 1
ATOM 3085 C CA . TYR A 1 392 ? -9.233 -7.447 -16.506 1.00 97.62 392 TYR A CA 1
ATOM 3086 C C . TYR A 1 392 ? -8.509 -7.810 -15.205 1.00 97.62 392 TYR A C 1
ATOM 3088 O O . TYR A 1 392 ? -8.859 -8.803 -14.566 1.00 97.62 392 TYR A O 1
ATOM 3096 N N . MET A 1 393 ? -7.544 -6.988 -14.774 1.00 97.62 393 MET A N 1
ATOM 3097 C CA . MET A 1 393 ? -6.831 -7.183 -13.506 1.00 97.62 393 MET A CA 1
ATOM 3098 C C . MET A 1 393 ? -7.808 -7.264 -12.327 1.00 97.62 393 MET A C 1
ATOM 3100 O O . MET A 1 393 ? -7.736 -8.202 -11.529 1.00 97.62 393 MET A O 1
ATOM 3104 N N . LEU A 1 394 ? -8.754 -6.323 -12.252 1.00 98.19 394 LEU A N 1
ATOM 3105 C CA . LEU A 1 394 ? -9.745 -6.273 -11.182 1.00 98.19 394 LEU A CA 1
ATOM 3106 C C . LEU A 1 394 ? -10.682 -7.488 -11.209 1.00 98.19 394 LEU A C 1
ATOM 3108 O O . LEU A 1 394 ? -10.915 -8.099 -10.167 1.00 98.19 394 LEU A O 1
ATOM 3112 N N . ALA A 1 395 ? -11.191 -7.869 -12.384 1.00 98.12 395 ALA A N 1
ATOM 3113 C CA . ALA A 1 395 ? -12.057 -9.037 -12.541 1.00 98.12 395 ALA A CA 1
ATOM 3114 C C . ALA A 1 395 ? -11.340 -10.332 -12.131 1.00 98.12 395 ALA A C 1
ATOM 3116 O O . ALA A 1 39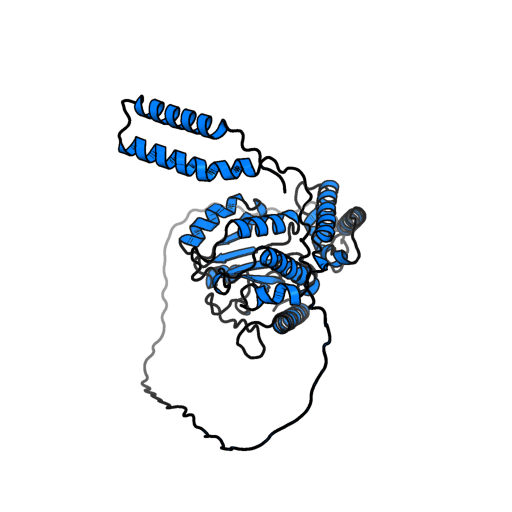5 ? -11.874 -11.109 -11.339 1.00 98.12 395 ALA A O 1
ATOM 3117 N N . ALA A 1 396 ? -10.098 -10.523 -12.585 1.00 97.69 396 ALA A N 1
ATOM 3118 C CA . ALA A 1 396 ? -9.288 -11.678 -12.215 1.00 97.69 396 ALA A CA 1
ATOM 3119 C C . ALA A 1 396 ? -9.008 -11.720 -10.704 1.00 97.69 396 ALA A C 1
ATOM 3121 O O . ALA A 1 396 ? -9.029 -12.789 -10.095 1.00 97.69 396 ALA A O 1
ATOM 3122 N N . GLN A 1 397 ? -8.759 -10.571 -10.070 1.00 98.12 397 GLN A N 1
ATOM 3123 C CA . GLN A 1 397 ? -8.536 -10.527 -8.626 1.00 98.12 397 GLN A CA 1
ATOM 3124 C C . GLN A 1 397 ? -9.812 -10.809 -7.821 1.00 98.12 397 GLN A C 1
ATOM 3126 O O . GLN A 1 397 ? -9.734 -11.519 -6.819 1.00 98.12 397 GLN A O 1
ATOM 3131 N N . ARG A 1 398 ? -10.980 -10.330 -8.265 1.00 98.06 398 ARG A N 1
ATOM 3132 C CA . ARG A 1 398 ? -12.274 -10.680 -7.651 1.00 98.06 398 ARG A CA 1
ATOM 3133 C C . ARG A 1 398 ? -12.560 -12.179 -7.750 1.00 98.06 398 ARG A C 1
ATOM 3135 O O . ARG A 1 398 ? -12.961 -12.778 -6.763 1.00 98.06 398 ARG A O 1
ATOM 3142 N N . GLN A 1 399 ? -12.245 -12.810 -8.880 1.00 97.06 399 GLN A N 1
ATOM 3143 C CA . GLN A 1 399 ? -12.366 -14.264 -9.016 1.00 97.06 399 GLN A CA 1
ATOM 3144 C C . GLN A 1 399 ? -11.456 -15.017 -8.028 1.00 97.06 399 GLN A C 1
ATOM 3146 O O . GLN A 1 399 ? -11.861 -16.022 -7.447 1.00 97.06 399 GLN A O 1
ATOM 3151 N N . ARG A 1 400 ? -10.231 -14.521 -7.787 1.00 96.38 400 ARG A N 1
ATOM 3152 C CA . ARG A 1 400 ? -9.350 -15.086 -6.747 1.00 96.38 400 ARG A CA 1
ATOM 3153 C C . ARG A 1 400 ? -9.930 -14.910 -5.347 1.00 96.38 400 ARG A C 1
ATOM 3155 O O . ARG A 1 400 ? -9.783 -15.816 -4.536 1.00 96.38 400 ARG A O 1
ATOM 3162 N N . LEU A 1 401 ? -10.583 -13.778 -5.066 1.00 96.88 401 LEU A N 1
ATOM 3163 C CA . LEU A 1 401 ? -11.288 -13.570 -3.800 1.00 96.88 401 LEU A CA 1
ATOM 3164 C C . LEU A 1 401 ? -12.415 -14.590 -3.630 1.00 96.88 401 LEU A C 1
ATOM 3166 O O . LEU A 1 401 ? -12.496 -15.228 -2.590 1.00 96.88 401 LEU A O 1
ATOM 3170 N N . GLU A 1 402 ? -13.253 -14.778 -4.649 1.00 96.06 402 GLU A N 1
ATOM 3171 C CA . GLU A 1 402 ? -14.346 -15.757 -4.621 1.00 96.06 402 GLU A CA 1
ATOM 3172 C C . GLU A 1 402 ? -13.824 -17.176 -4.371 1.00 96.06 402 GLU A C 1
ATOM 3174 O O . GLU A 1 402 ? -14.319 -17.863 -3.478 1.00 96.06 402 GLU A O 1
ATOM 3179 N N . ALA A 1 403 ? -12.769 -17.588 -5.081 1.00 94.62 403 ALA A N 1
ATOM 3180 C CA . ALA A 1 403 ? -12.124 -18.881 -4.861 1.00 94.62 403 ALA A CA 1
ATOM 3181 C C . ALA A 1 403 ? -11.592 -19.025 -3.422 1.00 94.62 403 ALA A C 1
ATOM 3183 O O . ALA A 1 403 ? -11.819 -20.052 -2.785 1.00 94.62 403 ALA A O 1
ATOM 3184 N N . LEU A 1 404 ? -10.966 -17.973 -2.883 1.00 92.94 404 LEU A N 1
ATOM 3185 C CA . LEU A 1 404 ? -10.460 -17.938 -1.508 1.00 92.94 404 LEU A CA 1
ATOM 3186 C C . LEU A 1 404 ? -11.578 -18.024 -0.457 1.00 92.94 404 LEU A C 1
ATOM 3188 O O . LEU A 1 404 ? -11.330 -18.439 0.674 1.00 92.94 404 LEU A O 1
ATOM 3192 N N . LEU A 1 405 ? -12.791 -17.564 -0.769 1.00 92.06 405 LEU A N 1
ATOM 3193 C CA . LEU A 1 405 ? -13.943 -17.653 0.134 1.00 92.06 405 LEU A CA 1
ATOM 3194 C C . LEU A 1 405 ? -14.592 -19.043 0.110 1.00 92.06 405 LEU A C 1
ATOM 3196 O O . LEU A 1 405 ? -15.153 -19.451 1.124 1.00 92.06 405 LEU A O 1
ATOM 3200 N N . ILE A 1 406 ? -14.501 -19.758 -1.015 1.00 90.00 406 ILE A N 1
ATOM 3201 C CA . ILE A 1 406 ? -15.025 -21.123 -1.171 1.00 90.00 406 ILE A CA 1
ATOM 3202 C C . ILE A 1 406 ? -14.088 -22.147 -0.521 1.00 90.00 406 ILE A C 1
ATOM 3204 O O . ILE A 1 406 ? -14.564 -23.054 0.161 1.00 90.00 406 ILE A O 1
ATOM 3208 N N . ASP A 1 407 ? -12.774 -21.995 -0.706 1.00 78.00 407 ASP A N 1
ATOM 3209 C CA . ASP A 1 407 ? -11.762 -22.878 -0.126 1.00 78.00 407 ASP A CA 1
ATOM 3210 C C . ASP A 1 407 ? -10.854 -22.103 0.847 1.00 78.00 407 ASP A C 1
ATOM 3212 O O . ASP A 1 407 ? -9.867 -21.488 0.433 1.00 78.00 407 ASP A O 1
ATOM 3216 N N . PRO A 1 408 ? -11.169 -22.095 2.156 1.00 60.88 408 PRO A N 1
ATOM 3217 C CA . PRO A 1 408 ? -10.382 -21.367 3.146 1.00 60.88 408 PRO A CA 1
ATOM 3218 C C . PRO A 1 408 ? -8.994 -21.979 3.416 1.00 60.88 408 PRO A C 1
ATOM 3220 O O . PRO A 1 408 ? -8.253 -21.405 4.218 1.00 60.88 408 PRO A O 1
ATOM 3223 N N . VAL A 1 409 ? -8.646 -23.116 2.793 1.00 54.31 409 VAL A N 1
ATOM 3224 C CA . VAL A 1 409 ? -7.386 -23.856 3.008 1.00 54.31 409 VAL A CA 1
ATOM 3225 C C . VAL A 1 409 ? -6.434 -23.778 1.793 1.00 54.31 409 VAL A C 1
ATOM 3227 O O . VAL A 1 409 ? -5.293 -24.228 1.902 1.00 54.31 409 VAL A O 1
ATOM 3230 N N . ALA A 1 410 ? -6.866 -23.195 0.665 1.00 46.44 410 ALA A N 1
ATOM 3231 C CA . ALA A 1 410 ? -6.123 -23.155 -0.607 1.00 46.44 410 ALA A CA 1
ATOM 3232 C C . ALA A 1 410 ? -4.915 -22.201 -0.662 1.00 46.44 410 ALA A C 1
ATOM 3234 O O . ALA A 1 410 ? -4.985 -21.080 -0.100 1.00 46.44 410 ALA A O 1
#

InterPro domains:
  IPR001251 CRAL-TRIO lipid binding domain [PF00650] (228-375)
  IPR001251 CRAL-TRIO lipid binding domain [PS50191] (220-381)
  IPR001251 CRAL-TRIO lipid binding domain [SM00516] (226-378)
  IPR001251 CRAL-TRIO lipid binding domain [cd00170] (221-376)
  IPR036273 CRAL/TRIO, N-terminal domain superfamily [SSF46938] (152-220)
  IPR036865 CRAL-TRIO lipid binding domain superfamily [G3DSA:3.40.525.10] (123-401)
  IPR036865 CRAL-TRIO lipid binding domain superfamily [SSF52087] (221-382)
  IPR052578 Phosphatidylinositol Transfer CRAL-TRIO Domain-Containing Protein [PTHR45824] (142-379)

Radius of gyration: 31.86 Å; chains: 1; bounding box: 69×94×103 Å

Secondary structure (DSSP, 8-state):
-------TTHHHHHHHHHHHHHHHHHH-TT--HHHHHHHHHHHHHHHHHHTTTTTSTT--S------------PPPP--------------------------------------------------------------------------TTS--HHHHHHHHHHHHTS---GGGGGGS-HHHHHHHHTSTT--HHHHHHHHHHHHHHHHHHTGGG--HHHHHHHHTT-SEEEEEE-TTS-EEEEE-GGGS-TTT--HHHHHHHHHHHHHHIIIIIPPTT---EEEEEE-TT--GGG--HHHHHHHHHHHHHHSTT-EEEEEEES--HHHHHHHHHHGGGS-HHHHTTEEE-SSHHHHHTTTS-GGGSBGGGTSSB----STTSSS--HHHHHHHHHHHHHHHHH-TT-

Sequence (410 aa):
MGSSHVKPHEGMQWLAMSFLVILFLDSLAEVSFLQKVVLVVWCFLGKVYLHDLHAVEVLSSPSHFAPSLRRVHTPSRRSKSMDIKPSNPQEAVTPLTTPVPSPKVHRHASDLTLEKPTLRTTSMASNASTVCDSAPPSPTSSTTSTDESTSPDGLSPVEVERVQTFRKMLQSTEEAKFLLKDDYLHSVLSVPNRSIEYAAEKLNRILSWRTEYRAGSITSDEVAPQLRSGSMYWFGYDLKRRPILWLRPKKKDWSTMDKDLEVRTHVFMLELGIRELMPPGVSTFTLVTDCANVGYREVDMRLTKAMIEVCQGNYPDRIDNICVGPLTLLVKTLTKIISPLLPTRLREKAHFMDTPRVDLLKVMPPSVIPTFLGGSAEHTLHPSGDGYDFHYMLAAQRQRLEALLIDPVA

pLDDT: mean 74.83, std 27.04, range [24.02, 98.69]

Organism: Saprolegnia diclina (strain VS20) (NCBI:txid1156394)

Foldseek 3Di:
DDDDPDPPCPVVVVVVVVVVVLVVLVVPVPDDPVNSVVVVVVVVVCCVVCVVVVVVVPPPDDDDPDDPDDDDDDDDDDDDDDDDDDDDDDDDDDDDDDDDDDDDDDDDDDDDDDDDDDDDDDDDDDDDDDDDDDDDDDDDDDDDDPPQPQDPQRDGPVLVVLLVVLVVLAPDDPLCVLLSDSLNSSLLVPDPPDDSVNSSVLQNQLRVVCVNVVLSVQDCVLLVVQPFLVQWAWFAAKPVRAIEIEGELPSGPLVPDDLVSVLSNVSNRLVLRSRQQGDRSAQAHAYAYECVPPDPSSDDPVSVLSNQCCCVRRVPPHYQAYEDDPDDPVNVVVCVVCVVSHPPNHSVRYHHDVQQQVSRVVIGPLQGRDVSSVGDHQPQQDPVSDTHDRVSRSVVSNVSSVVCVVDVPD